Protein AF-A0A938LJW0-F1 (afdb_monomer_lite)

Secondary structure (DSSP, 8-state):
-----PPPP----PPPP-----------SS----------PPPP-----TTHHHHHHHHHHHHHHTTS---------EE--SSTT---EEEEE-SSEEEEEETTEEEEEEGGG----EETT-HHHHHHHHHHTTGGGGHHHHHHHHHHHHTS---HHHHHHHHHHHHHHHHHTT-HHHHHHHHHHHHHH-HHHHTT--PPP-----HHHHHHHHHHHHHHHHT-PPTTHHHHHHHHHHHHSPPS-PPPPPPSSPSP------S--HHHHHHHHHHHHHHHHHHHHHHT---HHHHHHHHHHHHHHHHH-TT-HHHHHHHHHHHHHHHTTSGGGHHHHHHHHHHHHHH-GGGHHHHHHHHHHHHHHHHHH--HHHHHHHHHHHHHHHHHHHHHHHHTT-HHHHHHHHHHHHHHHHHHT-TTHHHHHHHHHHHHHHHHHHHHHHHHHHHHHH-TT-HHHHHHHHHIIIIIS--HHHHGGGGGG-S-HHHHHHHHHHTS-GGGS-HHHHHHHHHHHHHHHHHS-TTTHHHHHHHHHHHHHHHHHH--S-SHHHHHHHHHHHHHHHHHHHHHHTSTTTTS--GGG---TT-SEEEEEEE-SGGGTTTHHHHHHHHHHHHHTS-TT-EEEEEEESSSS-EE-TT-S-EE--HHHHHHHHHHHHT----S----HHHHHHHHTT--SEEEEEESS---THHHHHHHHH-TT--SEEEEEEES--TTHHHHHHHHHHTT--EEEE-HHHHHHHHS----

Structure (mmCIF, N/CA/C/O backbone):
data_AF-A0A938LJW0-F1
#
_entry.id   AF-A0A938LJW0-F1
#
loop_
_atom_site.group_PDB
_atom_site.id
_atom_site.type_symbol
_atom_site.label_atom_id
_atom_site.label_alt_id
_atom_site.label_comp_id
_atom_site.label_asym_id
_atom_site.label_entity_id
_atom_site.label_seq_id
_atom_site.pdbx_PDB_ins_code
_atom_site.Cartn_x
_atom_site.Cartn_y
_atom_site.Cartn_z
_atom_site.occupancy
_atom_site.B_iso_or_equiv
_atom_site.auth_seq_id
_atom_site.auth_comp_id
_atom_site.auth_asym_id
_atom_site.auth_atom_id
_atom_site.pdbx_PDB_model_num
ATOM 1 N N . MET A 1 1 ? 50.734 47.670 -9.818 1.00 34.69 1 MET A N 1
ATOM 2 C CA . MET A 1 1 ? 50.131 48.958 -9.417 1.00 34.69 1 MET A CA 1
ATOM 3 C C . MET A 1 1 ? 48.624 48.833 -9.555 1.00 34.69 1 MET A C 1
ATOM 5 O O . MET A 1 1 ? 48.135 48.630 -10.654 1.00 34.69 1 MET A O 1
ATOM 9 N N . LEU A 1 2 ? 47.937 48.832 -8.413 1.00 34.84 2 LEU A N 1
ATOM 10 C CA . LEU A 1 2 ? 46.482 48.797 -8.246 1.00 34.84 2 LEU A CA 1
ATOM 11 C C . LEU A 1 2 ? 45.914 50.221 -8.336 1.00 34.84 2 LEU A C 1
ATOM 13 O O . LEU A 1 2 ? 46.565 51.152 -7.863 1.00 34.84 2 LEU A O 1
ATOM 17 N N . SER A 1 3 ? 44.688 50.395 -8.832 1.00 28.64 3 SER A N 1
ATOM 18 C CA . SER A 1 3 ? 43.795 51.476 -8.369 1.00 28.64 3 SER A CA 1
ATOM 19 C C . SER A 1 3 ? 42.342 51.223 -8.788 1.00 28.64 3 SER A C 1
ATOM 21 O O . SER A 1 3 ? 42.014 51.159 -9.967 1.00 28.64 3 SER A O 1
ATOM 23 N N . SER A 1 4 ? 41.471 51.076 -7.789 1.00 31.16 4 SER A N 1
ATOM 24 C CA . SER A 1 4 ? 40.006 51.085 -7.900 1.00 31.16 4 SER A CA 1
ATOM 25 C C . SER A 1 4 ? 39.451 52.471 -8.252 1.00 31.16 4 SER A C 1
ATOM 27 O O . SER A 1 4 ? 40.091 53.475 -7.937 1.00 31.16 4 SER A O 1
ATOM 29 N N . PRO A 1 5 ? 38.170 52.546 -8.656 1.00 33.66 5 PRO A N 1
ATOM 30 C CA . PRO A 1 5 ? 37.304 53.629 -8.204 1.00 33.66 5 PRO A CA 1
ATOM 31 C C . PRO A 1 5 ? 36.098 53.120 -7.396 1.00 33.66 5 PRO A C 1
ATOM 33 O O . PRO A 1 5 ? 35.551 52.044 -7.622 1.00 33.66 5 PRO A O 1
ATOM 36 N N . ARG A 1 6 ? 35.736 53.924 -6.393 1.00 28.89 6 ARG A N 1
ATOM 37 C CA . ARG A 1 6 ? 34.719 53.696 -5.357 1.00 28.89 6 ARG A CA 1
ATOM 38 C C . ARG A 1 6 ? 33.292 53.921 -5.884 1.00 28.89 6 ARG A C 1
ATOM 40 O O . ARG A 1 6 ? 33.053 54.877 -6.613 1.00 28.89 6 ARG A O 1
ATOM 47 N N . LEU A 1 7 ? 32.343 53.119 -5.398 1.00 29.00 7 LEU A N 1
ATOM 48 C CA . LEU A 1 7 ? 30.894 53.382 -5.431 1.00 29.00 7 LEU A CA 1
ATOM 49 C C . LEU A 1 7 ? 30.505 54.542 -4.484 1.00 29.00 7 LEU A C 1
ATOM 51 O O . LEU A 1 7 ? 31.040 54.598 -3.370 1.00 29.00 7 LEU A O 1
ATOM 55 N N . PRO A 1 8 ? 29.525 55.401 -4.831 1.00 29.61 8 PRO A N 1
ATOM 56 C CA . PRO A 1 8 ? 28.816 56.228 -3.862 1.00 29.61 8 PRO A CA 1
ATOM 57 C C . PRO A 1 8 ? 27.562 55.537 -3.293 1.00 29.61 8 PRO A C 1
ATOM 59 O O . PRO A 1 8 ? 26.940 54.677 -3.912 1.00 29.61 8 PRO A O 1
ATOM 62 N N . LYS A 1 9 ? 27.243 55.928 -2.055 1.00 29.31 9 LYS A N 1
ATOM 63 C CA . LYS A 1 9 ? 26.256 55.356 -1.127 1.00 29.31 9 LYS A CA 1
ATOM 64 C C . LYS A 1 9 ? 24.791 55.658 -1.486 1.00 29.31 9 LYS A C 1
ATOM 66 O O . LYS A 1 9 ? 24.477 56.647 -2.134 1.00 29.31 9 LYS A O 1
ATOM 71 N N . ALA A 1 10 ? 23.928 54.803 -0.936 1.00 32.22 10 ALA A N 1
ATOM 72 C CA . ALA A 1 10 ? 22.469 54.781 -0.973 1.00 32.22 10 ALA A CA 1
ATOM 73 C C . ALA A 1 10 ? 21.739 56.122 -0.754 1.00 32.22 10 ALA A C 1
ATOM 75 O O . ALA A 1 10 ? 22.064 56.875 0.163 1.00 32.22 10 ALA A O 1
ATOM 76 N N . ALA A 1 11 ? 20.630 56.297 -1.480 1.00 25.62 11 ALA A N 1
ATOM 77 C CA . ALA A 1 11 ? 19.515 57.161 -1.100 1.00 25.62 11 ALA A CA 1
ATOM 78 C C . ALA A 1 11 ? 18.232 56.312 -1.022 1.00 25.62 11 ALA A C 1
ATOM 80 O O . ALA A 1 11 ? 17.829 55.675 -1.992 1.00 25.62 11 ALA A O 1
ATOM 81 N N . ARG A 1 12 ? 17.618 56.264 0.166 1.00 27.17 12 ARG A N 1
ATOM 82 C CA . ARG A 1 12 ? 16.309 55.643 0.412 1.00 27.17 12 ARG A CA 1
ATOM 83 C C . ARG A 1 12 ? 15.208 56.601 -0.048 1.00 27.17 12 ARG A C 1
ATOM 85 O O . ARG A 1 12 ? 15.190 57.737 0.415 1.00 27.17 12 ARG A O 1
ATOM 92 N N . LEU A 1 13 ? 14.240 56.122 -0.827 1.00 25.86 13 LEU A N 1
ATOM 93 C CA . LEU A 1 13 ? 12.947 56.788 -1.012 1.00 25.86 13 LEU A CA 1
ATOM 94 C C . LEU A 1 13 ? 11.817 55.797 -0.701 1.00 25.86 13 LEU A C 1
ATOM 96 O O . LEU A 1 13 ? 11.751 54.707 -1.262 1.00 25.86 13 LEU A O 1
ATOM 100 N N . ARG A 1 14 ? 10.973 56.174 0.267 1.00 24.11 14 ARG A N 1
ATOM 101 C CA . ARG A 1 14 ? 9.737 55.480 0.660 1.00 24.11 14 ARG A CA 1
ATOM 102 C C . ARG A 1 14 ? 8.663 55.729 -0.403 1.00 24.11 14 ARG A C 1
ATOM 104 O O . ARG A 1 14 ? 8.479 56.878 -0.790 1.00 24.11 14 ARG A O 1
ATOM 111 N N . CYS A 1 15 ? 7.914 54.699 -0.794 1.00 26.16 15 CYS A N 1
ATOM 112 C CA . CYS A 1 15 ? 6.647 54.855 -1.515 1.00 26.16 15 CYS A CA 1
ATOM 113 C C . CYS A 1 15 ? 5.462 54.626 -0.565 1.00 26.16 15 CYS A C 1
ATOM 115 O O . CYS A 1 15 ? 5.480 53.683 0.226 1.00 26.16 15 CYS A O 1
ATOM 117 N N . SER A 1 16 ? 4.442 55.482 -0.674 1.00 23.28 16 SER A N 1
ATOM 118 C CA . SER A 1 16 ? 3.103 55.287 -0.098 1.00 23.28 16 SER A CA 1
ATOM 119 C C . SER A 1 16 ? 2.153 54.709 -1.163 1.00 23.28 16 SER A C 1
ATOM 121 O O . SER A 1 16 ? 2.358 54.985 -2.345 1.00 23.28 16 SER A O 1
ATOM 123 N N . PRO A 1 17 ? 1.127 53.922 -0.784 1.00 31.91 17 PRO A N 1
ATOM 124 C CA . PRO A 1 17 ? 0.311 53.153 -1.721 1.00 31.91 17 PRO A CA 1
ATOM 125 C C . PRO A 1 17 ? -0.957 53.901 -2.162 1.00 31.91 17 PRO A C 1
ATOM 127 O O . PRO A 1 17 ? -1.608 54.557 -1.351 1.00 31.91 17 PRO A O 1
ATOM 130 N N . GLY A 1 18 ? -1.360 53.731 -3.424 1.00 28.47 18 GLY A N 1
ATOM 131 C CA . GLY A 1 18 ? -2.703 54.098 -3.879 1.00 28.47 18 GLY A CA 1
ATOM 132 C C . GLY A 1 18 ? -2.853 54.184 -5.398 1.00 28.47 18 GLY A C 1
ATOM 133 O O . GLY A 1 18 ? -2.075 54.866 -6.052 1.00 28.47 18 GLY A O 1
ATOM 134 N N . CYS A 1 19 ? -3.916 53.551 -5.902 1.00 24.05 19 CYS A N 1
ATOM 135 C CA . CYS A 1 19 ? -4.519 53.688 -7.238 1.00 24.05 19 CYS A CA 1
ATOM 136 C C . CYS A 1 19 ? -3.959 52.812 -8.379 1.00 24.05 19 CYS A C 1
ATOM 138 O O . CYS A 1 19 ? -3.214 53.266 -9.241 1.00 24.05 19 CYS A O 1
ATOM 140 N N . PHE A 1 20 ? -4.461 51.575 -8.460 1.00 28.23 20 PHE A N 1
ATOM 141 C CA . PHE A 1 20 ? -4.759 50.925 -9.746 1.00 28.23 20 PHE A CA 1
ATOM 142 C C . PHE A 1 20 ? -6.204 51.244 -10.154 1.00 28.23 20 PHE A C 1
ATOM 144 O O . PHE A 1 20 ? -7.064 51.268 -9.279 1.00 28.23 20 PHE A O 1
ATOM 151 N N . THR A 1 21 ? -6.492 51.383 -11.456 1.00 28.09 21 THR A N 1
ATOM 152 C CA . THR A 1 21 ? -7.739 50.867 -12.071 1.00 28.09 21 THR A CA 1
ATOM 153 C C . THR A 1 21 ? -7.619 50.661 -13.599 1.00 28.09 21 THR A C 1
ATOM 155 O O . THR A 1 21 ? -7.272 51.576 -14.334 1.00 28.09 21 THR A O 1
ATOM 158 N N . ASN A 1 22 ? -7.916 49.416 -14.008 1.00 26.00 22 ASN A N 1
ATOM 159 C CA . ASN A 1 22 ? -8.503 48.828 -15.234 1.00 26.00 22 ASN A CA 1
ATOM 160 C C . ASN A 1 22 ? -8.229 49.332 -16.673 1.00 26.00 22 ASN A C 1
ATOM 162 O O . ASN A 1 22 ? -8.499 50.472 -17.031 1.00 26.00 22 ASN A O 1
ATOM 166 N N . LEU A 1 23 ? -7.928 48.362 -17.556 1.00 26.09 23 LEU A N 1
ATOM 167 C CA . LEU A 1 23 ? -8.076 48.419 -19.020 1.00 26.09 23 LEU A CA 1
ATOM 168 C C . LEU A 1 23 ? -8.887 47.198 -19.503 1.00 26.09 23 LEU A C 1
ATOM 170 O O . LEU A 1 23 ? -8.476 46.060 -19.291 1.00 26.09 23 LEU A O 1
ATOM 174 N N . ASN A 1 24 ? -10.032 47.440 -20.153 1.00 25.77 24 ASN A N 1
ATOM 175 C CA . ASN A 1 24 ? -10.830 46.427 -20.859 1.00 25.77 24 ASN A CA 1
ATOM 176 C C . ASN A 1 24 ? -10.321 46.256 -22.300 1.00 25.77 24 ASN A C 1
ATOM 178 O O . ASN A 1 24 ? -9.947 47.238 -22.939 1.00 25.77 24 ASN A O 1
ATOM 182 N N . SER A 1 25 ? -10.384 45.036 -22.843 1.00 28.09 25 SER A N 1
ATOM 183 C CA . SER A 1 25 ? -10.110 44.757 -24.261 1.00 28.09 25 SER A CA 1
ATOM 184 C C . SER A 1 25 ? -11.303 44.065 -24.926 1.00 28.09 25 SER A C 1
ATOM 186 O O . SER A 1 25 ? -11.959 43.225 -24.316 1.00 28.09 25 SER A O 1
ATOM 188 N N . THR A 1 26 ? -11.593 44.437 -26.176 1.00 24.42 26 THR A N 1
ATOM 189 C CA . THR A 1 26 ? -12.552 43.743 -27.055 1.00 24.42 26 THR A CA 1
ATOM 190 C C . THR A 1 26 ? -11.792 43.294 -28.304 1.00 24.42 26 THR A C 1
ATOM 192 O O . THR A 1 26 ? -11.009 44.072 -28.847 1.00 24.42 26 THR A O 1
ATOM 195 N N . VAL A 1 27 ? -11.984 42.044 -28.737 1.00 27.67 27 VAL A N 1
ATOM 196 C CA . VAL A 1 27 ? -11.193 41.380 -29.792 1.00 27.67 27 VAL A CA 1
ATOM 197 C C . VAL A 1 27 ? -11.968 41.319 -31.105 1.00 27.67 27 VAL A C 1
ATOM 199 O O . VAL A 1 27 ? -13.089 40.820 -31.113 1.00 27.67 27 VAL A O 1
ATOM 202 N N . TRP A 1 28 ? -11.333 41.719 -32.213 1.00 24.45 28 TRP A N 1
ATOM 203 C CA . TRP A 1 28 ? -11.727 41.340 -33.576 1.00 24.45 28 TRP A CA 1
ATOM 204 C C . TRP A 1 28 ? -10.489 41.096 -34.454 1.00 24.45 28 TRP A C 1
ATOM 206 O O . TRP A 1 28 ? -9.679 41.997 -34.625 1.00 24.45 28 TRP A O 1
ATOM 216 N N . GLY A 1 29 ? -10.407 39.904 -35.062 1.00 27.72 29 GLY A N 1
ATOM 217 C CA . GLY A 1 29 ? -9.640 39.637 -36.292 1.00 27.72 29 GLY A CA 1
ATOM 218 C C . GLY A 1 29 ? -8.114 39.503 -36.175 1.00 27.72 29 GLY A C 1
ATOM 219 O O . GLY A 1 29 ? -7.460 40.200 -35.413 1.00 27.72 29 GLY A O 1
ATOM 220 N N . LYS A 1 30 ? -7.547 38.570 -36.956 1.00 35.75 30 LYS A N 1
ATOM 221 C CA . LYS A 1 30 ? -6.127 38.171 -36.990 1.00 35.75 30 LYS A CA 1
ATOM 222 C C . LYS A 1 30 ? -5.204 39.304 -37.473 1.00 35.75 30 LYS A C 1
ATOM 224 O O . LYS A 1 30 ? -4.868 39.331 -38.645 1.00 35.75 30 LYS A O 1
ATOM 229 N N . GLU A 1 31 ? -4.831 40.213 -36.577 1.00 31.23 31 GLU A N 1
ATOM 230 C CA . GLU A 1 31 ? -3.558 40.959 -36.511 1.00 31.23 31 GLU A CA 1
ATOM 231 C C . GLU A 1 31 ? -3.690 42.048 -35.431 1.00 31.23 31 GLU A C 1
ATOM 233 O O . GLU A 1 31 ? -4.428 43.020 -35.583 1.00 31.23 31 GLU A O 1
ATOM 238 N N . THR A 1 32 ? -2.985 41.899 -34.307 1.00 28.55 32 THR A N 1
ATOM 239 C CA . THR A 1 32 ? -3.060 42.851 -33.190 1.00 28.55 32 THR A CA 1
ATOM 240 C C . THR A 1 32 ? -2.085 44.011 -33.415 1.00 28.55 32 THR A C 1
ATOM 242 O O . THR A 1 32 ? -0.890 43.880 -33.160 1.00 28.55 32 THR A O 1
ATOM 245 N N . ARG A 1 33 ? -2.574 45.179 -33.850 1.00 28.20 33 ARG A N 1
ATOM 246 C CA . ARG A 1 33 ? -1.867 46.464 -33.680 1.00 28.20 33 ARG A CA 1
ATOM 247 C C . ARG A 1 33 ? -2.478 47.218 -32.500 1.00 28.20 33 ARG A C 1
ATOM 249 O O . ARG A 1 33 ? -3.628 47.637 -32.566 1.00 28.20 33 ARG A O 1
ATOM 256 N N . VAL A 1 34 ? -1.708 47.412 -31.428 1.00 29.53 34 VAL A N 1
ATOM 257 C CA . VAL A 1 34 ? -2.095 48.271 -30.297 1.00 29.53 34 VAL A CA 1
ATOM 258 C C . VAL A 1 34 ? -1.698 49.711 -30.629 1.00 29.53 34 VAL A C 1
ATOM 260 O O . VAL A 1 34 ? -0.517 50.046 -30.625 1.00 29.53 34 VAL A O 1
ATOM 263 N N . LEU A 1 35 ? -2.674 50.569 -30.930 1.00 26.78 35 LEU A N 1
ATOM 264 C CA . LEU A 1 35 ? -2.484 52.022 -30.955 1.00 26.78 35 LEU A CA 1
ATOM 265 C C . LEU A 1 35 ? -2.906 52.584 -29.594 1.00 26.78 35 LEU A C 1
ATOM 267 O O . LEU A 1 35 ? -4.091 52.633 -29.277 1.00 26.78 35 LEU A O 1
ATOM 271 N N . ALA A 1 36 ? -1.934 53.004 -28.786 1.00 30.36 36 ALA A N 1
ATOM 272 C CA . ALA A 1 36 ? -2.192 53.757 -27.565 1.00 30.36 36 ALA A CA 1
ATOM 273 C C . ALA A 1 36 ? -2.307 55.253 -27.906 1.00 30.36 36 ALA A C 1
ATOM 275 O O . ALA A 1 36 ? -1.303 55.932 -28.115 1.00 30.36 36 ALA A O 1
ATOM 276 N N . THR A 1 37 ? -3.528 55.783 -27.978 1.00 28.95 37 THR A N 1
ATOM 277 C CA . THR A 1 37 ? -3.774 57.234 -28.029 1.00 28.95 37 THR A CA 1
ATOM 278 C C . THR A 1 37 ? -3.843 57.799 -26.611 1.00 28.95 37 THR A C 1
ATOM 280 O O . THR A 1 37 ? -4.754 57.478 -25.854 1.00 28.95 37 THR A O 1
ATOM 283 N N . LEU A 1 38 ? -2.881 58.655 -26.257 1.00 27.61 38 LEU A N 1
ATOM 284 C CA . LEU A 1 38 ? -2.870 59.441 -25.020 1.00 27.61 38 LEU A CA 1
ATOM 285 C C . LEU A 1 38 ? -3.554 60.792 -25.284 1.00 27.61 38 LEU A C 1
ATOM 287 O O . LEU A 1 38 ? -3.007 61.636 -25.992 1.00 27.61 38 LEU A O 1
ATOM 291 N N . SER A 1 39 ? -4.745 61.007 -24.726 1.00 29.22 39 SER A N 1
ATOM 292 C CA . SER A 1 39 ? -5.428 62.308 -24.748 1.00 29.22 39 SER A CA 1
ATOM 293 C C . SER A 1 39 ? -5.205 63.029 -23.418 1.00 29.22 39 SER A C 1
ATOM 295 O O . SER A 1 39 ? -5.604 62.531 -22.370 1.00 29.22 39 SER A O 1
ATOM 297 N N . VAL A 1 40 ? -4.579 64.208 -23.453 1.00 34.78 40 VAL A N 1
ATOM 298 C CA . VAL A 1 40 ? -4.430 65.107 -22.292 1.00 34.78 40 VAL A CA 1
ATOM 299 C C . VAL A 1 40 ? -5.356 66.314 -22.498 1.00 34.78 40 VAL A C 1
ATOM 301 O O . VAL A 1 40 ? -5.296 66.914 -23.574 1.00 34.78 40 VAL A O 1
ATOM 304 N N . PRO A 1 41 ? -6.201 66.709 -21.526 1.00 31.61 41 PRO A N 1
ATOM 305 C CA . PRO A 1 41 ? -7.012 67.914 -21.651 1.00 31.61 41 PRO A CA 1
ATOM 306 C C . PRO A 1 41 ? -6.147 69.162 -21.414 1.00 31.61 41 PRO A C 1
ATOM 308 O O . PRO A 1 41 ? -5.511 69.306 -20.371 1.00 31.61 41 PRO A O 1
ATOM 311 N N . LEU A 1 42 ? -6.121 70.077 -22.385 1.00 32.72 42 LEU A N 1
ATOM 312 C CA . LEU A 1 42 ? -5.525 71.408 -22.241 1.00 32.72 42 LEU A CA 1
ATOM 313 C C . LEU A 1 42 ? -6.561 72.363 -21.627 1.00 32.72 42 LEU A C 1
ATOM 315 O O . LEU A 1 42 ? -7.620 72.571 -22.213 1.00 32.72 42 LEU A O 1
ATOM 319 N N . SER A 1 43 ? -6.239 72.969 -20.481 1.00 30.03 43 SER A N 1
ATOM 320 C CA . SER A 1 43 ? -6.962 74.130 -19.936 1.00 30.03 43 SER A CA 1
ATOM 321 C C . SER A 1 43 ? -6.178 75.419 -20.253 1.00 30.03 43 SER A C 1
ATOM 323 O O . SER A 1 43 ? -4.942 75.373 -20.254 1.00 30.03 43 SER A O 1
ATOM 325 N N . PRO A 1 44 ? -6.830 76.553 -20.579 1.00 39.41 44 PRO A N 1
ATOM 326 C CA . PRO A 1 44 ? -6.167 77.679 -21.226 1.00 39.41 44 PRO A CA 1
ATOM 327 C C . PRO A 1 44 ? -5.620 78.692 -20.213 1.00 39.41 44 PRO A C 1
ATOM 329 O O . PRO A 1 44 ? -6.366 79.289 -19.443 1.00 39.41 44 PRO A O 1
ATOM 332 N N . GLY A 1 45 ? -4.315 78.953 -20.283 1.00 38.50 45 GLY A N 1
ATOM 333 C CA . GLY A 1 45 ? -3.701 80.140 -19.688 1.00 38.50 45 GLY A CA 1
ATOM 334 C C . GLY A 1 45 ? -2.378 79.864 -18.982 1.00 38.50 45 GLY A C 1
ATOM 335 O O . GLY A 1 45 ? -2.357 79.289 -17.903 1.00 38.50 45 GLY A O 1
ATOM 336 N N . GLY A 1 46 ? -1.278 80.360 -19.559 1.00 30.77 46 GLY A N 1
ATOM 337 C CA . GLY A 1 46 ? -0.030 80.588 -18.821 1.00 30.77 46 GLY A CA 1
ATOM 338 C C . GLY A 1 46 ? 1.207 79.855 -19.342 1.00 30.77 46 GLY A C 1
ATOM 339 O O . GLY A 1 46 ? 1.494 78.746 -18.924 1.00 30.77 46 GLY A O 1
ATOM 340 N N . LYS A 1 47 ? 1.950 80.562 -20.205 1.00 34.50 47 LYS A N 1
ATOM 341 C CA . LYS A 1 47 ? 3.408 80.535 -20.460 1.00 34.50 47 LYS A CA 1
ATOM 342 C C . LYS A 1 47 ? 4.117 79.172 -20.608 1.00 34.50 47 LYS A C 1
ATOM 344 O O . LYS A 1 47 ? 4.304 78.409 -19.670 1.00 34.50 47 LYS A O 1
ATOM 349 N N . GLN A 1 48 ? 4.624 78.972 -21.828 1.00 37.53 48 GLN A N 1
ATOM 350 C CA . GLN A 1 48 ? 5.587 77.947 -22.235 1.00 37.53 48 GLN A CA 1
ATOM 351 C C . GLN A 1 48 ? 6.784 77.856 -21.275 1.00 37.53 48 GLN A C 1
ATOM 353 O O . GLN A 1 48 ? 7.411 78.867 -20.968 1.00 37.53 48 GLN A O 1
ATOM 358 N N . CYS A 1 49 ? 7.139 76.634 -20.876 1.00 31.08 49 CYS A N 1
ATOM 359 C CA . CYS A 1 49 ? 8.405 76.327 -20.219 1.00 31.08 49 CYS A CA 1
ATOM 360 C C . CYS A 1 49 ? 9.179 75.335 -21.104 1.00 31.08 49 CYS A C 1
ATOM 362 O O . CYS A 1 49 ? 8.699 74.237 -21.394 1.00 31.08 49 CYS A O 1
ATOM 364 N N . GLU A 1 50 ? 10.362 75.737 -21.571 1.00 38.19 50 GLU A N 1
ATOM 365 C CA . GLU A 1 50 ? 11.231 75.035 -22.534 1.00 38.19 50 GLU A CA 1
ATOM 366 C C . GLU A 1 50 ? 11.875 73.727 -22.014 1.00 38.19 50 GLU A C 1
ATOM 368 O O . GLU A 1 50 ? 12.818 73.208 -22.609 1.00 38.19 50 GLU A O 1
ATOM 373 N N . SER A 1 51 ? 11.362 73.112 -20.944 1.00 38.66 51 SER A N 1
ATOM 374 C CA . SER A 1 51 ? 11.910 71.857 -20.400 1.00 38.66 51 SER A CA 1
ATOM 375 C C . SER A 1 51 ? 11.326 70.578 -21.027 1.00 38.66 51 SER A C 1
ATOM 377 O O . SER A 1 51 ? 11.848 69.485 -20.810 1.00 38.66 51 SER A O 1
ATOM 379 N N . LEU A 1 52 ? 10.299 70.677 -21.879 1.00 36.41 52 LEU A N 1
ATOM 380 C CA . LEU A 1 52 ? 9.608 69.514 -22.467 1.00 36.41 52 LEU A CA 1
ATOM 381 C C . LEU A 1 52 ? 10.329 68.850 -23.657 1.00 36.41 52 LEU A C 1
ATOM 383 O O . LEU A 1 52 ? 9.917 67.776 -24.098 1.00 36.41 52 LEU A O 1
ATOM 387 N N . ARG A 1 53 ? 11.428 69.429 -24.165 1.00 35.56 53 ARG A N 1
ATOM 388 C CA . ARG A 1 53 ? 12.260 68.769 -25.194 1.00 35.56 53 ARG A CA 1
ATOM 389 C C . ARG A 1 53 ? 13.246 67.749 -24.613 1.00 35.56 53 ARG A C 1
ATOM 391 O O . ARG A 1 53 ? 13.550 66.775 -25.294 1.00 35.56 53 ARG A O 1
ATOM 398 N N . HIS A 1 54 ? 13.659 67.893 -23.352 1.00 35.47 54 HIS A N 1
ATOM 399 C CA . HIS A 1 54 ? 14.561 66.931 -22.700 1.00 35.47 54 HIS A CA 1
ATOM 400 C C . HIS A 1 54 ? 13.836 65.670 -22.200 1.00 35.47 54 HIS A C 1
ATOM 402 O O . HIS A 1 54 ? 14.416 64.588 -22.207 1.00 35.47 54 HIS A O 1
ATOM 408 N N . TRP A 1 55 ? 12.542 65.765 -21.877 1.00 34.91 55 TRP A N 1
ATOM 409 C CA . TRP A 1 55 ? 11.744 64.600 -21.470 1.00 34.91 55 TRP A CA 1
ATOM 410 C C . TRP A 1 55 ? 11.326 63.701 -22.640 1.00 34.91 55 TRP A C 1
ATOM 412 O O . TRP A 1 55 ? 11.160 62.498 -22.454 1.00 34.91 55 TRP A O 1
ATOM 422 N N . ARG A 1 56 ? 11.227 64.241 -23.865 1.00 35.19 56 ARG A N 1
ATOM 423 C CA . ARG A 1 56 ? 10.976 63.422 -25.064 1.00 35.19 56 ARG A CA 1
ATOM 424 C C . ARG A 1 56 ? 12.193 62.593 -25.478 1.00 35.19 56 ARG A C 1
ATOM 426 O O . ARG A 1 56 ? 11.999 61.468 -25.919 1.00 35.19 56 ARG A O 1
ATOM 433 N N . LEU A 1 57 ? 13.420 63.096 -25.297 1.00 33.88 57 LEU A N 1
ATOM 434 C CA . LEU A 1 57 ? 14.630 62.314 -25.585 1.00 33.88 57 LEU A CA 1
ATOM 435 C C . LEU A 1 57 ? 14.950 61.298 -24.478 1.00 33.88 57 LEU A C 1
ATOM 437 O O . LEU A 1 57 ? 15.385 60.199 -24.794 1.00 33.88 57 LEU A O 1
ATOM 441 N N . ALA A 1 58 ? 14.683 61.613 -23.205 1.00 35.38 58 ALA A N 1
ATOM 442 C CA . ALA A 1 58 ? 14.876 60.658 -22.110 1.00 35.38 58 ALA A CA 1
ATOM 443 C C . ALA A 1 58 ? 13.884 59.481 -22.182 1.00 35.38 58 ALA A C 1
ATOM 445 O O . ALA A 1 58 ? 14.297 58.335 -22.051 1.00 35.38 58 ALA A O 1
ATOM 446 N N . ALA A 1 59 ? 12.608 59.737 -22.502 1.00 39.47 59 ALA A N 1
ATOM 447 C CA . ALA A 1 59 ? 11.617 58.671 -22.668 1.00 39.47 59 ALA A CA 1
ATOM 448 C C . ALA A 1 59 ? 11.838 57.839 -23.946 1.00 39.47 59 ALA A C 1
ATOM 450 O O . ALA A 1 59 ? 11.605 56.634 -23.933 1.00 39.47 59 ALA A O 1
ATOM 451 N N . LEU A 1 60 ? 12.330 58.443 -25.040 1.00 35.09 60 LEU A N 1
ATOM 452 C CA . LEU A 1 60 ? 12.700 57.697 -26.251 1.00 35.09 60 LEU A CA 1
ATOM 453 C C . LEU A 1 60 ? 14.009 56.912 -26.083 1.00 35.09 60 LEU A C 1
ATOM 455 O O . LEU A 1 60 ? 14.123 55.838 -26.662 1.00 35.09 60 LEU A O 1
ATOM 459 N N . CYS A 1 61 ? 14.960 57.376 -25.266 1.00 32.19 61 CYS A N 1
ATOM 460 C CA . CYS A 1 61 ? 16.167 56.612 -24.943 1.00 32.19 61 CYS A CA 1
ATOM 461 C C . CYS A 1 61 ? 15.910 55.502 -23.914 1.00 32.19 61 CYS A C 1
ATOM 463 O O . CYS A 1 61 ? 16.505 54.442 -24.055 1.00 32.19 61 CYS A O 1
ATOM 465 N N . GLU A 1 62 ? 14.998 55.657 -22.948 1.00 34.34 62 GLU A N 1
ATOM 466 C CA . GLU A 1 62 ? 14.605 54.526 -22.089 1.00 34.34 62 GLU A CA 1
ATOM 467 C C . GLU A 1 62 ? 13.775 53.480 -22.850 1.00 34.34 62 GLU A C 1
ATOM 469 O O . GLU A 1 62 ? 13.972 52.288 -22.634 1.00 34.34 62 GLU A O 1
ATOM 474 N N . LEU A 1 63 ? 12.946 53.880 -23.822 1.00 34.00 63 LEU A N 1
ATOM 475 C CA . LEU A 1 63 ? 12.261 52.929 -24.712 1.00 34.00 63 LEU A CA 1
ATOM 476 C C . LEU A 1 63 ? 13.190 52.295 -25.764 1.00 34.00 63 LEU A C 1
ATOM 478 O O . LEU A 1 63 ? 12.979 51.141 -26.133 1.00 34.00 63 LEU A O 1
ATOM 482 N N . ALA A 1 64 ? 14.236 52.994 -26.220 1.00 31.28 64 ALA A N 1
ATOM 483 C CA . ALA A 1 64 ? 15.206 52.455 -27.180 1.00 31.28 64 ALA A CA 1
ATOM 484 C C . ALA A 1 64 ? 16.319 51.616 -26.523 1.00 31.28 64 ALA A C 1
ATOM 486 O O . ALA A 1 64 ? 16.803 50.672 -27.142 1.00 31.28 64 ALA A O 1
ATOM 487 N N . VAL A 1 65 ? 16.684 51.880 -25.263 1.00 31.14 65 VAL A N 1
ATOM 488 C CA . VAL A 1 65 ? 17.628 51.044 -24.491 1.00 31.14 65 VAL A CA 1
ATOM 489 C C . VAL A 1 65 ? 16.944 49.793 -23.918 1.00 31.14 65 VAL A C 1
ATOM 491 O O . VAL A 1 65 ? 17.612 48.788 -23.700 1.00 31.14 65 VAL A O 1
ATOM 494 N N . LEU A 1 66 ? 15.610 49.775 -23.814 1.00 32.25 66 LEU A N 1
ATOM 495 C CA . LEU A 1 66 ? 14.821 48.546 -23.622 1.00 32.25 66 LEU A CA 1
ATOM 496 C C . LEU A 1 66 ? 14.578 47.744 -24.918 1.00 32.25 66 LEU A C 1
ATOM 498 O O . LEU A 1 66 ? 14.006 46.659 -24.854 1.00 32.25 66 LEU A O 1
ATOM 502 N N . CYS A 1 67 ? 15.042 48.231 -26.076 1.00 30.95 67 CYS A N 1
ATOM 503 C CA . CYS A 1 67 ? 14.977 47.530 -27.368 1.00 30.95 67 CYS A CA 1
ATOM 504 C C . CYS A 1 67 ? 16.360 47.295 -28.006 1.00 30.95 67 CYS A C 1
ATOM 506 O O . CYS A 1 67 ? 16.447 47.011 -29.202 1.00 30.95 67 CYS A O 1
ATOM 508 N N . ILE A 1 68 ? 17.448 47.366 -27.229 1.00 30.42 68 ILE A N 1
ATOM 509 C CA . ILE A 1 68 ? 18.707 46.739 -27.642 1.00 30.42 68 ILE A CA 1
ATOM 510 C C . ILE A 1 68 ? 18.507 45.244 -27.441 1.00 30.42 68 ILE A C 1
ATOM 512 O O . ILE A 1 68 ? 18.397 44.771 -26.313 1.00 30.42 68 ILE A O 1
ATOM 516 N N . ALA A 1 69 ? 18.407 44.534 -28.560 1.00 37.19 69 ALA A N 1
ATOM 517 C CA . ALA A 1 69 ? 18.341 43.090 -28.645 1.00 37.19 69 ALA A CA 1
ATOM 518 C C . ALA A 1 69 ? 19.451 42.437 -27.800 1.00 37.19 69 ALA A C 1
ATOM 520 O O . ALA A 1 69 ? 20.548 42.162 -28.283 1.00 37.19 69 ALA A O 1
ATOM 521 N N . ALA A 1 70 ? 19.144 42.134 -26.538 1.00 28.11 70 ALA A N 1
ATOM 522 C CA . ALA A 1 70 ? 19.597 40.879 -25.974 1.00 28.11 70 ALA A CA 1
ATOM 523 C C . ALA A 1 70 ? 19.054 39.799 -26.917 1.00 28.11 70 ALA A C 1
ATOM 525 O O . ALA A 1 70 ? 17.890 39.909 -27.328 1.00 28.11 70 ALA A O 1
ATOM 526 N N . PRO A 1 71 ? 19.861 38.811 -27.333 1.00 29.62 71 PRO A N 1
ATOM 527 C CA . PRO A 1 71 ? 19.324 37.739 -28.143 1.00 29.62 71 PRO A CA 1
ATOM 528 C C . PRO A 1 71 ? 18.144 37.178 -27.352 1.00 29.62 71 PRO A C 1
ATOM 530 O O . PRO A 1 71 ? 18.307 36.774 -26.200 1.00 29.62 71 PRO A O 1
ATOM 533 N N . LEU A 1 72 ? 16.947 37.227 -27.941 1.00 38.12 72 LEU A N 1
ATOM 534 C CA . LEU A 1 72 ? 15.880 36.303 -27.597 1.00 38.12 72 LEU A CA 1
ATOM 535 C C . LEU A 1 72 ? 16.516 34.928 -27.797 1.00 38.12 72 LEU A C 1
ATOM 537 O O . LEU A 1 72 ? 16.571 34.424 -28.918 1.00 38.12 72 LEU A O 1
ATOM 541 N N . ALA A 1 73 ? 17.133 34.417 -26.727 1.00 36.34 73 ALA A N 1
ATOM 542 C CA . ALA A 1 73 ? 17.684 33.083 -26.665 1.00 36.34 73 ALA A CA 1
ATOM 543 C C . ALA A 1 73 ? 16.562 32.170 -27.142 1.00 36.34 73 ALA A C 1
ATOM 545 O O . ALA A 1 73 ? 15.416 32.333 -26.714 1.00 36.34 73 ALA A O 1
ATOM 546 N N . GLN A 1 74 ? 16.902 31.363 -28.141 1.00 35.81 74 GLN A N 1
ATOM 547 C CA . GLN A 1 74 ? 15.981 30.683 -29.033 1.00 35.81 74 GLN A CA 1
ATOM 548 C C . GLN A 1 74 ? 14.731 30.199 -28.296 1.00 35.81 74 GLN A C 1
ATOM 550 O O . GLN A 1 74 ? 14.767 29.451 -27.322 1.00 35.81 74 GLN A O 1
ATOM 555 N N . ALA A 1 75 ? 13.601 30.737 -28.740 1.00 39.09 75 ALA A N 1
ATOM 556 C CA . ALA A 1 75 ? 12.292 30.297 -28.326 1.00 39.09 75 ALA A CA 1
ATOM 557 C C . ALA A 1 75 ? 12.065 28.890 -28.896 1.00 39.09 75 ALA A C 1
ATOM 559 O O . ALA A 1 75 ? 11.564 28.743 -30.009 1.00 39.09 75 ALA A O 1
ATOM 560 N N . ASP A 1 76 ? 12.486 27.869 -28.153 1.00 45.16 76 ASP A N 1
ATOM 561 C CA . ASP A 1 76 ? 12.439 26.487 -28.616 1.00 45.16 76 ASP A CA 1
ATOM 562 C C . ASP A 1 76 ? 11.046 25.897 -28.413 1.00 45.16 76 ASP A C 1
ATOM 564 O O . ASP A 1 76 ? 10.456 25.956 -27.331 1.00 45.16 76 ASP A O 1
ATOM 568 N N . THR A 1 77 ? 10.494 25.345 -29.490 1.00 39.66 77 THR A N 1
ATOM 569 C CA . THR A 1 77 ? 9.186 24.691 -29.492 1.00 39.66 77 THR A CA 1
ATOM 570 C C . THR A 1 77 ? 9.246 23.461 -28.588 1.00 39.66 77 THR A C 1
ATOM 572 O O . THR A 1 77 ? 10.006 22.530 -28.842 1.00 39.66 77 THR A O 1
ATOM 575 N N . ILE A 1 78 ? 8.469 23.467 -27.507 1.00 45.97 78 ILE A N 1
ATOM 576 C CA . ILE A 1 78 ? 8.440 22.382 -26.525 1.00 45.97 78 ILE A CA 1
ATOM 577 C C . ILE A 1 78 ? 7.095 21.668 -26.605 1.00 45.97 78 ILE A C 1
ATOM 579 O O . ILE A 1 78 ? 6.029 22.287 -26.570 1.00 45.97 78 ILE A O 1
ATOM 583 N N . ARG A 1 79 ? 7.146 20.338 -26.702 1.00 38.31 79 ARG A N 1
ATOM 584 C CA . ARG A 1 79 ? 5.999 19.447 -26.519 1.00 38.31 79 ARG A CA 1
ATOM 585 C C . ARG A 1 79 ? 6.076 18.837 -25.121 1.00 38.31 79 ARG A C 1
ATOM 587 O O . ARG A 1 79 ? 6.505 17.710 -24.929 1.00 38.31 79 ARG A O 1
ATOM 594 N N . THR A 1 80 ? 5.646 19.571 -24.105 1.00 37.00 80 THR A N 1
ATOM 595 C CA . THR A 1 80 ? 5.481 19.028 -22.748 1.00 37.00 80 THR A CA 1
ATOM 596 C C . THR A 1 80 ? 4.166 18.254 -22.638 1.00 37.00 80 THR A C 1
ATOM 598 O O . THR A 1 80 ? 3.116 18.852 -22.446 1.00 37.00 80 THR A O 1
ATOM 601 N N . ARG A 1 81 ? 4.187 16.915 -22.702 1.00 37.38 81 ARG A N 1
ATOM 602 C CA . ARG A 1 81 ? 3.035 16.095 -22.272 1.00 37.38 81 ARG A CA 1
ATOM 603 C C . ARG A 1 81 ? 3.047 15.952 -20.749 1.00 37.38 81 ARG A C 1
ATOM 605 O O . ARG A 1 81 ? 3.600 15.001 -20.204 1.00 37.38 81 ARG A O 1
ATOM 612 N N . VAL A 1 82 ? 2.411 16.896 -20.063 1.00 35.78 82 VAL A N 1
ATOM 613 C CA . VAL A 1 82 ? 2.120 16.791 -18.628 1.00 35.78 82 VAL A CA 1
ATOM 614 C C . VAL A 1 82 ? 0.636 16.479 -18.463 1.00 35.78 82 VAL A C 1
ATOM 616 O O . VAL A 1 82 ? -0.205 17.356 -18.638 1.00 35.78 82 VAL A O 1
ATOM 619 N N . GLY A 1 83 ? 0.297 15.205 -18.229 1.00 33.19 83 GLY A N 1
ATOM 620 C CA . GLY A 1 83 ? -1.088 14.745 -18.388 1.00 33.19 83 GLY A CA 1
ATOM 621 C C . GLY A 1 83 ? -1.581 14.930 -19.832 1.00 33.19 83 GLY A C 1
ATOM 622 O O . GLY A 1 83 ? -0.835 15.348 -20.717 1.00 33.19 83 GLY A O 1
ATOM 623 N N . ILE A 1 84 ? -2.820 14.554 -20.141 1.00 27.19 84 ILE A N 1
ATOM 624 C CA . ILE A 1 84 ? -3.296 14.590 -21.532 1.00 27.19 84 ILE A CA 1
ATOM 625 C C . ILE A 1 84 ? -3.436 16.037 -22.024 1.00 27.19 84 ILE A C 1
ATOM 627 O O . ILE A 1 84 ? -4.321 16.761 -21.593 1.00 27.19 84 ILE A O 1
ATOM 631 N N . GLY A 1 85 ? -2.605 16.420 -22.999 1.00 37.91 85 GLY A N 1
ATOM 632 C CA . GLY A 1 85 ? -2.984 17.421 -24.001 1.00 37.91 85 GLY A CA 1
ATOM 633 C C . GLY A 1 85 ? -2.562 18.877 -23.790 1.00 37.91 85 GLY A C 1
ATOM 634 O O . GLY A 1 85 ? -3.084 19.727 -24.505 1.00 37.91 85 GLY A O 1
ATOM 635 N N . TYR A 1 86 ? -1.616 19.201 -22.907 1.00 43.59 86 TYR A N 1
ATOM 636 C CA . TYR A 1 86 ? -1.004 20.537 -22.928 1.00 43.59 86 TYR A CA 1
ATOM 637 C C . TYR A 1 86 ? 0.143 20.608 -23.951 1.00 43.59 86 TYR A C 1
ATOM 639 O O . TYR A 1 86 ? 0.992 19.729 -24.014 1.00 43.59 86 TYR A O 1
ATOM 647 N N . THR A 1 87 ? 0.168 21.654 -24.778 1.00 51.38 87 THR A N 1
ATOM 648 C CA . THR A 1 87 ? 1.299 22.003 -25.659 1.00 51.38 87 THR A CA 1
ATOM 649 C C . THR A 1 87 ? 1.630 23.471 -25.439 1.00 51.38 87 THR A C 1
ATOM 651 O O . THR A 1 87 ? 0.781 24.326 -25.697 1.00 51.38 87 THR A O 1
ATOM 654 N N . GLY A 1 88 ? 2.824 23.788 -24.947 1.00 58.06 88 GLY A N 1
ATOM 655 C CA . GLY A 1 88 ? 3.226 25.162 -24.655 1.00 58.06 88 GLY A CA 1
ATOM 656 C C . GLY A 1 88 ? 4.740 25.306 -24.556 1.00 58.06 88 GLY A C 1
ATOM 657 O O . GLY A 1 88 ? 5.458 24.331 -24.355 1.00 58.06 88 GLY A O 1
ATOM 658 N N . GLN A 1 89 ? 5.225 26.532 -24.709 1.00 68.19 89 GLN A N 1
ATOM 659 C CA . GLN A 1 89 ? 6.652 26.831 -24.719 1.00 68.19 89 GLN A CA 1
ATOM 660 C C . GLN A 1 89 ? 7.162 27.019 -23.285 1.00 68.19 89 GLN A C 1
ATOM 662 O O . GLN A 1 89 ? 6.655 27.887 -22.578 1.00 68.19 89 GLN A O 1
ATOM 667 N N . VAL A 1 90 ? 8.166 26.252 -22.846 1.00 76.25 90 VAL A N 1
ATOM 668 C CA . VAL A 1 90 ? 8.848 26.537 -21.571 1.00 76.25 90 VAL A CA 1
ATOM 669 C C . VAL A 1 90 ? 9.661 27.813 -21.741 1.00 76.25 90 VAL A C 1
ATOM 671 O O . VAL A 1 90 ? 10.538 27.902 -22.595 1.00 76.25 90 VAL A O 1
ATOM 674 N N . VAL A 1 91 ? 9.340 28.811 -20.929 1.00 77.06 91 VAL A N 1
ATOM 675 C CA . VAL A 1 91 ? 9.981 30.131 -20.936 1.00 77.06 91 VAL A CA 1
ATOM 676 C C . VAL A 1 91 ? 10.901 30.332 -19.729 1.00 77.06 91 VAL A C 1
ATOM 678 O O . VAL A 1 91 ? 11.594 31.341 -19.650 1.00 77.06 91 VAL A O 1
ATOM 681 N N . GLY A 1 92 ? 10.926 29.382 -18.787 1.00 81.88 92 GLY A N 1
ATOM 682 C CA . GLY A 1 92 ? 11.803 29.416 -17.619 1.00 81.88 92 GLY A CA 1
ATOM 683 C C . GLY A 1 92 ? 11.391 28.438 -16.519 1.00 81.88 92 GLY A C 1
ATOM 684 O O . GLY A 1 92 ? 10.615 27.511 -16.749 1.00 81.88 92 GLY A O 1
ATOM 685 N N . ILE A 1 93 ? 11.903 28.673 -15.310 1.00 85.81 93 ILE A N 1
ATOM 686 C CA . ILE A 1 93 ? 11.609 27.912 -14.086 1.00 85.81 93 ILE A CA 1
ATOM 687 C C . ILE A 1 93 ? 11.404 28.859 -12.906 1.00 85.81 93 ILE A C 1
ATOM 689 O O . ILE A 1 93 ? 12.015 29.928 -12.862 1.00 85.81 93 ILE A O 1
ATOM 693 N N . ASP A 1 94 ? 10.609 28.443 -11.928 1.00 82.06 94 ASP A N 1
ATOM 694 C CA . ASP A 1 94 ? 10.446 29.124 -10.643 1.00 82.06 94 ASP A CA 1
ATOM 695 C C . ASP A 1 94 ? 10.598 28.135 -9.468 1.00 82.06 94 ASP A C 1
ATOM 697 O O . ASP A 1 94 ? 11.072 27.014 -9.640 1.00 82.06 94 ASP A O 1
ATOM 701 N N . ALA A 1 95 ? 10.235 28.543 -8.249 1.00 78.38 95 ALA A N 1
ATOM 702 C CA . ALA A 1 95 ? 10.320 27.667 -7.078 1.00 78.38 95 ALA A CA 1
ATOM 703 C C . ALA A 1 95 ? 9.302 26.516 -7.063 1.00 78.38 95 ALA A C 1
ATOM 705 O O . ALA A 1 95 ? 9.486 25.554 -6.319 1.00 78.38 95 ALA A O 1
ATOM 706 N N . GLN A 1 96 ? 8.231 26.612 -7.849 1.00 75.75 96 GLN A N 1
ATOM 707 C CA . GLN A 1 96 ? 7.157 25.627 -7.905 1.00 75.75 96 GLN A CA 1
ATOM 708 C C . GLN A 1 96 ? 7.353 24.648 -9.068 1.00 75.75 96 GLN A C 1
ATOM 710 O O . GLN A 1 96 ? 7.008 23.479 -8.916 1.00 75.75 96 GLN A O 1
ATOM 715 N N . GLY A 1 97 ? 7.944 25.061 -10.195 1.00 80.81 97 GLY A N 1
ATOM 716 C CA . GLY A 1 97 ? 8.246 24.170 -11.315 1.00 80.81 97 GLY A CA 1
ATOM 717 C C . GLY A 1 97 ? 8.612 24.883 -12.621 1.00 80.81 97 GLY A C 1
ATOM 718 O O . GLY A 1 97 ? 9.405 25.824 -12.628 1.00 80.81 97 GLY A O 1
ATOM 719 N N . LEU A 1 98 ? 8.090 24.391 -13.751 1.00 83.75 98 LEU A N 1
ATOM 720 C CA . LEU A 1 98 ? 8.385 24.930 -15.087 1.00 83.75 98 LEU A CA 1
ATOM 721 C C . LEU A 1 98 ? 7.390 26.031 -15.468 1.00 83.75 98 LEU A C 1
ATOM 723 O O . LEU A 1 98 ? 6.181 25.845 -15.351 1.00 83.75 98 LEU A O 1
ATOM 727 N N . LEU A 1 99 ? 7.882 27.149 -16.000 1.00 82.62 99 LEU A N 1
ATOM 728 C CA . LEU A 1 99 ? 7.053 28.222 -16.547 1.00 82.62 99 LEU A CA 1
ATOM 729 C C . LEU A 1 99 ? 6.729 27.923 -18.009 1.00 82.62 99 LEU A C 1
ATOM 731 O O . LEU A 1 99 ? 7.626 27.914 -18.849 1.00 82.62 99 LEU A O 1
ATOM 735 N N . ILE A 1 100 ? 5.453 27.715 -18.325 1.00 78.56 100 ILE A N 1
ATOM 736 C CA . ILE A 1 100 ? 4.974 27.385 -19.667 1.00 78.56 100 ILE A CA 1
ATOM 737 C C . ILE A 1 100 ? 4.092 28.513 -20.198 1.00 78.56 100 ILE A C 1
ATOM 739 O O . ILE A 1 100 ? 3.071 28.854 -19.605 1.00 78.56 100 ILE A O 1
ATOM 743 N N . ASN A 1 101 ? 4.464 29.068 -21.348 1.00 75.19 101 ASN A N 1
ATOM 744 C CA . ASN A 1 101 ? 3.615 29.948 -22.135 1.00 75.19 101 ASN A CA 1
ATOM 745 C C . ASN A 1 101 ? 2.680 29.115 -23.020 1.00 75.19 101 ASN A C 1
ATOM 747 O O . ASN A 1 101 ? 3.124 28.372 -23.899 1.00 75.19 101 ASN A O 1
ATOM 751 N N . HIS A 1 102 ? 1.377 29.264 -22.801 1.00 66.31 102 HIS A N 1
ATOM 752 C CA . HIS A 1 102 ? 0.338 28.693 -23.645 1.00 66.31 102 HIS A CA 1
ATOM 753 C C . HIS A 1 102 ? -0.624 29.799 -24.084 1.00 66.31 102 HIS A C 1
ATOM 755 O O . HIS A 1 102 ? -1.246 30.456 -23.250 1.00 66.31 102 HIS A O 1
ATOM 761 N N . ALA A 1 103 ? -0.740 30.008 -25.400 1.00 61.16 103 ALA A N 1
ATOM 762 C CA . ALA A 1 103 ? -1.624 31.011 -26.001 1.00 61.16 103 ALA A CA 1
ATOM 763 C C . ALA A 1 103 ? -1.447 32.445 -25.441 1.00 61.16 103 ALA A C 1
ATOM 765 O O . ALA A 1 103 ? -2.412 33.199 -25.340 1.00 61.16 103 ALA A O 1
ATOM 766 N N . GLY A 1 104 ? -0.216 32.831 -25.077 1.00 66.44 104 GLY A N 1
ATOM 767 C CA . GLY A 1 104 ? 0.108 34.172 -24.573 1.00 66.44 104 GLY A CA 1
ATOM 768 C C . GLY A 1 104 ? -0.018 34.338 -23.055 1.00 66.44 104 GLY A C 1
ATOM 769 O O . GLY A 1 104 ? 0.271 35.418 -22.547 1.00 66.44 104 GLY A O 1
ATOM 770 N N . ALA A 1 105 ? -0.406 33.288 -22.324 1.00 67.88 105 ALA A N 1
ATOM 771 C CA . ALA A 1 105 ? -0.428 33.273 -20.866 1.00 67.88 105 ALA A CA 1
ATOM 772 C C . ALA A 1 105 ? 0.676 32.358 -20.319 1.00 67.88 105 ALA A C 1
ATOM 774 O O . ALA A 1 105 ? 0.735 31.174 -20.657 1.00 67.88 105 ALA A O 1
ATOM 775 N N . VAL A 1 106 ? 1.528 32.898 -19.443 1.00 78.38 106 VAL A N 1
ATOM 776 C CA . VAL A 1 106 ? 2.540 32.121 -18.714 1.00 78.38 106 VAL A CA 1
ATOM 777 C C . VAL A 1 106 ? 1.898 31.506 -17.475 1.00 78.38 106 VAL A C 1
ATOM 779 O O . VAL A 1 106 ? 1.266 32.206 -16.685 1.00 78.38 106 VAL A O 1
ATOM 782 N N . ARG A 1 107 ? 2.049 30.194 -17.311 1.00 75.12 107 ARG A N 1
ATOM 783 C CA . ARG A 1 107 ? 1.573 29.430 -16.154 1.00 75.12 107 ARG A CA 1
ATOM 784 C C . ARG A 1 107 ? 2.697 28.565 -15.614 1.00 75.12 107 ARG A C 1
ATOM 786 O O . ARG A 1 107 ? 3.484 28.034 -16.390 1.00 75.12 107 ARG A O 1
ATOM 793 N N . THR A 1 108 ? 2.732 28.374 -14.304 1.00 80.44 108 THR A N 1
ATOM 794 C CA . THR A 1 108 ? 3.652 27.421 -13.687 1.00 80.44 108 THR A CA 1
ATOM 795 C C . THR A 1 108 ? 3.032 26.029 -13.679 1.00 80.44 108 THR A C 1
ATOM 797 O O . THR A 1 108 ? 1.912 25.855 -13.201 1.00 80.44 108 THR A O 1
ATOM 800 N N . ILE A 1 109 ? 3.764 25.038 -14.185 1.00 73.81 109 ILE A N 1
ATOM 801 C CA . ILE A 1 109 ? 3.472 23.621 -13.973 1.00 73.81 109 ILE A CA 1
ATOM 802 C C . ILE A 1 109 ? 4.296 23.149 -12.774 1.00 73.81 109 ILE A C 1
ATOM 804 O O . ILE A 1 109 ? 5.529 23.166 -12.870 1.00 73.81 109 ILE A O 1
ATOM 808 N N . PRO A 1 110 ? 3.656 22.744 -11.662 1.00 74.19 110 PRO A N 1
ATOM 809 C CA . PRO A 1 110 ? 4.363 22.288 -10.473 1.00 74.19 110 PRO A CA 1
ATOM 810 C C . PRO A 1 110 ? 5.272 21.095 -10.769 1.00 74.19 110 PRO A C 1
ATOM 812 O O . PRO A 1 110 ? 4.902 20.205 -11.531 1.00 74.19 110 PRO A O 1
ATOM 815 N N . ARG A 1 111 ? 6.453 21.047 -10.141 1.00 75.38 111 ARG A N 1
ATOM 816 C CA . ARG A 1 111 ? 7.491 20.030 -10.383 1.00 75.38 111 ARG A CA 1
ATOM 817 C C . ARG A 1 111 ? 6.952 18.602 -10.276 1.00 75.38 111 ARG A C 1
ATOM 819 O O . ARG A 1 111 ? 7.310 17.748 -11.078 1.00 75.38 111 ARG A O 1
ATOM 826 N N . ASP A 1 112 ? 6.105 18.358 -9.278 1.00 64.31 112 ASP A N 1
ATOM 827 C CA . ASP A 1 112 ? 5.620 17.025 -8.927 1.00 64.31 112 ASP A CA 1
ATOM 828 C C . ASP A 1 112 ? 4.516 16.561 -9.879 1.00 64.31 112 ASP A C 1
ATOM 830 O O . ASP A 1 112 ? 4.288 15.360 -10.014 1.00 64.31 112 ASP A O 1
ATOM 834 N N . ASP A 1 113 ? 3.914 17.501 -10.609 1.00 62.62 113 ASP A N 1
ATOM 835 C CA . ASP A 1 113 ? 2.921 17.220 -11.636 1.00 62.62 113 ASP A CA 1
ATOM 836 C C . ASP A 1 113 ? 3.576 16.893 -12.985 1.00 62.62 113 ASP A C 1
ATOM 838 O O . ASP A 1 113 ? 2.911 16.348 -13.863 1.00 62.62 113 ASP A O 1
ATOM 842 N N . ILE A 1 114 ? 4.876 17.179 -13.171 1.00 69.00 114 ILE A N 1
ATOM 843 C CA . ILE A 1 114 ? 5.592 16.941 -14.433 1.00 69.00 114 ILE A CA 1
ATOM 844 C C . ILE A 1 114 ? 5.818 15.441 -14.641 1.00 69.00 114 ILE A C 1
ATOM 846 O O . ILE A 1 114 ? 6.779 14.843 -14.148 1.00 69.00 114 ILE A O 1
ATOM 850 N N . VAL A 1 115 ? 4.936 14.844 -15.443 1.00 60.34 115 VAL A N 1
ATOM 851 C CA . VAL A 1 115 ? 5.030 13.439 -15.856 1.00 60.34 115 VAL A CA 1
ATOM 852 C C . VAL A 1 115 ? 6.232 13.240 -16.777 1.00 60.34 115 VAL A C 1
ATOM 854 O O . VAL A 1 115 ? 7.146 12.504 -16.423 1.00 60.34 115 VAL A O 1
ATOM 857 N N . ARG A 1 116 ? 6.276 13.952 -17.911 1.00 69.56 116 ARG A N 1
ATOM 858 C CA . ARG A 1 116 ? 7.334 13.818 -18.917 1.00 69.56 116 ARG A CA 1
ATOM 859 C C . ARG A 1 116 ? 7.631 15.139 -19.619 1.00 69.56 116 ARG A C 1
ATOM 861 O O . ARG A 1 116 ? 6.725 15.936 -19.872 1.00 69.56 116 ARG A O 1
ATOM 868 N N . VAL A 1 117 ? 8.892 15.339 -19.989 1.00 74.75 117 VAL A N 1
ATOM 869 C CA . VAL A 1 117 ? 9.331 16.444 -20.852 1.00 74.75 117 VAL A CA 1
ATOM 870 C C . VAL A 1 117 ? 9.873 15.899 -22.174 1.00 74.75 117 VAL A C 1
ATOM 872 O O . VAL A 1 117 ? 10.743 15.034 -22.194 1.00 74.75 117 VAL A O 1
ATOM 875 N N . GLU A 1 118 ? 9.375 16.414 -23.296 1.00 77.06 118 GLU A N 1
ATOM 876 C CA . GLU A 1 118 ? 9.964 16.175 -24.616 1.00 77.06 118 GLU A CA 1
ATOM 877 C C . GLU A 1 118 ? 10.462 17.511 -25.171 1.00 77.06 118 GLU A C 1
ATOM 879 O O . GLU A 1 118 ? 9.741 18.515 -25.158 1.00 77.06 118 GLU A O 1
ATOM 884 N N . VAL A 1 119 ? 11.715 17.529 -25.626 1.00 76.44 119 VAL A N 1
ATOM 885 C CA . VAL A 1 119 ? 12.357 18.719 -26.188 1.00 76.44 119 VAL A CA 1
ATOM 886 C C . VAL A 1 119 ? 12.803 18.379 -27.597 1.00 76.44 119 VAL A C 1
ATOM 888 O O . VAL A 1 119 ? 13.672 17.528 -27.772 1.00 76.44 119 VAL A O 1
ATOM 891 N N . ASP A 1 120 ? 12.208 19.027 -28.599 1.00 70.56 120 ASP A N 1
ATOM 892 C CA . ASP A 1 120 ? 12.408 18.670 -30.011 1.00 70.56 120 ASP A CA 1
ATOM 893 C C . ASP A 1 120 ? 13.891 18.749 -30.427 1.00 70.56 120 ASP A C 1
ATOM 895 O O . ASP A 1 120 ? 14.363 17.937 -31.220 1.00 70.56 120 ASP A O 1
ATOM 899 N N . GLN A 1 121 ? 14.648 19.685 -29.844 1.00 76.06 121 GLN A N 1
ATOM 900 C CA . GLN A 1 121 ? 16.086 19.857 -30.092 1.00 76.06 121 GLN A CA 1
ATOM 901 C C . GLN A 1 121 ? 16.975 18.851 -29.354 1.00 76.06 121 GLN A C 1
ATOM 903 O O . GLN A 1 121 ? 18.116 18.632 -29.751 1.00 76.06 121 GLN A O 1
ATOM 908 N N . TYR A 1 122 ? 16.450 18.210 -28.308 1.00 82.94 122 TYR A N 1
ATOM 909 C CA . TYR A 1 122 ? 17.169 17.238 -27.489 1.00 82.94 122 TYR A CA 1
ATOM 910 C C . TYR A 1 122 ? 16.347 15.942 -27.395 1.00 82.94 122 TYR A C 1
ATOM 912 O O . TYR A 1 122 ? 15.806 15.617 -26.334 1.00 82.94 122 TYR A O 1
ATOM 920 N N . PRO A 1 123 ? 16.238 15.165 -28.492 1.00 80.94 123 PRO A N 1
ATOM 921 C CA . PRO A 1 123 ? 15.392 13.969 -28.550 1.00 80.94 123 PRO A CA 1
ATOM 922 C C . PRO A 1 123 ? 15.803 12.885 -27.541 1.00 80.94 123 PRO A C 1
ATOM 924 O O . PRO A 1 123 ? 14.983 12.057 -27.140 1.00 80.94 123 PRO A O 1
ATOM 927 N N . ASP A 1 124 ? 17.055 12.902 -27.084 1.00 86.88 124 ASP A N 1
ATOM 928 C CA . ASP A 1 124 ? 17.541 11.999 -26.042 1.00 86.88 124 ASP A CA 1
ATOM 929 C C . ASP A 1 124 ? 16.944 12.300 -24.658 1.00 86.88 124 ASP A C 1
ATOM 931 O O . ASP A 1 124 ? 16.845 11.385 -23.844 1.00 86.88 124 ASP A O 1
ATOM 935 N N . VAL A 1 125 ? 16.423 13.512 -24.414 1.00 86.56 125 VAL A N 1
ATOM 936 C CA . VAL A 1 125 ? 15.632 13.821 -23.206 1.00 86.56 125 VAL A CA 1
ATOM 937 C C . VAL A 1 125 ? 14.364 12.974 -23.178 1.00 86.56 125 VAL A C 1
ATOM 939 O O . VAL A 1 125 ? 14.036 12.381 -22.156 1.00 86.56 125 VAL A O 1
ATOM 942 N N . ALA A 1 126 ? 13.683 12.824 -24.316 1.00 81.06 126 ALA A N 1
ATOM 943 C CA . ALA A 1 126 ? 12.478 12.005 -24.394 1.00 81.06 126 ALA A CA 1
ATOM 944 C C . ALA A 1 126 ? 12.780 10.519 -24.116 1.00 81.06 126 ALA A C 1
ATOM 946 O O . ALA A 1 126 ? 11.961 9.830 -23.497 1.00 81.06 126 ALA A O 1
ATOM 947 N N . LYS A 1 127 ? 13.947 10.019 -24.547 1.00 85.94 127 LYS A N 1
ATOM 948 C CA . LYS A 1 127 ? 14.413 8.657 -24.229 1.00 85.94 127 LYS A CA 1
ATOM 949 C C . LYS A 1 127 ? 14.746 8.521 -22.744 1.00 85.94 127 LYS A C 1
ATOM 951 O O . LYS A 1 127 ? 14.288 7.568 -22.118 1.00 85.94 127 LYS A O 1
ATOM 956 N N . ALA A 1 128 ? 15.470 9.492 -22.186 1.00 89.56 128 ALA A N 1
ATOM 957 C CA . ALA A 1 128 ? 15.821 9.538 -20.772 1.00 89.56 128 ALA A CA 1
ATOM 958 C C . ALA A 1 128 ? 14.573 9.522 -19.880 1.00 89.56 128 ALA A C 1
ATOM 960 O O . ALA A 1 128 ? 14.500 8.711 -18.966 1.00 89.56 128 ALA A O 1
ATOM 961 N N . GLU A 1 129 ? 13.553 10.325 -20.196 1.00 85.94 129 GLU A N 1
ATOM 962 C CA . GLU A 1 129 ? 12.300 10.367 -19.431 1.00 85.94 129 GLU A CA 1
ATOM 963 C C . GLU A 1 129 ? 11.517 9.045 -19.523 1.00 85.94 129 GLU A C 1
ATOM 965 O O . GLU A 1 129 ? 10.974 8.581 -18.529 1.00 85.94 129 GLU A O 1
ATOM 970 N N . THR A 1 130 ? 11.527 8.374 -20.682 1.00 81.44 130 THR A N 1
ATOM 971 C CA . THR A 1 130 ? 10.891 7.044 -20.823 1.00 81.44 130 THR A CA 1
ATOM 972 C C . THR A 1 130 ? 11.552 6.002 -19.920 1.00 81.44 130 THR A C 1
ATOM 974 O O . THR A 1 130 ? 10.894 5.098 -19.410 1.00 81.44 130 THR A O 1
ATOM 977 N N . LEU A 1 131 ? 12.873 6.091 -19.755 1.00 83.69 131 LEU A N 1
ATOM 978 C CA . LEU A 1 131 ? 13.641 5.208 -18.880 1.00 83.69 131 LEU A CA 1
ATOM 979 C C . LEU A 1 131 ? 13.496 5.619 -17.411 1.00 83.69 131 LEU A C 1
ATOM 981 O O . LEU A 1 131 ? 13.404 4.750 -16.550 1.00 83.69 131 LEU A O 1
ATOM 985 N N . PHE A 1 132 ? 13.403 6.919 -17.133 1.00 80.38 132 PHE A N 1
ATOM 986 C CA . PHE A 1 132 ? 13.096 7.460 -15.812 1.00 80.38 132 PHE A CA 1
ATOM 987 C C . PHE A 1 132 ? 11.758 6.919 -15.286 1.00 80.38 132 PHE A C 1
ATOM 989 O O . PHE A 1 132 ? 11.681 6.505 -14.130 1.00 80.38 132 PHE A O 1
ATOM 996 N N . ASP A 1 133 ? 10.735 6.831 -16.142 1.00 75.69 133 ASP A N 1
ATOM 997 C CA . ASP A 1 133 ? 9.416 6.279 -15.795 1.00 75.69 133 ASP A CA 1
ATOM 998 C C . ASP A 1 133 ? 9.467 4.799 -15.372 1.00 75.69 133 ASP A C 1
ATOM 1000 O O . ASP A 1 133 ? 8.590 4.326 -14.652 1.00 75.69 133 ASP A O 1
ATOM 1004 N N . ARG A 1 134 ? 10.520 4.060 -15.753 1.00 76.81 134 ARG A N 1
ATOM 1005 C CA . ARG A 1 134 ? 10.749 2.667 -15.318 1.00 76.81 134 ARG A CA 1
ATOM 1006 C C . ARG A 1 134 ? 11.361 2.565 -13.912 1.00 76.81 134 ARG A C 1
ATOM 1008 O O . ARG A 1 134 ? 11.684 1.463 -13.458 1.00 76.81 134 ARG A O 1
ATOM 1015 N N . GLY A 1 135 ? 11.569 3.694 -13.231 1.00 73.00 135 GLY A N 1
ATOM 1016 C CA . GLY A 1 135 ? 12.093 3.759 -11.870 1.00 73.00 135 GLY A CA 1
ATOM 1017 C C . GLY A 1 135 ? 13.497 3.161 -11.746 1.00 73.00 135 GLY A C 1
ATOM 1018 O O . GLY A 1 135 ? 14.376 3.424 -12.565 1.00 73.00 135 GLY A O 1
ATOM 1019 N N . VAL A 1 136 ? 13.711 2.332 -10.718 1.00 69.38 136 VAL A N 1
ATOM 1020 C CA . VAL A 1 136 ? 15.017 1.711 -10.411 1.00 69.38 136 VAL A CA 1
ATOM 1021 C C . VAL A 1 136 ? 15.574 0.929 -11.606 1.00 69.38 136 VAL A C 1
ATOM 1023 O O . VAL A 1 136 ? 16.765 1.020 -11.892 1.00 69.38 136 VAL A O 1
ATOM 1026 N N . SER A 1 137 ? 14.713 0.219 -12.342 1.00 61.94 137 SER A N 1
ATOM 1027 C CA . SER A 1 137 ? 15.121 -0.632 -13.469 1.00 61.94 137 SER A CA 1
ATOM 1028 C C . SER A 1 137 ? 15.645 0.146 -14.683 1.00 61.94 137 SER A C 1
ATOM 1030 O O . SER A 1 137 ? 16.448 -0.379 -15.446 1.00 61.94 137 SER A O 1
ATOM 1032 N N . GLY A 1 138 ? 15.222 1.402 -14.858 1.00 76.44 138 GLY A N 1
ATOM 1033 C CA . GLY A 1 138 ? 15.691 2.275 -15.936 1.00 76.44 138 GLY A CA 1
ATOM 1034 C C . GLY A 1 138 ? 16.731 3.302 -15.497 1.00 76.44 138 GLY A C 1
ATOM 1035 O O . GLY A 1 138 ? 17.262 4.013 -16.346 1.00 76.44 138 GLY A O 1
ATOM 1036 N N . ALA A 1 139 ? 17.050 3.389 -14.201 1.00 80.12 139 ALA A N 1
ATOM 1037 C CA . ALA A 1 139 ? 17.829 4.489 -13.634 1.00 80.12 139 ALA A CA 1
ATOM 1038 C C . ALA A 1 139 ? 19.228 4.635 -14.254 1.00 80.12 139 ALA A C 1
ATOM 1040 O O . ALA A 1 139 ? 19.631 5.746 -14.588 1.00 80.12 139 ALA A O 1
ATOM 1041 N N . ALA A 1 140 ? 19.950 3.527 -14.452 1.00 84.50 140 ALA A N 1
ATOM 1042 C CA . ALA A 1 140 ? 21.304 3.553 -15.013 1.00 84.50 140 ALA A CA 1
ATOM 1043 C C . ALA A 1 140 ? 21.326 3.993 -16.489 1.00 84.50 140 ALA A C 1
ATOM 1045 O O . ALA A 1 140 ? 22.200 4.754 -16.905 1.00 84.50 140 ALA A O 1
ATOM 1046 N N . GLU A 1 141 ? 20.361 3.534 -17.288 1.00 86.75 141 GLU A N 1
ATOM 1047 C CA . GLU A 1 141 ? 20.244 3.932 -18.694 1.00 86.75 141 GLU A CA 1
ATOM 1048 C C . GLU A 1 141 ? 19.719 5.366 -18.823 1.00 86.75 141 GLU A C 1
ATOM 1050 O O . GLU A 1 141 ? 20.258 6.141 -19.610 1.00 86.75 141 GLU A O 1
ATOM 1055 N N . ALA A 1 142 ? 18.730 5.754 -18.011 1.00 88.81 142 ALA A N 1
ATOM 1056 C CA . ALA A 1 142 ? 18.224 7.122 -17.952 1.00 88.81 142 ALA A CA 1
ATOM 1057 C C . ALA A 1 142 ? 19.346 8.106 -17.601 1.00 88.81 142 ALA A C 1
ATOM 1059 O O . ALA A 1 142 ? 19.523 9.106 -18.292 1.00 88.81 142 ALA A O 1
ATOM 1060 N N . GLU A 1 143 ? 20.153 7.795 -16.579 1.00 92.38 143 GLU A N 1
ATOM 1061 C CA . GLU A 1 143 ? 21.306 8.607 -16.181 1.00 92.38 143 GLU A CA 1
ATOM 1062 C C . GLU A 1 143 ? 22.324 8.756 -17.319 1.00 92.38 143 GLU A C 1
ATOM 1064 O O . GLU A 1 143 ? 22.830 9.856 -17.531 1.00 92.38 143 GLU A O 1
ATOM 1069 N N . ARG A 1 144 ? 22.575 7.703 -18.109 1.00 91.69 144 ARG A N 1
ATOM 1070 C CA . ARG A 1 144 ? 23.443 7.788 -19.297 1.00 91.69 144 ARG A CA 1
ATOM 1071 C C . ARG A 1 144 ? 22.905 8.756 -20.347 1.00 91.69 144 ARG A C 1
ATOM 1073 O O . ARG A 1 144 ? 23.675 9.564 -20.863 1.00 91.69 144 ARG A O 1
ATOM 1080 N N . PHE A 1 145 ? 21.610 8.697 -20.656 1.00 91.25 145 PHE A N 1
ATOM 1081 C CA . PHE A 1 145 ? 21.006 9.623 -21.617 1.00 91.25 145 PHE A CA 1
ATOM 1082 C C . PHE A 1 145 ? 20.993 11.063 -21.091 1.00 91.25 145 PHE A C 1
ATOM 1084 O O . PHE A 1 145 ? 21.384 11.971 -21.820 1.00 91.25 145 PHE A O 1
ATOM 1091 N N . TYR A 1 146 ? 20.637 11.283 -19.821 1.00 92.62 146 TYR A N 1
ATOM 1092 C CA . TYR A 1 146 ? 20.706 12.611 -19.204 1.00 92.62 146 TYR A CA 1
ATOM 1093 C C . TYR A 1 146 ? 22.131 13.178 -19.200 1.00 92.62 146 TYR A C 1
ATOM 1095 O O . TYR A 1 146 ? 22.320 14.339 -19.555 1.00 92.62 146 TYR A O 1
ATOM 1103 N N . ALA A 1 147 ? 23.139 12.369 -18.861 1.00 88.12 147 ALA A N 1
ATOM 1104 C CA . ALA A 1 147 ? 24.541 12.784 -18.890 1.00 88.12 147 ALA A CA 1
ATOM 1105 C C . ALA A 1 147 ? 25.011 13.148 -20.309 1.00 88.12 147 ALA A C 1
ATOM 1107 O O . ALA A 1 147 ? 25.743 14.120 -20.481 1.00 88.12 147 ALA A O 1
ATOM 1108 N N . GLY A 1 148 ? 24.554 12.410 -21.328 1.00 86.56 148 GLY A N 1
ATOM 1109 C CA . GLY A 1 148 ? 24.813 12.738 -22.731 1.00 86.56 148 GLY A CA 1
ATOM 1110 C C . GLY A 1 148 ? 24.228 14.091 -23.142 1.00 86.56 148 GLY A C 1
ATOM 1111 O O . GLY A 1 148 ? 24.888 14.854 -23.841 1.00 86.56 148 GLY A O 1
ATOM 1112 N N . VAL A 1 149 ? 23.028 14.425 -22.655 1.00 87.06 149 VAL A N 1
ATOM 1113 C CA . VAL A 1 149 ? 22.392 15.728 -22.909 1.00 87.06 149 VAL A CA 1
ATOM 1114 C C . VAL A 1 149 ? 23.113 16.858 -22.164 1.00 87.06 149 VAL A C 1
ATOM 1116 O O . VAL A 1 149 ? 23.349 17.910 -22.750 1.00 87.06 149 VAL A O 1
ATOM 1119 N N . LEU A 1 150 ? 23.528 16.644 -20.908 1.00 86.69 150 LEU A N 1
ATOM 1120 C CA . LEU A 1 150 ? 24.266 17.632 -20.101 1.00 86.69 150 LEU A CA 1
ATOM 1121 C C . LEU A 1 150 ? 25.622 18.047 -20.696 1.00 86.69 150 LEU A C 1
ATOM 1123 O O . LEU A 1 150 ? 26.134 19.106 -20.340 1.00 86.69 150 LEU A O 1
ATOM 1127 N N . ALA A 1 151 ? 26.194 17.244 -21.597 1.00 76.56 151 ALA A N 1
ATOM 1128 C CA . ALA A 1 151 ? 27.438 17.565 -22.295 1.00 76.56 151 ALA A CA 1
ATOM 1129 C C . ALA A 1 151 ? 27.274 18.619 -23.412 1.00 76.56 151 ALA A C 1
ATOM 1131 O O . ALA A 1 151 ? 28.275 19.125 -23.920 1.00 76.56 151 ALA A O 1
ATOM 1132 N N . ALA A 1 152 ? 26.039 18.947 -23.804 1.00 75.00 152 ALA A N 1
ATOM 1133 C CA . ALA A 1 152 ? 25.740 19.987 -24.783 1.00 75.00 152 ALA A CA 1
ATOM 1134 C C . ALA A 1 152 ? 25.628 21.381 -24.133 1.00 75.00 152 ALA A C 1
ATOM 1136 O O . ALA A 1 152 ? 25.481 21.518 -22.916 1.00 75.00 152 ALA A O 1
ATOM 1137 N N . ASP A 1 153 ? 25.656 22.434 -24.955 1.00 80.12 153 ASP A N 1
ATOM 1138 C CA . ASP A 1 153 ? 25.222 23.760 -24.508 1.00 80.12 153 ASP A CA 1
ATOM 1139 C C . ASP A 1 153 ? 23.692 23.739 -24.353 1.00 80.12 153 ASP A C 1
ATOM 1141 O O . ASP A 1 153 ? 22.965 23.459 -25.312 1.00 80.12 153 ASP A O 1
ATOM 1145 N N . LEU A 1 154 ? 23.211 23.919 -23.119 1.00 82.31 154 LEU A N 1
ATOM 1146 C CA . LEU A 1 154 ? 21.813 23.705 -22.738 1.00 82.31 154 LEU A CA 1
ATOM 1147 C C . LEU A 1 154 ? 21.183 24.991 -22.200 1.00 82.31 154 LEU A C 1
ATOM 1149 O O . LEU A 1 154 ? 21.815 25.693 -21.404 1.00 82.31 154 LEU A O 1
ATOM 1153 N N . PRO A 1 155 ? 19.892 25.235 -22.487 1.00 82.69 155 PRO A N 1
ATOM 1154 C CA . PRO A 1 155 ? 19.110 26.225 -21.764 1.00 82.69 155 PRO A CA 1
ATOM 1155 C C . PRO A 1 155 ? 19.159 25.982 -20.249 1.00 82.69 155 PRO A C 1
ATOM 1157 O O . PRO A 1 155 ? 19.058 24.841 -19.784 1.00 82.69 155 PRO A O 1
ATOM 1160 N N . SER A 1 156 ? 19.244 27.061 -19.464 1.00 83.25 156 SER A N 1
ATOM 1161 C CA . SER A 1 156 ? 19.348 26.992 -17.996 1.00 83.25 156 SER A CA 1
ATOM 1162 C C . SER A 1 156 ? 18.209 26.195 -17.351 1.00 83.25 156 SER A C 1
ATOM 1164 O O . SER A 1 156 ? 18.445 25.412 -16.432 1.00 83.25 156 SER A O 1
ATOM 1166 N N . TRP A 1 157 ? 16.987 26.329 -17.879 1.00 85.69 157 TRP A N 1
ATOM 1167 C CA . TRP A 1 157 ? 15.813 25.588 -17.414 1.00 85.69 157 TRP A CA 1
ATOM 1168 C C . TRP A 1 157 ? 15.960 24.073 -17.608 1.00 85.69 157 TRP A C 1
ATOM 1170 O O . TRP A 1 157 ? 15.586 23.303 -16.723 1.00 85.69 157 TRP A O 1
ATOM 1180 N N . LEU A 1 158 ? 16.518 23.643 -18.746 1.00 86.94 158 LEU A N 1
ATOM 1181 C CA . LEU A 1 158 ? 16.643 22.231 -19.097 1.00 86.94 158 LEU A CA 1
ATOM 1182 C C . LEU A 1 158 ? 17.741 21.578 -18.266 1.00 86.94 158 LEU A C 1
ATOM 1184 O O . LEU A 1 158 ? 17.545 20.481 -17.749 1.00 86.94 158 LEU A O 1
ATOM 1188 N N . ARG A 1 159 ? 18.855 22.285 -18.053 1.00 88.75 159 ARG A N 1
ATOM 1189 C CA . ARG A 1 159 ? 19.899 21.840 -17.128 1.00 88.75 159 ARG A CA 1
ATOM 1190 C C . ARG A 1 159 ? 19.345 21.660 -15.714 1.00 88.75 159 ARG A C 1
ATOM 1192 O O . ARG A 1 159 ? 19.486 20.583 -15.146 1.00 88.75 159 ARG A O 1
ATOM 1199 N N . ALA A 1 160 ? 18.646 22.664 -15.181 1.00 88.31 160 ALA A N 1
ATOM 1200 C CA . ALA A 1 160 ? 18.035 22.589 -13.852 1.00 88.31 160 ALA A CA 1
ATOM 1201 C C . ALA A 1 160 ? 17.053 21.412 -13.721 1.00 88.31 160 ALA A C 1
ATOM 1203 O O . ALA A 1 160 ? 17.026 20.709 -12.709 1.00 88.31 160 ALA A O 1
ATOM 1204 N N . PHE A 1 161 ? 16.250 21.186 -14.761 1.00 88.69 161 PHE A N 1
ATOM 1205 C CA . PHE A 1 161 ? 15.302 20.083 -14.820 1.00 88.69 161 PHE A CA 1
ATOM 1206 C C . PHE A 1 161 ? 16.002 18.716 -14.819 1.00 88.69 161 PHE A C 1
ATOM 1208 O O . PHE A 1 161 ? 15.627 17.838 -14.040 1.00 88.69 161 PHE A O 1
ATOM 1215 N N . ILE A 1 162 ? 17.039 18.543 -15.645 1.00 91.12 162 ILE A N 1
ATOM 1216 C CA . ILE A 1 162 ? 17.807 17.294 -15.723 1.00 91.12 162 ILE A CA 1
ATOM 1217 C C . ILE A 1 162 ? 18.535 17.018 -14.403 1.00 91.12 162 ILE A C 1
ATOM 1219 O O . ILE A 1 162 ? 18.463 15.900 -13.897 1.00 91.12 162 ILE A O 1
ATOM 1223 N N . GLU A 1 163 ? 19.168 18.023 -13.796 1.00 90.50 163 GLU A N 1
ATOM 1224 C CA . GLU A 1 163 ? 19.828 17.876 -12.491 1.00 90.50 163 GLU A CA 1
ATOM 1225 C C . GLU A 1 163 ? 18.836 17.465 -11.393 1.00 90.50 163 GLU A C 1
ATOM 1227 O O . GLU A 1 163 ? 19.123 16.598 -10.563 1.00 90.50 163 GLU A O 1
ATOM 1232 N N . TRP A 1 164 ? 17.608 17.990 -11.427 1.00 90.94 164 TRP A N 1
ATOM 1233 C CA . TRP A 1 164 ? 16.547 17.514 -10.542 1.00 90.94 164 TRP A CA 1
ATOM 1234 C C . TRP A 1 164 ? 16.119 16.064 -10.823 1.00 90.94 164 TRP A C 1
ATOM 1236 O O . TRP A 1 164 ? 15.911 15.296 -9.876 1.00 90.94 164 TRP A O 1
ATOM 1246 N N . ARG A 1 165 ? 15.994 15.654 -12.092 1.00 91.12 165 ARG A N 1
ATOM 1247 C CA . ARG A 1 165 ? 15.698 14.255 -12.453 1.00 91.12 165 ARG A CA 1
ATOM 1248 C C . ARG A 1 165 ? 16.804 13.314 -11.976 1.00 91.12 165 ARG A C 1
ATOM 1250 O O . ARG A 1 165 ? 16.498 12.288 -11.370 1.00 91.12 165 ARG A O 1
ATOM 1257 N N . LEU A 1 166 ? 18.070 13.686 -12.157 1.00 91.00 166 LEU A N 1
ATOM 1258 C CA . LEU A 1 166 ? 19.227 12.930 -11.671 1.00 91.00 166 LEU A CA 1
ATOM 1259 C C . LEU A 1 166 ? 19.244 12.821 -10.147 1.00 91.00 166 LEU A C 1
ATOM 1261 O O . LEU A 1 166 ? 19.432 11.725 -9.620 1.00 91.00 166 LEU A O 1
ATOM 1265 N N . PHE A 1 167 ? 18.973 13.917 -9.434 1.00 91.19 167 PHE A N 1
ATOM 1266 C CA . PHE A 1 167 ? 18.790 13.899 -7.982 1.00 91.19 167 PHE A CA 1
ATOM 1267 C C . PHE A 1 167 ? 17.740 12.858 -7.560 1.00 91.19 167 PHE A C 1
ATOM 1269 O O . PHE A 1 167 ? 18.010 12.016 -6.702 1.00 91.19 167 PHE A O 1
ATOM 1276 N N . ARG A 1 168 ? 16.563 12.856 -8.203 1.00 88.00 168 ARG A N 1
ATOM 1277 C CA . ARG A 1 168 ? 15.491 11.892 -7.907 1.00 88.00 168 ARG A CA 1
ATOM 1278 C C . ARG A 1 168 ? 15.877 10.449 -8.220 1.00 88.00 168 ARG A C 1
ATOM 1280 O O . ARG A 1 168 ? 15.593 9.573 -7.406 1.00 88.00 168 ARG A O 1
ATOM 1287 N N . LEU A 1 169 ? 16.511 10.199 -9.366 1.00 87.25 169 LEU A N 1
ATOM 1288 C CA . LEU A 1 169 ? 16.973 8.859 -9.741 1.00 87.25 169 LEU A CA 1
ATOM 1289 C C . LEU A 1 169 ? 17.965 8.317 -8.717 1.00 87.25 169 LEU A C 1
ATOM 1291 O O . LEU A 1 169 ? 17.797 7.203 -8.231 1.00 87.25 169 LEU A O 1
ATOM 1295 N N . ARG A 1 170 ? 18.967 9.122 -8.353 1.00 89.06 170 ARG A N 1
ATOM 1296 C CA . ARG A 1 170 ? 20.028 8.729 -7.419 1.00 89.06 170 ARG A CA 1
ATOM 1297 C C . ARG A 1 170 ? 19.488 8.474 -6.016 1.00 89.06 170 ARG A C 1
ATOM 1299 O O . ARG A 1 170 ? 19.890 7.494 -5.395 1.00 89.06 170 ARG A O 1
ATOM 1306 N N . LEU A 1 171 ? 18.521 9.273 -5.555 1.00 85.06 171 LEU A N 1
ATOM 1307 C CA . LEU A 1 171 ? 17.789 8.974 -4.321 1.00 85.06 171 LEU A CA 1
ATOM 1308 C C . LEU A 1 171 ? 17.045 7.635 -4.398 1.00 85.06 171 LEU A C 1
ATOM 1310 O O . LEU A 1 171 ? 17.114 6.852 -3.454 1.00 85.06 171 LEU A O 1
ATOM 1314 N N . ALA A 1 172 ? 16.360 7.353 -5.511 1.00 78.88 172 ALA A N 1
ATOM 1315 C CA . ALA A 1 172 ? 15.574 6.129 -5.677 1.00 78.88 172 ALA A CA 1
ATOM 1316 C C . ALA A 1 172 ? 16.425 4.845 -5.682 1.00 78.88 172 ALA A C 1
ATOM 1318 O O . ALA A 1 172 ? 15.925 3.787 -5.310 1.00 78.88 172 ALA A O 1
ATOM 1319 N N . VAL A 1 173 ? 17.700 4.936 -6.074 1.00 81.94 173 VAL A N 1
ATOM 1320 C CA . VAL A 1 173 ? 18.662 3.817 -6.059 1.00 81.94 173 VAL A CA 1
ATOM 1321 C C . VAL A 1 173 ? 19.640 3.870 -4.878 1.00 81.94 173 VAL A C 1
ATOM 1323 O O . VAL A 1 173 ? 20.682 3.219 -4.910 1.00 81.94 173 VAL A O 1
ATOM 1326 N N . SER A 1 174 ? 19.332 4.662 -3.845 1.00 81.81 174 SER A N 1
ATOM 1327 C CA . SER A 1 174 ? 20.140 4.806 -2.622 1.00 81.81 174 SER A CA 1
ATOM 1328 C C . SER A 1 174 ? 21.590 5.274 -2.844 1.00 81.81 174 SER A C 1
ATOM 1330 O O . SER A 1 174 ? 22.476 4.998 -2.038 1.00 81.81 174 SER A O 1
ATOM 1332 N N . ARG A 1 175 ? 21.848 6.025 -3.920 1.00 85.75 175 ARG A N 1
ATOM 1333 C CA . ARG A 1 175 ? 23.134 6.688 -4.207 1.00 85.75 175 ARG A CA 1
ATOM 1334 C C . ARG A 1 175 ? 23.150 8.094 -3.607 1.00 85.75 175 ARG A C 1
ATOM 1336 O O . ARG A 1 175 ? 23.114 9.105 -4.310 1.00 85.75 175 ARG A O 1
ATOM 1343 N N . TYR A 1 176 ? 23.099 8.149 -2.278 1.00 86.31 176 TYR A N 1
ATOM 1344 C CA . TYR A 1 176 ? 22.893 9.388 -1.523 1.00 86.31 176 TYR A CA 1
ATOM 1345 C C . TYR A 1 176 ? 24.012 10.430 -1.678 1.00 86.31 176 TYR A C 1
ATOM 1347 O O . TYR A 1 176 ? 23.676 11.611 -1.813 1.00 86.31 176 TYR A O 1
ATOM 1355 N N . PRO A 1 177 ? 25.309 10.062 -1.722 1.00 89.19 177 PRO A N 1
ATOM 1356 C CA . PRO A 1 177 ? 26.375 11.028 -1.984 1.00 89.19 177 PRO A CA 1
ATOM 1357 C C . PRO A 1 177 ? 26.232 11.716 -3.346 1.00 89.19 177 PRO A C 1
ATOM 1359 O O . PRO A 1 177 ? 26.366 12.933 -3.443 1.00 89.19 177 PRO A O 1
ATOM 1362 N N . GLU A 1 178 ? 25.900 10.964 -4.392 1.00 89.56 178 GLU A N 1
ATOM 1363 C CA . GLU A 1 178 ? 25.749 11.500 -5.747 1.00 89.56 178 GLU A CA 1
ATOM 1364 C C . GLU A 1 178 ? 24.432 12.266 -5.930 1.00 89.56 178 GLU A C 1
ATOM 1366 O O . GLU A 1 178 ? 24.344 13.175 -6.762 1.00 89.56 178 GLU A O 1
ATOM 1371 N N . ALA A 1 179 ? 23.397 11.911 -5.162 1.00 89.94 179 ALA A N 1
ATOM 1372 C CA . ALA A 1 179 ? 22.186 12.715 -5.049 1.00 89.94 179 ALA A CA 1
ATOM 1373 C C . ALA A 1 179 ? 22.495 14.066 -4.386 1.00 89.94 179 ALA A C 1
ATOM 1375 O O . ALA A 1 179 ? 22.054 15.107 -4.872 1.00 89.94 179 ALA A O 1
ATOM 1376 N N . LEU A 1 180 ? 23.302 14.073 -3.319 1.00 91.25 180 LEU A N 1
ATOM 1377 C CA . LEU A 1 180 ? 23.738 15.308 -2.666 1.00 91.25 180 LEU A CA 1
ATOM 1378 C C . LEU A 1 180 ? 24.520 16.203 -3.628 1.00 91.25 180 LEU A C 1
ATOM 1380 O O . LEU A 1 180 ? 24.267 17.404 -3.664 1.00 91.25 180 LEU A O 1
ATOM 1384 N N . ASP A 1 181 ? 25.395 15.626 -4.448 1.00 90.62 181 ASP A N 1
ATOM 1385 C CA . ASP A 1 181 ? 26.145 16.378 -5.456 1.00 90.62 181 ASP A CA 1
ATOM 1386 C C . ASP A 1 181 ? 25.230 17.033 -6.501 1.00 90.62 181 ASP A C 1
ATOM 1388 O O . ASP A 1 181 ? 25.368 18.229 -6.758 1.00 90.62 181 ASP A O 1
ATOM 1392 N N . ALA A 1 182 ? 24.244 16.300 -7.035 1.00 88.44 182 ALA A N 1
ATOM 1393 C CA . ALA A 1 182 ? 23.250 16.866 -7.958 1.00 88.44 182 ALA A CA 1
ATOM 1394 C C . ALA A 1 182 ? 22.447 18.004 -7.311 1.00 88.44 182 ALA A C 1
ATOM 1396 O O . ALA A 1 182 ? 22.204 19.042 -7.923 1.00 88.44 182 ALA A O 1
ATOM 1397 N N . TYR A 1 183 ? 22.054 17.839 -6.046 1.00 90.62 183 TYR A N 1
ATOM 1398 C CA . TYR A 1 183 ? 21.300 18.861 -5.327 1.00 90.62 183 TYR A CA 1
ATOM 1399 C C . TYR A 1 183 ? 22.122 20.129 -5.063 1.00 90.62 183 TYR A C 1
ATOM 1401 O O . TYR A 1 183 ? 21.623 21.239 -5.247 1.00 90.62 183 TYR A O 1
ATOM 1409 N N . LEU A 1 184 ? 23.382 19.983 -4.646 1.00 90.50 184 LEU A N 1
ATOM 1410 C CA . LEU A 1 184 ? 24.275 21.118 -4.408 1.00 90.50 184 LEU A CA 1
ATOM 1411 C C . LEU A 1 184 ? 24.604 21.862 -5.707 1.00 90.50 184 LEU A C 1
ATOM 1413 O O . LEU A 1 184 ? 24.680 23.092 -5.696 1.00 90.50 184 LEU A O 1
ATOM 1417 N N . LEU A 1 185 ? 24.739 21.140 -6.822 1.00 88.25 185 LEU A N 1
ATOM 1418 C CA . LEU A 1 185 ? 24.900 21.740 -8.143 1.00 88.25 185 LEU A CA 1
ATOM 1419 C C . LEU A 1 185 ? 23.641 22.515 -8.558 1.00 88.25 185 LEU A C 1
ATOM 1421 O O . LEU A 1 185 ? 23.731 23.680 -8.944 1.00 88.25 185 LEU A O 1
ATOM 1425 N N . LEU A 1 186 ? 22.458 21.920 -8.371 1.00 89.00 186 LEU A N 1
ATOM 1426 C CA . LEU A 1 186 ? 21.178 22.575 -8.635 1.00 89.00 186 LEU A CA 1
ATOM 1427 C C . LEU A 1 186 ? 20.996 23.848 -7.797 1.00 89.00 186 LEU A C 1
ATOM 1429 O O . LEU A 1 186 ? 20.531 24.862 -8.310 1.00 89.00 186 LEU A O 1
ATOM 1433 N N . MET A 1 187 ? 21.393 23.816 -6.524 1.00 88.00 187 MET A N 1
ATOM 1434 C CA . MET A 1 187 ? 21.411 24.985 -5.641 1.00 88.00 187 MET A CA 1
ATOM 1435 C C . MET A 1 187 ? 22.333 26.087 -6.170 1.00 88.00 187 MET A C 1
ATOM 1437 O O . MET A 1 187 ? 21.965 27.260 -6.121 1.00 88.00 187 MET A O 1
ATOM 1441 N N . GLN A 1 188 ? 23.531 25.727 -6.634 1.00 85.06 188 GLN A N 1
ATOM 1442 C CA . GLN A 1 188 ? 24.524 26.688 -7.105 1.00 85.06 188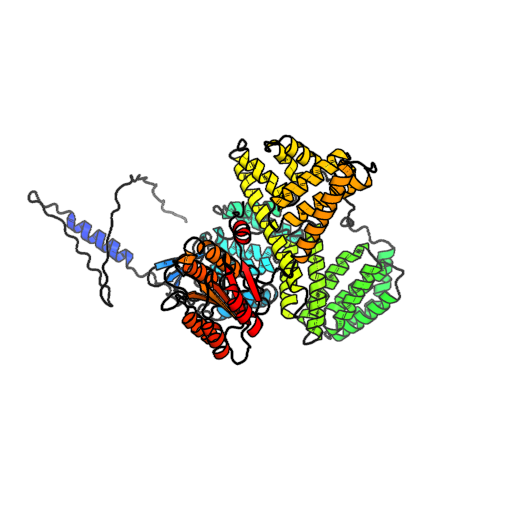 GLN A CA 1
ATOM 1443 C C . GLN A 1 188 ? 24.092 27.367 -8.408 1.00 85.06 188 GLN A C 1
ATOM 1445 O O . GLN A 1 188 ? 24.271 28.574 -8.553 1.00 85.06 188 GLN A O 1
ATOM 1450 N N . GLU A 1 189 ? 23.537 26.605 -9.349 1.00 83.69 189 GLU A N 1
ATOM 1451 C CA . GLU A 1 189 ? 23.167 27.126 -10.665 1.00 83.69 189 GLU A CA 1
ATOM 1452 C C . GLU A 1 189 ? 21.751 27.721 -10.698 1.00 83.69 189 GLU A C 1
ATOM 1454 O O . GLU A 1 189 ? 21.514 28.704 -11.397 1.00 83.69 189 GLU A O 1
ATOM 1459 N N . ASN A 1 190 ? 20.803 27.149 -9.947 1.00 86.75 190 ASN A N 1
ATOM 1460 C CA . ASN A 1 190 ? 19.377 27.489 -10.008 1.00 86.75 190 ASN A CA 1
ATOM 1461 C C . ASN A 1 190 ? 18.723 27.497 -8.605 1.00 86.75 190 ASN A C 1
ATOM 1463 O O . ASN A 1 190 ? 17.823 26.696 -8.322 1.00 86.75 190 ASN A O 1
ATOM 1467 N N . PRO A 1 191 ? 19.113 28.432 -7.715 1.00 83.94 191 PRO A N 1
ATOM 1468 C CA . PRO A 1 191 ? 18.700 28.434 -6.307 1.00 83.94 191 PRO A CA 1
ATOM 1469 C C . PRO A 1 191 ? 17.182 28.547 -6.112 1.00 83.94 191 PRO A C 1
ATOM 1471 O O . PRO A 1 191 ? 16.625 27.927 -5.209 1.00 83.94 191 PRO A O 1
ATOM 1474 N N . GLN A 1 192 ? 16.487 29.285 -6.981 1.00 82.25 192 GLN A N 1
ATOM 1475 C CA . GLN A 1 192 ? 15.028 29.418 -6.921 1.00 82.25 192 GLN A CA 1
ATOM 1476 C C . GLN A 1 192 ? 14.309 28.080 -7.129 1.00 82.25 192 GLN A C 1
ATOM 1478 O O . GLN A 1 192 ? 13.380 27.775 -6.394 1.00 82.25 192 GLN A O 1
ATOM 1483 N N . PHE A 1 193 ? 14.778 27.249 -8.062 1.00 84.25 193 PHE A N 1
ATOM 1484 C CA . PHE A 1 193 ? 14.197 25.936 -8.355 1.00 84.25 193 PHE A CA 1
ATOM 1485 C C . PHE A 1 193 ? 14.621 24.880 -7.321 1.00 84.25 193 PHE A C 1
ATOM 1487 O O . PHE A 1 193 ? 13.840 23.989 -6.962 1.00 84.25 193 PHE A O 1
ATOM 1494 N N . ALA A 1 194 ? 15.844 25.012 -6.790 1.00 85.38 194 ALA A N 1
ATOM 1495 C CA . ALA A 1 194 ? 16.358 24.189 -5.700 1.00 85.38 194 ALA A CA 1
ATOM 1496 C C . ALA A 1 194 ? 15.565 24.376 -4.395 1.00 85.38 194 ALA A C 1
ATOM 1498 O O . ALA A 1 194 ? 15.300 23.399 -3.702 1.00 85.38 194 ALA A O 1
ATOM 1499 N N . ALA A 1 195 ? 15.116 25.600 -4.096 1.00 82.56 195 ALA A N 1
ATOM 1500 C CA . ALA A 1 195 ? 14.319 25.915 -2.907 1.00 82.56 195 ALA A CA 1
ATOM 1501 C C . ALA A 1 195 ? 13.027 25.084 -2.782 1.00 82.56 195 ALA A C 1
ATOM 1503 O O . ALA A 1 195 ? 12.583 24.796 -1.671 1.00 82.56 195 ALA A O 1
ATOM 1504 N N . GLY A 1 196 ? 12.434 24.679 -3.909 1.00 74.75 196 GLY A N 1
ATOM 1505 C CA . GLY A 1 196 ? 11.255 23.812 -3.941 1.00 74.75 196 GLY A CA 1
ATOM 1506 C C . GLY A 1 196 ? 11.558 22.312 -3.877 1.00 74.75 196 GLY A C 1
ATOM 1507 O O . GLY A 1 196 ? 10.630 21.513 -3.976 1.00 74.75 196 GLY A O 1
ATOM 1508 N N . VAL A 1 197 ? 12.827 21.889 -3.812 1.00 80.38 197 VAL A N 1
ATOM 1509 C CA . VAL A 1 197 ? 13.206 20.466 -3.736 1.00 80.38 197 VAL A CA 1
ATOM 1510 C C . VAL A 1 197 ? 13.152 20.041 -2.275 1.00 80.38 197 VAL A C 1
ATOM 1512 O O . VAL A 1 197 ? 13.762 20.683 -1.429 1.00 80.38 197 VAL A O 1
ATOM 1515 N N . THR A 1 198 ? 12.485 18.937 -1.954 1.00 72.56 198 THR A N 1
ATOM 1516 C CA . THR A 1 198 ? 12.492 18.384 -0.593 1.00 72.56 198 THR A CA 1
ATOM 1517 C C . THR A 1 198 ? 13.333 17.120 -0.505 1.00 72.56 198 THR A C 1
ATOM 1519 O O . THR A 1 198 ? 13.165 16.196 -1.300 1.00 72.56 198 THR A O 1
ATOM 1522 N N . TRP A 1 199 ? 14.183 17.046 0.517 1.00 74.69 199 TRP A N 1
ATOM 1523 C CA . TRP A 1 199 ? 14.852 15.812 0.917 1.00 74.69 199 TRP A CA 1
ATOM 1524 C C . TRP A 1 199 ? 13.913 14.951 1.764 1.00 74.69 199 TRP A C 1
ATOM 1526 O O . TRP A 1 199 ? 13.341 15.434 2.742 1.00 74.69 199 TRP A O 1
ATOM 1536 N N . SER A 1 200 ? 13.774 13.675 1.405 1.00 58.66 200 SER A N 1
ATOM 1537 C CA . SER A 1 200 ? 13.225 12.667 2.323 1.00 58.66 200 SER A CA 1
ATOM 1538 C C . SER A 1 200 ? 14.276 12.334 3.394 1.00 58.66 200 SER A C 1
ATOM 1540 O O . SER A 1 200 ? 15.463 12.510 3.118 1.00 58.66 200 SER A O 1
ATOM 1542 N N . PRO A 1 201 ? 13.903 11.902 4.613 1.00 56.69 201 PRO A N 1
ATOM 1543 C CA . PRO A 1 201 ? 14.885 11.507 5.617 1.00 56.69 201 PRO A CA 1
ATOM 1544 C C . PRO A 1 201 ? 15.721 10.333 5.091 1.00 56.69 201 PRO A C 1
ATOM 1546 O O . PRO A 1 201 ? 15.183 9.297 4.716 1.00 56.69 201 PRO A O 1
ATOM 1549 N N . VAL A 1 202 ? 17.040 10.522 5.035 1.00 60.19 202 VAL A N 1
ATOM 1550 C CA . VAL A 1 202 ? 17.996 9.537 4.518 1.00 60.19 202 VAL A CA 1
ATOM 1551 C C . VAL A 1 202 ? 18.903 9.087 5.656 1.00 60.19 202 VAL A C 1
ATOM 1553 O O . VAL A 1 202 ? 19.570 9.921 6.265 1.00 60.19 202 VAL A O 1
ATOM 1556 N N . SER A 1 203 ? 18.969 7.781 5.917 1.00 58.94 203 SER A N 1
ATOM 1557 C CA . SER A 1 203 ? 20.033 7.182 6.728 1.00 58.94 203 SER A CA 1
ATOM 1558 C C . SER A 1 203 ? 21.118 6.626 5.804 1.00 58.94 203 SER A C 1
ATOM 1560 O O . SER A 1 203 ? 20.857 5.696 5.038 1.00 58.94 203 SER A O 1
ATOM 1562 N N . GLU A 1 204 ? 22.323 7.191 5.863 1.00 69.44 204 GLU A N 1
ATOM 1563 C CA . GLU A 1 204 ? 23.513 6.599 5.247 1.00 69.44 204 GLU A CA 1
ATOM 1564 C C . GLU A 1 204 ? 24.176 5.681 6.278 1.00 69.44 204 GLU A C 1
ATOM 1566 O O . GLU A 1 204 ? 24.552 6.132 7.359 1.00 69.44 204 GLU A O 1
ATOM 1571 N N . ASN A 1 205 ? 24.260 4.391 5.956 1.00 62.72 205 ASN A N 1
ATOM 1572 C CA . ASN A 1 205 ? 24.752 3.360 6.872 1.00 62.72 205 ASN A CA 1
ATOM 1573 C C . ASN A 1 205 ? 26.267 3.145 6.740 1.00 62.72 205 ASN A C 1
ATOM 1575 O O . ASN A 1 205 ? 26.864 2.518 7.613 1.00 62.72 205 ASN A O 1
ATOM 1579 N N . ASP A 1 206 ? 26.879 3.638 5.658 1.00 74.19 206 ASP A N 1
ATOM 1580 C CA . ASP A 1 206 ? 28.326 3.640 5.453 1.00 74.19 206 ASP A CA 1
ATOM 1581 C C . ASP A 1 206 ? 28.959 4.860 6.166 1.00 74.19 206 ASP A C 1
ATOM 1583 O O . ASP A 1 206 ? 28.746 6.003 5.738 1.00 74.19 206 ASP A O 1
ATOM 1587 N N . PRO A 1 207 ? 29.762 4.661 7.234 1.00 74.81 207 PRO A N 1
ATOM 1588 C CA . PRO A 1 207 ? 30.333 5.759 8.019 1.00 74.81 207 PRO A CA 1
ATOM 1589 C C . PRO A 1 207 ? 31.268 6.686 7.229 1.00 74.81 207 PRO A C 1
ATOM 1591 O O . PRO A 1 207 ? 31.449 7.849 7.607 1.00 74.81 207 PRO A O 1
ATOM 1594 N N . ASP A 1 208 ? 31.889 6.199 6.152 1.00 78.56 208 ASP A N 1
ATOM 1595 C CA . ASP A 1 208 ? 32.800 6.993 5.326 1.00 78.56 208 ASP A CA 1
ATOM 1596 C C . ASP A 1 208 ? 32.017 7.893 4.374 1.00 78.56 208 ASP A C 1
ATOM 1598 O O . ASP A 1 208 ? 32.296 9.093 4.273 1.00 78.56 208 ASP A O 1
ATOM 1602 N N . ARG A 1 209 ? 30.964 7.352 3.752 1.00 80.81 209 ARG A N 1
ATOM 1603 C CA . ARG A 1 209 ? 30.038 8.140 2.924 1.00 80.81 209 ARG A CA 1
ATOM 1604 C C . ARG A 1 209 ? 29.285 9.165 3.756 1.00 80.81 209 ARG A C 1
ATOM 1606 O O . ARG A 1 209 ? 29.196 10.322 3.352 1.00 80.81 209 ARG A O 1
ATOM 1613 N N . GLN A 1 210 ? 28.825 8.777 4.944 1.00 83.19 210 GLN A N 1
ATOM 1614 C CA . GLN A 1 210 ? 28.156 9.668 5.887 1.00 83.19 210 GLN A CA 1
ATOM 1615 C C . GLN A 1 210 ? 29.057 10.851 6.271 1.00 83.19 210 GLN A C 1
ATOM 1617 O O . GLN A 1 210 ? 28.625 12.004 6.204 1.00 83.19 210 GLN A O 1
ATOM 1622 N N . ARG A 1 211 ? 30.333 10.599 6.604 1.00 85.44 211 ARG A N 1
ATOM 1623 C CA . ARG A 1 211 ? 31.311 11.665 6.884 1.00 85.44 211 ARG A CA 1
ATOM 1624 C C . ARG A 1 211 ? 31.556 12.571 5.680 1.00 85.44 211 ARG A C 1
ATOM 1626 O O . ARG A 1 211 ? 31.591 13.790 5.842 1.00 85.44 211 ARG A O 1
ATOM 1633 N N . ALA A 1 212 ? 31.698 12.004 4.484 1.00 86.19 212 ALA A N 1
ATOM 1634 C CA . ALA A 1 212 ? 31.886 12.782 3.262 1.00 86.19 212 ALA A CA 1
ATOM 1635 C C . ALA A 1 212 ? 30.670 13.674 2.951 1.00 86.19 212 ALA A C 1
ATOM 1637 O O . ALA A 1 212 ? 30.832 14.836 2.576 1.00 86.19 212 ALA A O 1
ATOM 1638 N N . MET A 1 213 ? 29.453 13.161 3.151 1.00 91.00 213 MET A N 1
ATOM 1639 C CA . MET A 1 213 ? 28.218 13.929 2.992 1.00 91.00 213 MET A CA 1
ATOM 1640 C C . MET A 1 213 ? 28.121 15.065 4.012 1.00 91.00 213 MET A C 1
ATOM 1642 O O . MET A 1 213 ? 27.851 16.199 3.622 1.00 91.00 213 MET A O 1
ATOM 1646 N N . LEU A 1 214 ? 28.397 14.795 5.294 1.00 90.88 214 LEU A N 1
ATOM 1647 C CA . LEU A 1 214 ? 28.425 15.825 6.338 1.00 90.88 214 LEU A CA 1
ATOM 1648 C C . LEU A 1 214 ? 29.413 16.946 5.998 1.00 90.88 214 LEU A C 1
ATOM 1650 O O . LEU A 1 214 ? 29.047 18.115 6.076 1.00 90.88 214 LEU A O 1
ATOM 1654 N N . ALA A 1 215 ? 30.618 16.608 5.529 1.00 91.62 215 ALA A N 1
ATOM 1655 C CA . ALA A 1 215 ? 31.613 17.600 5.124 1.00 91.62 215 ALA A CA 1
ATOM 1656 C C . ALA A 1 215 ? 31.119 18.496 3.973 1.00 91.62 215 ALA A C 1
ATOM 1658 O O . ALA A 1 215 ? 31.297 19.714 4.017 1.00 91.62 215 ALA A O 1
ATOM 1659 N N . LYS A 1 216 ? 30.456 17.914 2.963 1.00 93.12 216 LYS A N 1
ATOM 1660 C CA . LYS A 1 216 ? 29.854 18.667 1.849 1.00 93.12 216 LYS A CA 1
ATOM 1661 C C . LYS A 1 216 ? 28.707 19.569 2.316 1.00 93.12 216 LYS A C 1
ATOM 1663 O O . LYS A 1 216 ? 28.602 20.706 1.860 1.00 93.12 216 LYS A O 1
ATOM 1668 N N . ILE A 1 217 ? 27.871 19.089 3.236 1.00 91.69 217 ILE A N 1
ATOM 1669 C CA . ILE A 1 217 ? 26.760 19.865 3.803 1.00 91.69 217 ILE A CA 1
ATOM 1670 C C . ILE A 1 217 ? 27.287 21.030 4.647 1.00 91.69 217 ILE A C 1
ATOM 1672 O O . ILE A 1 217 ? 26.816 22.154 4.491 1.00 91.69 217 ILE A O 1
ATOM 1676 N N . ASP A 1 218 ? 28.283 20.790 5.500 1.00 93.44 218 ASP A N 1
ATOM 1677 C CA . ASP A 1 218 ? 28.902 21.825 6.332 1.00 93.44 218 ASP A CA 1
ATOM 1678 C C . ASP A 1 218 ? 29.600 22.894 5.478 1.00 93.44 218 ASP A C 1
ATOM 1680 O O . ASP A 1 218 ? 29.512 24.086 5.777 1.00 93.44 218 ASP A O 1
ATOM 1684 N N . GLU A 1 219 ? 30.262 22.490 4.391 1.00 92.81 219 GLU A N 1
ATOM 1685 C CA . GLU A 1 219 ? 30.824 23.410 3.398 1.00 92.81 219 GLU A CA 1
ATOM 1686 C C . GLU A 1 219 ? 29.735 24.268 2.743 1.00 92.81 219 GLU A C 1
ATOM 1688 O O . GLU A 1 219 ? 29.867 25.491 2.664 1.00 92.81 219 GLU A O 1
ATOM 1693 N N . ALA A 1 220 ? 28.640 23.645 2.301 1.00 90.69 220 ALA A N 1
ATOM 1694 C CA . ALA A 1 220 ? 27.521 24.346 1.684 1.00 90.69 220 ALA A CA 1
ATOM 1695 C C . ALA A 1 220 ? 26.862 25.335 2.657 1.00 90.69 220 ALA A C 1
ATOM 1697 O O . ALA A 1 220 ? 26.634 26.484 2.289 1.00 90.69 220 ALA A O 1
ATOM 1698 N N . LEU A 1 221 ? 26.628 24.937 3.912 1.00 90.56 221 LEU A N 1
ATOM 1699 C CA . LEU A 1 221 ? 26.076 25.803 4.958 1.00 90.56 221 LEU A CA 1
ATOM 1700 C C . LEU A 1 221 ? 26.996 26.989 5.274 1.00 90.56 221 LEU A C 1
ATOM 1702 O O . LEU A 1 221 ? 26.508 28.099 5.483 1.00 90.56 221 LEU A O 1
ATOM 1706 N N . ARG A 1 222 ? 28.322 26.798 5.248 1.00 92.38 222 ARG A N 1
ATOM 1707 C CA . ARG A 1 222 ? 29.293 27.881 5.482 1.00 92.38 222 ARG A CA 1
ATOM 1708 C C . ARG A 1 222 ? 29.236 28.973 4.415 1.00 92.38 222 ARG A C 1
ATOM 1710 O O . ARG A 1 222 ? 29.515 30.130 4.719 1.00 92.38 222 ARG A O 1
ATOM 1717 N N . LYS A 1 223 ? 28.849 28.624 3.185 1.00 89.00 223 LYS A N 1
ATOM 1718 C CA . LYS A 1 223 ? 28.646 29.584 2.087 1.00 89.00 223 LYS A CA 1
ATOM 1719 C C . LYS A 1 223 ? 27.377 30.433 2.252 1.00 89.00 223 LYS A C 1
ATOM 1721 O O . LYS A 1 223 ? 27.202 31.380 1.495 1.00 89.00 223 LYS A O 1
ATOM 1726 N N . GLY A 1 224 ? 26.528 30.132 3.239 1.00 86.44 224 GLY A N 1
ATOM 1727 C CA . GLY A 1 224 ? 25.348 30.923 3.592 1.00 86.44 224 GLY A CA 1
ATOM 1728 C C . GLY A 1 224 ? 24.238 30.911 2.533 1.00 86.44 224 GLY A C 1
ATOM 1729 O O . GLY A 1 224 ? 23.885 31.981 2.035 1.00 86.44 224 GLY A O 1
ATOM 1730 N N . PRO A 1 225 ? 23.681 29.740 2.162 1.00 87.19 225 PRO A N 1
ATOM 1731 C CA . PRO A 1 225 ? 22.587 29.675 1.199 1.00 87.19 225 PRO A CA 1
ATOM 1732 C C . PRO A 1 225 ? 21.313 30.331 1.770 1.00 87.19 225 PRO A C 1
ATOM 1734 O O . PRO A 1 225 ? 21.125 30.346 2.987 1.00 87.19 225 PRO A O 1
ATOM 1737 N N . PRO A 1 226 ? 20.419 30.870 0.923 1.00 83.31 226 PRO A N 1
ATOM 1738 C CA . PRO A 1 226 ? 19.162 31.457 1.382 1.00 83.31 226 PRO A CA 1
ATOM 1739 C C . PRO A 1 226 ? 18.194 30.387 1.913 1.00 83.31 226 PRO A C 1
ATOM 1741 O O . PRO A 1 226 ? 18.244 29.223 1.512 1.00 83.31 226 PRO A O 1
ATOM 1744 N N . ASP A 1 227 ? 17.260 30.772 2.782 1.00 80.12 227 ASP A N 1
ATOM 1745 C CA . ASP A 1 227 ? 16.124 29.909 3.121 1.00 80.12 227 ASP A CA 1
ATOM 1746 C C . ASP A 1 227 ? 15.177 29.752 1.918 1.00 80.12 227 ASP A C 1
ATOM 1748 O O . ASP A 1 227 ? 15.010 30.701 1.148 1.00 80.12 227 ASP A O 1
ATOM 1752 N N . PRO A 1 228 ? 14.552 28.572 1.723 1.00 81.38 228 PRO A N 1
ATOM 1753 C CA . PRO A 1 228 ? 14.486 27.407 2.621 1.00 81.38 228 PRO A CA 1
ATOM 1754 C C . PRO A 1 228 ? 15.674 26.426 2.528 1.00 81.38 228 PRO A C 1
ATOM 1756 O O . PRO A 1 228 ? 15.687 25.417 3.237 1.00 81.38 228 PRO A O 1
ATOM 1759 N N . ILE A 1 229 ? 16.666 26.687 1.671 1.00 84.06 229 ILE A N 1
ATOM 1760 C CA . ILE A 1 229 ? 17.767 25.755 1.375 1.00 84.06 229 ILE A CA 1
ATOM 1761 C C . ILE A 1 229 ? 18.658 25.542 2.605 1.00 84.06 229 ILE A C 1
ATOM 1763 O O . ILE A 1 229 ? 18.981 24.400 2.941 1.00 84.06 229 ILE A O 1
ATOM 1767 N N . ALA A 1 230 ? 18.999 26.614 3.329 1.00 86.62 230 ALA A N 1
ATOM 1768 C CA . ALA A 1 230 ? 19.743 26.517 4.588 1.00 86.62 230 ALA A CA 1
ATOM 1769 C C . ALA A 1 230 ? 19.011 25.654 5.628 1.00 86.62 230 ALA A C 1
ATOM 1771 O O . ALA A 1 230 ? 19.608 24.744 6.216 1.00 86.62 230 ALA A O 1
ATOM 1772 N N . GLY A 1 231 ? 17.706 25.875 5.815 1.00 83.81 231 GLY A N 1
ATOM 1773 C CA . GLY A 1 231 ? 16.872 25.046 6.686 1.00 83.81 231 GLY A CA 1
ATOM 1774 C C . GLY A 1 231 ? 16.845 23.565 6.287 1.00 83.81 231 GLY A C 1
ATOM 1775 O O . GLY A 1 231 ? 16.885 22.690 7.153 1.00 83.81 231 GLY A O 1
ATOM 1776 N N . GLN A 1 232 ? 16.819 23.253 4.990 1.00 83.94 232 GLN A N 1
ATOM 1777 C CA . GLN A 1 232 ? 16.842 21.871 4.497 1.00 83.94 232 GLN A CA 1
ATOM 1778 C C . GLN A 1 232 ? 18.194 21.185 4.708 1.00 83.94 232 GLN A C 1
ATOM 1780 O O . GLN A 1 232 ? 18.230 20.064 5.216 1.00 83.94 232 GLN A O 1
ATOM 1785 N N . LEU A 1 233 ? 19.300 21.860 4.386 1.00 88.19 233 LEU A N 1
ATOM 1786 C CA . LEU A 1 233 ? 20.649 21.345 4.632 1.00 88.19 233 LEU A CA 1
ATOM 1787 C C . LEU A 1 233 ? 20.897 21.123 6.128 1.00 88.19 233 LEU A C 1
ATOM 1789 O O . LEU A 1 233 ? 21.480 20.114 6.514 1.00 88.19 233 LEU A O 1
ATOM 1793 N N . THR A 1 234 ? 20.375 22.006 6.982 1.00 87.94 234 THR A N 1
ATOM 1794 C CA . THR A 1 234 ? 20.436 21.848 8.443 1.00 87.94 234 THR A CA 1
ATOM 1795 C C . THR A 1 234 ? 19.664 20.614 8.914 1.00 87.94 234 THR A C 1
ATOM 1797 O O . THR A 1 234 ? 20.162 19.851 9.740 1.00 87.94 234 THR A O 1
ATOM 1800 N N . LYS A 1 235 ? 18.465 20.365 8.370 1.00 84.62 235 LYS A N 1
ATOM 1801 C CA . LYS A 1 235 ? 17.698 19.145 8.671 1.00 84.62 235 LYS A CA 1
ATOM 1802 C C . LYS A 1 235 ? 18.447 17.890 8.234 1.00 84.62 235 LYS A C 1
ATOM 1804 O O . LYS A 1 235 ? 18.566 16.963 9.027 1.00 84.62 235 LYS A O 1
ATOM 1809 N N . LEU A 1 236 ? 18.982 17.878 7.013 1.00 84.81 236 LEU A N 1
ATOM 1810 C CA . LEU A 1 236 ? 19.746 16.745 6.488 1.00 84.81 236 LEU A CA 1
ATOM 1811 C C . LEU A 1 236 ? 20.999 16.477 7.333 1.00 84.81 236 LEU A C 1
ATOM 1813 O O . LEU A 1 236 ? 21.251 15.339 7.716 1.00 84.81 236 LEU A O 1
ATOM 1817 N N . ARG A 1 237 ? 21.728 17.534 7.708 1.00 88.38 237 ARG A N 1
ATOM 1818 C CA . ARG A 1 237 ? 22.859 17.462 8.639 1.00 88.38 237 ARG A CA 1
ATOM 1819 C C . ARG A 1 237 ? 22.459 16.819 9.961 1.00 88.38 237 ARG A C 1
ATOM 1821 O O . ARG A 1 237 ? 23.152 15.921 10.419 1.00 88.38 237 ARG A O 1
ATOM 1828 N N . ASN A 1 238 ? 21.348 17.243 10.560 1.00 83.62 238 ASN A N 1
ATOM 1829 C CA . ASN A 1 238 ? 20.880 16.706 11.840 1.00 83.62 238 ASN A CA 1
ATOM 1830 C C . ASN A 1 238 ? 20.494 15.224 11.747 1.00 83.62 238 ASN A C 1
ATOM 1832 O O . ASN A 1 238 ? 20.781 14.475 12.671 1.00 83.62 238 ASN A O 1
ATOM 1836 N N . VAL A 1 239 ? 19.890 14.796 10.632 1.00 79.06 239 VAL A N 1
ATOM 1837 C CA . VAL A 1 239 ? 19.573 13.379 10.377 1.00 79.06 239 VAL A CA 1
ATOM 1838 C C . VAL A 1 239 ? 20.850 12.548 10.210 1.00 79.06 239 VAL A C 1
ATOM 1840 O O . VAL A 1 239 ? 20.928 11.433 10.716 1.00 79.06 239 VAL A O 1
ATOM 1843 N N . LEU A 1 240 ? 21.871 13.101 9.550 1.00 78.00 240 LEU A N 1
ATOM 1844 C CA . LEU A 1 240 ? 23.160 12.441 9.331 1.00 78.00 240 LEU A CA 1
ATOM 1845 C C . LEU A 1 240 ? 24.125 12.573 10.520 1.00 78.00 240 LEU A C 1
ATOM 1847 O O . LEU A 1 240 ? 25.192 11.966 10.492 1.00 78.00 240 LEU A O 1
ATOM 1851 N N . THR A 1 241 ? 23.801 13.349 11.558 1.00 77.25 241 THR A N 1
ATOM 1852 C CA . THR A 1 241 ? 24.662 13.514 12.738 1.00 77.25 241 THR A CA 1
ATOM 1853 C C . THR A 1 241 ? 24.285 12.475 13.802 1.00 77.25 241 THR A C 1
ATOM 1855 O O . THR A 1 241 ? 23.141 12.465 14.255 1.00 77.25 241 THR A O 1
ATOM 1858 N N . PRO A 1 242 ? 25.213 11.616 14.260 1.00 52.50 242 PRO A N 1
ATOM 1859 C CA . PRO A 1 242 ? 24.931 10.688 15.353 1.00 52.50 242 PRO A CA 1
ATOM 1860 C C . PRO A 1 242 ? 24.650 11.455 16.658 1.00 52.50 242 PRO A C 1
ATOM 1862 O O . PRO A 1 242 ? 25.401 12.357 17.031 1.00 52.50 242 PRO A O 1
ATOM 1865 N N . ALA A 1 243 ? 23.568 11.111 17.363 1.00 40.88 243 ALA A N 1
ATOM 1866 C CA . ALA A 1 243 ? 23.188 11.782 18.607 1.00 40.88 243 ALA A CA 1
ATOM 1867 C C . ALA A 1 243 ? 24.223 11.530 19.729 1.00 40.88 243 ALA A C 1
ATOM 1869 O O . ALA A 1 243 ? 24.547 10.372 20.005 1.00 40.88 243 ALA A O 1
ATOM 1870 N N . PRO A 1 244 ? 24.715 12.566 20.436 1.00 37.00 244 PRO A N 1
ATOM 1871 C CA . PRO A 1 244 ? 25.538 12.365 21.619 1.00 37.00 244 PRO A CA 1
ATOM 1872 C C . PRO A 1 244 ? 24.656 12.032 22.838 1.00 37.00 244 PRO A C 1
ATOM 1874 O O . PRO A 1 244 ? 23.833 12.837 23.261 1.00 37.00 244 PRO A O 1
ATOM 1877 N N . GLY A 1 245 ? 24.864 10.855 23.438 1.00 40.41 245 GLY A N 1
ATOM 1878 C CA . GLY A 1 245 ? 24.618 10.638 24.872 1.00 40.41 245 GLY A CA 1
ATOM 1879 C C . GLY A 1 245 ? 23.187 10.374 25.368 1.00 40.41 245 GLY A C 1
ATOM 1880 O O . GLY A 1 245 ? 22.878 10.772 26.488 1.00 40.41 245 GLY A O 1
ATOM 1881 N N . THR A 1 246 ? 22.320 9.669 24.636 1.00 28.08 246 THR A N 1
ATOM 1882 C CA . THR A 1 246 ? 21.101 9.091 25.248 1.00 28.08 246 THR A CA 1
ATOM 1883 C C . THR A 1 246 ? 21.396 7.711 25.863 1.00 28.08 246 THR A C 1
ATOM 1885 O O . THR A 1 246 ? 22.007 6.871 25.200 1.00 28.08 246 THR A O 1
ATOM 1888 N N . PRO A 1 247 ? 21.006 7.449 27.129 1.00 29.34 247 PRO A N 1
ATOM 1889 C CA . PRO A 1 247 ? 21.182 6.140 27.751 1.00 29.34 247 PRO A CA 1
ATOM 1890 C C . PRO A 1 247 ? 20.284 5.100 27.057 1.00 29.34 247 PRO A C 1
ATOM 1892 O O . PRO A 1 247 ? 19.167 5.433 26.650 1.00 29.34 247 PRO A O 1
ATOM 1895 N N . PRO A 1 248 ? 20.742 3.845 26.908 1.00 28.41 248 PRO A N 1
ATOM 1896 C CA . PRO A 1 248 ? 20.006 2.839 26.160 1.00 28.41 248 PRO A CA 1
ATOM 1897 C C . PRO A 1 248 ? 18.708 2.469 26.887 1.00 28.41 248 PRO A C 1
ATOM 1899 O O . PRO A 1 248 ? 18.724 1.995 28.023 1.00 28.41 248 PRO A O 1
ATOM 1902 N N . VAL A 1 249 ? 17.581 2.649 26.196 1.00 29.83 249 VAL A N 1
ATOM 1903 C CA . VAL A 1 249 ? 16.320 1.955 26.491 1.00 29.83 249 VAL A CA 1
ATOM 1904 C C . VAL A 1 249 ? 16.605 0.442 26.457 1.00 29.83 249 VAL A C 1
ATOM 1906 O O . VAL A 1 249 ? 17.338 -0.006 25.569 1.00 29.83 249 VAL A O 1
ATOM 1909 N N . PRO A 1 250 ? 16.102 -0.355 27.420 1.00 29.44 250 PRO A N 1
ATOM 1910 C CA . PRO A 1 250 ? 16.465 -1.763 27.553 1.00 29.44 250 PRO A CA 1
ATOM 1911 C C . PRO A 1 250 ? 16.121 -2.547 26.284 1.00 29.44 250 PRO A C 1
ATOM 1913 O O . PRO A 1 250 ? 14.977 -2.574 25.832 1.00 29.44 250 PRO A O 1
ATOM 1916 N N . ALA A 1 251 ? 17.147 -3.179 25.718 1.00 27.89 251 ALA A N 1
ATOM 1917 C CA . ALA A 1 251 ? 17.061 -3.983 24.514 1.00 27.89 251 ALA A CA 1
ATOM 1918 C C . ALA A 1 251 ? 16.210 -5.245 24.747 1.00 27.89 251 ALA A C 1
ATOM 1920 O O . ALA A 1 251 ? 16.545 -6.084 25.584 1.00 27.89 251 ALA A O 1
ATOM 1921 N N . ALA A 1 252 ? 15.157 -5.420 23.945 1.00 25.62 252 ALA A N 1
ATOM 1922 C CA . ALA A 1 252 ? 14.748 -6.756 23.514 1.00 25.62 252 ALA A CA 1
ATOM 1923 C C . ALA A 1 252 ? 15.907 -7.365 22.689 1.00 25.62 252 ALA A C 1
ATOM 1925 O O . ALA A 1 252 ? 16.662 -6.612 22.067 1.00 25.62 252 ALA A O 1
ATOM 1926 N N . PRO A 1 253 ? 16.121 -8.690 22.750 1.00 28.06 253 PRO A N 1
ATOM 1927 C CA . PRO A 1 253 ? 17.437 -9.302 22.614 1.00 28.06 253 PRO A CA 1
ATOM 1928 C C . PRO A 1 253 ? 18.097 -8.959 21.280 1.00 28.06 253 PRO A C 1
ATOM 1930 O O . PRO A 1 253 ? 17.555 -9.184 20.201 1.00 28.06 253 PRO A O 1
ATOM 1933 N N . SER A 1 254 ? 19.292 -8.396 21.406 1.00 29.61 254 SER A N 1
ATOM 1934 C CA . SER A 1 254 ? 20.172 -7.972 20.332 1.00 29.61 254 SER A CA 1
ATOM 1935 C C . SER A 1 254 ? 20.480 -9.112 19.359 1.00 29.61 254 SER A C 1
ATOM 1937 O O . SER A 1 254 ? 21.055 -10.125 19.762 1.00 29.61 254 SER A O 1
ATOM 1939 N N . SER A 1 255 ? 20.248 -8.882 18.066 1.00 26.61 255 SER A N 1
ATOM 1940 C CA . SER A 1 255 ? 21.202 -9.342 17.052 1.00 26.61 255 SER A CA 1
ATOM 1941 C C . SER A 1 255 ? 22.597 -8.842 17.459 1.00 26.61 255 SER A C 1
ATOM 1943 O O . SER A 1 255 ? 22.712 -7.710 17.941 1.00 26.61 255 SER A O 1
ATOM 1945 N N . PRO A 1 256 ? 23.641 -9.676 17.355 1.00 28.19 256 PRO A N 1
ATOM 1946 C CA . PRO A 1 256 ? 24.941 -9.410 17.957 1.00 28.19 256 PRO A CA 1
ATOM 1947 C C . PRO A 1 256 ? 25.503 -8.061 17.494 1.00 28.19 256 PRO A C 1
ATOM 1949 O O . PRO A 1 256 ? 25.430 -7.713 16.316 1.00 28.19 256 PRO A O 1
ATOM 1952 N N . LYS A 1 257 ? 26.054 -7.302 18.451 1.00 26.48 257 LYS A N 1
ATOM 1953 C CA . LYS A 1 257 ? 26.822 -6.071 18.208 1.00 26.48 257 LYS A CA 1
ATOM 1954 C C . LYS A 1 257 ? 27.819 -6.292 17.058 1.00 26.48 257 LYS A C 1
ATOM 1956 O O . LYS A 1 257 ? 28.348 -7.402 16.958 1.00 26.48 257 LYS A O 1
ATOM 1961 N N . PRO A 1 258 ? 28.173 -5.256 16.271 1.00 27.88 258 PRO A N 1
ATOM 1962 C CA . PRO A 1 258 ? 29.381 -5.320 15.467 1.00 27.88 258 PRO A CA 1
ATOM 1963 C C . PRO A 1 258 ? 30.523 -5.626 16.429 1.00 27.88 258 PRO A C 1
ATOM 1965 O O . PRO A 1 258 ? 30.839 -4.840 17.327 1.00 27.88 258 PRO A O 1
ATOM 1968 N N . HIS A 1 259 ? 31.082 -6.819 16.286 1.00 30.53 259 HIS A N 1
ATOM 1969 C CA . HIS A 1 259 ? 32.343 -7.153 16.901 1.00 30.53 259 HIS A CA 1
ATOM 1970 C C . HIS A 1 259 ? 33.316 -6.077 16.392 1.00 30.53 259 HIS A C 1
ATOM 1972 O O . HIS A 1 259 ? 33.554 -5.991 15.189 1.00 30.53 259 HIS A O 1
ATOM 1978 N N . ILE A 1 260 ? 33.898 -5.257 17.280 1.00 30.84 260 ILE A N 1
ATOM 1979 C CA . ILE A 1 260 ? 35.309 -4.885 17.081 1.00 30.84 260 ILE A CA 1
ATOM 1980 C C . ILE A 1 260 ? 35.952 -6.227 16.763 1.00 30.84 260 ILE A C 1
ATOM 1982 O O . ILE A 1 260 ? 35.799 -7.084 17.640 1.00 30.84 260 ILE A O 1
ATOM 1986 N N . PRO A 1 261 ? 36.490 -6.485 15.554 1.00 30.61 261 PRO A N 1
ATOM 1987 C CA . PRO A 1 261 ? 36.909 -7.827 15.204 1.00 30.61 261 PRO A CA 1
ATOM 1988 C C . PRO A 1 261 ? 37.814 -8.285 16.333 1.00 30.61 261 PRO A C 1
ATOM 1990 O O . PRO A 1 261 ? 38.858 -7.678 16.588 1.00 30.61 261 PRO A O 1
ATOM 1993 N N . ALA A 1 262 ? 37.349 -9.287 17.088 1.00 39.19 262 ALA A N 1
ATOM 1994 C CA . ALA A 1 262 ? 38.258 -10.004 17.946 1.00 39.19 262 ALA A CA 1
ATOM 1995 C C . ALA A 1 262 ? 39.425 -10.414 17.044 1.00 39.19 262 ALA A C 1
ATOM 1997 O O . ALA A 1 262 ? 39.194 -10.685 15.854 1.00 39.19 262 ALA A O 1
ATOM 1998 N N . PRO A 1 263 ? 40.664 -10.448 17.562 1.00 42.59 263 PRO A N 1
ATOM 1999 C CA . PRO A 1 263 ? 41.716 -11.159 16.849 1.00 42.59 263 PRO A CA 1
ATOM 2000 C C . PRO A 1 263 ? 41.112 -12.486 16.366 1.00 42.59 263 PRO A C 1
ATOM 2002 O O . PRO A 1 263 ? 40.394 -13.114 17.157 1.00 42.59 263 PRO A O 1
ATOM 2005 N N . PRO A 1 264 ? 41.254 -12.827 15.067 1.00 52.53 264 PRO A N 1
ATOM 2006 C CA . PRO A 1 264 ? 40.549 -13.959 14.480 1.00 52.53 264 PRO A CA 1
ATOM 2007 C C . PRO A 1 264 ? 40.716 -15.147 15.415 1.00 52.53 264 PRO A C 1
ATOM 2009 O O . PRO A 1 264 ? 41.832 -15.422 15.863 1.00 52.53 264 PRO A O 1
ATOM 2012 N N . SER A 1 265 ? 39.601 -15.781 15.791 1.00 68.44 265 SER A N 1
ATOM 2013 C CA . SER A 1 265 ? 39.675 -16.956 16.652 1.00 68.44 265 SER A CA 1
ATOM 2014 C C . SER A 1 265 ? 40.649 -17.949 16.014 1.00 68.44 265 SER A C 1
ATOM 2016 O O . SER A 1 265 ? 40.745 -18.035 14.789 1.00 68.44 265 SER A O 1
ATOM 2018 N N . ASP A 1 266 ? 41.379 -18.708 16.827 1.00 79.06 266 ASP A N 1
ATOM 2019 C CA . ASP A 1 266 ? 42.296 -19.739 16.321 1.00 79.06 266 ASP A CA 1
ATOM 2020 C C . ASP A 1 266 ? 41.581 -20.691 15.330 1.00 79.06 266 ASP A C 1
ATOM 2022 O O . ASP A 1 266 ? 42.154 -21.124 14.333 1.00 79.06 266 ASP A O 1
ATOM 2026 N N . ALA A 1 267 ? 40.276 -20.921 15.528 1.00 79.50 267 ALA A N 1
ATOM 2027 C CA . ALA A 1 267 ? 39.410 -21.640 14.594 1.00 79.50 267 ALA A CA 1
ATOM 2028 C C . ALA A 1 267 ? 39.214 -20.921 13.242 1.00 79.50 267 ALA A C 1
ATOM 2030 O O . ALA A 1 267 ? 39.308 -21.562 12.196 1.00 79.50 267 ALA A O 1
ATOM 2031 N N . ALA A 1 268 ? 38.995 -19.602 13.233 1.00 80.44 268 ALA A N 1
ATOM 2032 C CA . ALA A 1 268 ? 38.859 -18.816 12.007 1.00 80.44 268 ALA A CA 1
ATOM 2033 C C . ALA A 1 268 ? 40.161 -18.779 11.193 1.00 80.44 268 ALA A C 1
ATOM 2035 O O . ALA A 1 268 ? 40.124 -18.870 9.967 1.00 80.44 268 ALA A O 1
ATOM 2036 N N . GLU A 1 269 ? 41.316 -18.687 11.854 1.00 86.25 269 GLU A N 1
ATOM 2037 C CA . GLU A 1 269 ? 42.606 -18.693 11.160 1.00 86.25 269 GLU A CA 1
ATOM 2038 C C . GLU A 1 269 ? 42.935 -20.080 10.589 1.00 86.25 269 GLU A C 1
ATOM 2040 O O . GLU A 1 269 ? 43.303 -20.203 9.419 1.00 86.25 269 GLU A O 1
ATOM 2045 N N . LYS A 1 270 ? 42.678 -21.148 11.355 1.00 89.06 270 LYS A N 1
ATOM 2046 C CA . LYS A 1 270 ? 42.765 -22.533 10.860 1.00 89.06 270 LYS A CA 1
ATOM 2047 C C . LYS A 1 270 ? 41.841 -22.782 9.670 1.00 89.06 270 LYS A C 1
ATOM 2049 O O . LYS A 1 270 ? 42.253 -23.430 8.710 1.00 89.06 270 LYS A O 1
ATOM 2054 N N . ALA A 1 271 ? 40.622 -22.243 9.699 1.00 89.12 271 ALA A N 1
ATOM 2055 C CA . ALA A 1 271 ? 39.678 -22.354 8.595 1.00 89.12 271 ALA A CA 1
ATOM 2056 C C . ALA A 1 271 ? 40.198 -21.670 7.319 1.00 89.12 271 ALA A C 1
ATOM 2058 O O . ALA A 1 271 ? 40.096 -22.256 6.242 1.00 89.12 271 ALA A O 1
ATOM 2059 N N . LYS A 1 272 ? 40.819 -20.485 7.423 1.00 90.56 272 LYS A N 1
ATOM 2060 C CA . LYS A 1 272 ? 41.456 -19.816 6.273 1.00 90.56 272 LYS A CA 1
ATOM 2061 C C . LYS A 1 272 ? 42.620 -20.620 5.704 1.00 90.56 272 LYS A C 1
ATOM 2063 O O . LYS A 1 272 ? 42.717 -20.749 4.487 1.00 90.56 272 LYS A O 1
ATOM 2068 N N . ILE A 1 273 ? 43.481 -21.172 6.561 1.00 90.75 273 ILE A N 1
ATOM 2069 C CA . ILE A 1 273 ? 44.616 -22.004 6.131 1.00 90.75 273 ILE A CA 1
ATOM 2070 C C . ILE A 1 273 ? 44.106 -23.250 5.399 1.00 90.75 273 ILE A C 1
ATOM 2072 O O . ILE A 1 273 ? 44.568 -23.552 4.300 1.00 90.75 273 ILE A O 1
ATOM 2076 N N . ALA A 1 274 ? 43.113 -23.939 5.968 1.00 90.44 274 ALA A N 1
ATOM 2077 C CA . ALA A 1 274 ? 42.489 -25.099 5.337 1.00 90.44 274 ALA A CA 1
ATOM 2078 C C . ALA A 1 274 ? 41.841 -24.731 3.992 1.00 90.44 274 ALA A C 1
ATOM 2080 O O . ALA A 1 274 ? 42.024 -25.434 3.002 1.00 90.44 274 ALA A O 1
ATOM 2081 N N . PHE A 1 275 ? 41.136 -23.600 3.933 1.00 93.44 275 PHE A N 1
ATOM 2082 C CA . PHE A 1 275 ? 40.523 -23.101 2.705 1.00 93.44 275 PHE A CA 1
ATOM 2083 C C . PHE A 1 275 ? 41.570 -22.809 1.622 1.00 93.44 275 PHE A C 1
ATOM 2085 O O . PHE A 1 275 ? 41.429 -23.269 0.490 1.00 93.44 275 PHE A O 1
ATOM 2092 N N . ALA A 1 276 ? 42.645 -22.098 1.970 1.00 92.38 276 ALA A N 1
ATOM 2093 C CA . ALA A 1 276 ? 43.733 -21.784 1.050 1.00 92.38 276 ALA A CA 1
ATOM 2094 C C . ALA A 1 276 ? 44.436 -23.051 0.542 1.00 92.38 276 ALA A C 1
ATOM 2096 O O . ALA A 1 276 ? 44.706 -23.156 -0.650 1.00 92.38 276 ALA A O 1
ATOM 2097 N N . SER A 1 277 ? 44.664 -24.041 1.410 1.00 92.62 277 SER A N 1
ATOM 2098 C CA . SER A 1 277 ? 45.278 -25.314 1.018 1.00 92.62 277 SER A CA 1
ATOM 2099 C C . SER A 1 277 ? 44.418 -26.136 0.054 1.00 92.62 277 SER A C 1
ATOM 2101 O O . SER A 1 277 ? 44.971 -26.916 -0.715 1.00 92.62 277 SER A O 1
ATOM 2103 N N . LEU A 1 278 ? 43.089 -26.016 0.118 1.00 92.75 278 LEU A N 1
ATOM 2104 C CA . LEU A 1 278 ? 42.169 -26.800 -0.712 1.00 92.75 278 LEU A CA 1
ATOM 2105 C C . LEU A 1 278 ? 41.801 -26.090 -2.021 1.00 92.75 278 LEU A C 1
ATOM 2107 O O . LEU A 1 278 ? 41.682 -26.738 -3.058 1.00 92.75 278 LEU A O 1
ATOM 2111 N N . PHE A 1 279 ? 41.619 -24.767 -1.981 1.00 94.06 279 PHE A N 1
ATOM 2112 C CA . PHE A 1 279 ? 41.054 -23.998 -3.096 1.00 94.06 279 PHE A CA 1
ATOM 2113 C C . PHE A 1 279 ? 41.967 -22.879 -3.614 1.00 94.06 279 PHE A C 1
ATOM 2115 O O . PHE A 1 279 ? 41.673 -22.307 -4.663 1.00 94.06 279 PHE A O 1
ATOM 2122 N N . GLY A 1 280 ? 43.066 -22.558 -2.923 1.00 89.25 280 GLY A N 1
ATOM 2123 C CA . GLY A 1 280 ? 43.928 -21.410 -3.231 1.00 89.25 280 GLY A CA 1
ATOM 2124 C C . GLY A 1 280 ? 44.539 -21.455 -4.632 1.00 89.25 280 GLY A C 1
ATOM 2125 O O . GLY A 1 280 ? 44.394 -20.497 -5.389 1.00 89.25 280 GLY A O 1
ATOM 2126 N N . ASP A 1 281 ? 45.137 -22.585 -5.017 1.00 89.31 281 ASP A N 1
ATOM 2127 C CA . ASP A 1 281 ? 45.754 -22.745 -6.343 1.00 89.31 281 ASP A CA 1
ATOM 2128 C C . ASP A 1 281 ? 44.733 -22.611 -7.475 1.00 89.31 281 ASP A C 1
ATOM 2130 O O . ASP A 1 281 ? 45.021 -22.046 -8.531 1.00 89.31 281 ASP A O 1
ATOM 2134 N N . ARG A 1 282 ? 43.517 -23.127 -7.266 1.00 88.00 282 ARG A N 1
ATOM 2135 C CA . ARG A 1 282 ? 42.445 -23.040 -8.259 1.00 88.00 282 ARG A CA 1
ATOM 2136 C C . ARG A 1 282 ? 41.877 -21.627 -8.343 1.00 88.00 282 ARG A C 1
ATOM 2138 O O . ARG A 1 282 ? 41.695 -21.136 -9.448 1.00 88.00 282 ARG A O 1
ATOM 2145 N N . LEU A 1 283 ? 41.686 -20.944 -7.214 1.00 87.88 283 LEU A N 1
ATOM 2146 C CA . LEU A 1 283 ? 41.305 -19.528 -7.189 1.00 87.88 283 LEU A CA 1
ATOM 2147 C C . LEU A 1 283 ? 42.318 -18.650 -7.933 1.00 87.88 283 LEU A C 1
ATOM 2149 O O . LEU A 1 283 ? 41.915 -17.786 -8.705 1.00 87.88 283 LEU A O 1
ATOM 2153 N N . ALA A 1 284 ? 43.617 -18.891 -7.740 1.00 87.06 284 ALA A N 1
ATOM 2154 C CA . ALA A 1 284 ? 44.669 -18.152 -8.435 1.00 87.06 284 ALA A CA 1
ATOM 2155 C C . ALA A 1 284 ? 44.640 -18.393 -9.954 1.00 87.06 284 ALA A C 1
ATOM 2157 O O . ALA A 1 284 ? 44.808 -17.453 -10.727 1.00 87.06 284 ALA A O 1
ATOM 2158 N N . LYS A 1 285 ? 44.381 -19.635 -10.388 1.00 85.69 285 LYS A N 1
ATOM 2159 C CA . LYS A 1 285 ? 44.228 -19.969 -11.814 1.00 85.69 285 LYS A CA 1
ATOM 2160 C C . LYS A 1 285 ? 43.028 -19.265 -12.443 1.00 85.69 285 LYS A C 1
ATOM 2162 O O . LYS A 1 285 ? 43.179 -18.688 -13.510 1.00 85.69 285 LYS A O 1
ATOM 2167 N N . ILE A 1 286 ? 41.881 -19.265 -11.767 1.00 86.56 286 ILE A N 1
ATOM 2168 C CA . ILE A 1 286 ? 40.646 -18.657 -12.285 1.00 86.56 286 ILE A CA 1
ATOM 2169 C C . ILE A 1 286 ? 40.745 -17.128 -12.311 1.00 86.56 286 ILE A C 1
ATOM 2171 O O . ILE A 1 286 ? 40.261 -16.492 -13.233 1.00 86.56 286 ILE A O 1
ATOM 2175 N N . GLN A 1 287 ? 41.448 -16.507 -11.359 1.00 79.38 287 GLN A N 1
ATOM 2176 C CA . GLN A 1 287 ? 41.727 -15.064 -11.427 1.00 79.38 287 GLN A CA 1
ATOM 2177 C C . GLN A 1 287 ? 42.592 -14.666 -12.633 1.00 79.38 287 GLN A C 1
ATOM 2179 O O . GLN A 1 287 ? 42.598 -13.496 -13.012 1.00 79.38 287 GLN A O 1
ATOM 2184 N N . ALA A 1 288 ? 43.333 -15.614 -13.214 1.00 80.69 288 ALA A N 1
ATOM 2185 C CA . ALA A 1 288 ? 44.133 -15.400 -14.413 1.00 80.69 288 ALA A CA 1
ATOM 2186 C C . ALA A 1 288 ? 43.369 -15.703 -15.718 1.00 80.69 288 ALA A C 1
ATOM 2188 O O . ALA A 1 288 ? 43.873 -15.373 -16.794 1.00 80.69 288 ALA A O 1
ATOM 2189 N N . THR A 1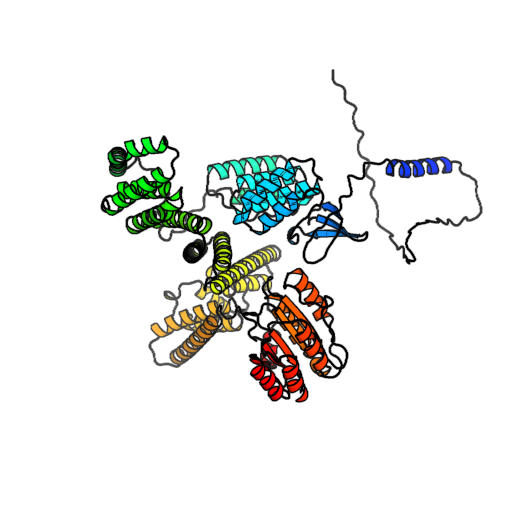 289 ? 42.181 -16.314 -15.646 1.00 79.38 289 THR A N 1
ATOM 2190 C CA . THR A 1 289 ? 41.289 -16.559 -16.789 1.00 79.38 289 THR A CA 1
ATOM 2191 C C . THR A 1 289 ? 40.131 -15.553 -16.797 1.00 79.38 289 THR A C 1
ATOM 2193 O O . THR A 1 289 ? 39.792 -14.948 -15.785 1.00 79.38 289 THR A O 1
ATOM 2196 N N . ALA A 1 290 ? 39.546 -15.309 -17.974 1.00 77.12 290 ALA A N 1
ATOM 2197 C CA . ALA A 1 290 ? 38.382 -14.429 -18.141 1.00 77.12 290 ALA A CA 1
ATOM 2198 C C . ALA A 1 290 ? 37.098 -15.217 -18.465 1.00 77.12 290 ALA A C 1
ATOM 2200 O O . ALA A 1 290 ? 36.113 -14.615 -18.886 1.00 77.12 290 ALA A O 1
ATOM 2201 N N . ASP A 1 291 ? 37.130 -16.547 -18.324 1.00 86.69 291 ASP A N 1
ATOM 2202 C CA . ASP A 1 291 ? 36.004 -17.433 -18.625 1.00 86.69 291 ASP A CA 1
ATOM 2203 C C . ASP A 1 291 ? 35.031 -17.485 -17.431 1.00 86.69 291 ASP A C 1
ATOM 2205 O O . ASP A 1 291 ? 35.407 -17.966 -16.360 1.00 86.69 291 ASP A O 1
ATOM 2209 N N . PRO A 1 292 ? 33.778 -17.015 -17.576 1.00 85.12 292 PRO A N 1
ATOM 2210 C CA . PRO A 1 292 ? 32.781 -17.086 -16.510 1.00 85.12 292 PRO A CA 1
ATOM 2211 C C . PRO A 1 292 ? 32.453 -18.518 -16.066 1.00 85.12 292 PRO A C 1
ATOM 2213 O O . PRO A 1 292 ? 32.017 -18.712 -14.930 1.00 85.12 292 PRO A O 1
ATOM 2216 N N . GLN A 1 293 ? 32.671 -19.524 -16.921 1.00 89.19 293 GLN A N 1
ATOM 2217 C CA . GLN A 1 293 ? 32.396 -20.920 -16.581 1.00 89.19 293 GLN A CA 1
ATOM 2218 C C . GLN A 1 293 ? 33.324 -21.435 -15.473 1.00 89.19 293 GLN A C 1
ATOM 2220 O O . GLN A 1 293 ? 32.887 -22.193 -14.609 1.00 89.19 293 GLN A O 1
ATOM 2225 N N . ASP A 1 294 ? 34.569 -20.960 -15.431 1.00 89.81 294 ASP A N 1
ATOM 2226 C CA . ASP A 1 294 ? 35.527 -21.325 -14.388 1.00 89.81 294 ASP A CA 1
ATOM 2227 C C . ASP A 1 294 ? 35.038 -20.899 -12.986 1.00 89.81 294 ASP A C 1
ATOM 2229 O O . ASP A 1 294 ? 35.143 -21.659 -12.015 1.00 89.81 294 ASP A O 1
ATOM 2233 N N . ASP A 1 295 ? 34.464 -19.692 -12.876 1.00 90.50 295 ASP A N 1
ATOM 2234 C CA . ASP A 1 295 ? 33.858 -19.176 -11.642 1.00 90.50 295 ASP A CA 1
ATOM 2235 C C . ASP A 1 295 ? 32.651 -20.038 -11.215 1.00 90.50 295 ASP A C 1
ATOM 2237 O O . ASP A 1 295 ? 32.493 -20.343 -10.028 1.00 90.50 295 ASP A O 1
ATOM 2241 N N . VAL A 1 296 ? 31.815 -20.453 -12.175 1.00 92.94 296 VAL A N 1
ATOM 2242 C CA . VAL A 1 296 ? 30.631 -21.300 -11.940 1.00 92.94 296 VAL A CA 1
ATOM 2243 C C . VAL A 1 296 ? 31.032 -22.690 -11.445 1.00 92.94 296 VAL A C 1
ATOM 2245 O O . VAL A 1 296 ? 30.471 -23.176 -10.458 1.00 92.94 296 VAL A O 1
ATOM 2248 N N . ASP A 1 297 ? 32.029 -23.308 -12.075 1.00 94.00 297 ASP A N 1
ATOM 2249 C CA . ASP A 1 297 ? 32.506 -24.643 -11.715 1.00 94.00 297 ASP A CA 1
ATOM 2250 C C . ASP A 1 297 ? 33.137 -24.646 -10.317 1.00 94.00 297 ASP A C 1
ATOM 2252 O O . ASP A 1 297 ? 32.829 -25.506 -9.487 1.00 94.00 297 ASP A O 1
ATOM 2256 N N . LEU A 1 298 ? 33.966 -23.643 -9.996 1.00 94.44 298 LEU A N 1
ATOM 2257 C CA . LEU A 1 298 ? 34.524 -23.526 -8.649 1.00 94.44 298 LEU A CA 1
ATOM 2258 C C . LEU A 1 298 ? 33.439 -23.230 -7.602 1.00 94.44 298 LEU A C 1
ATOM 2260 O O . LEU A 1 298 ? 33.507 -23.760 -6.491 1.00 94.44 298 LEU A O 1
ATOM 2264 N N . ALA A 1 299 ? 32.425 -22.423 -7.926 1.00 95.75 299 ALA A N 1
ATOM 2265 C CA . ALA A 1 299 ? 31.296 -22.204 -7.026 1.00 95.75 299 ALA A CA 1
ATOM 2266 C C . ALA A 1 299 ? 30.565 -23.518 -6.697 1.00 95.75 299 ALA A C 1
ATOM 2268 O O . ALA A 1 299 ? 30.187 -23.736 -5.542 1.00 95.75 299 ALA A O 1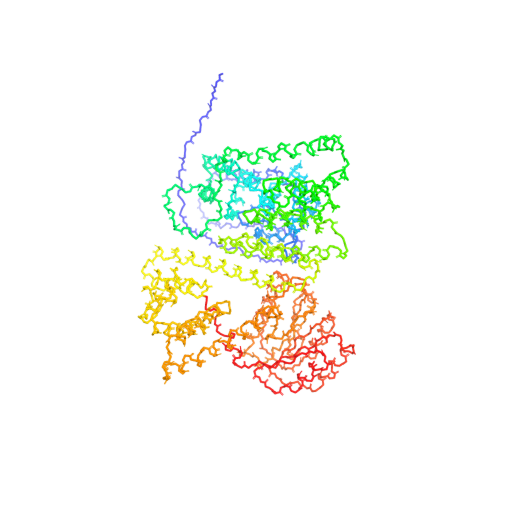
ATOM 2269 N N . ALA A 1 300 ? 30.383 -24.400 -7.687 1.00 96.38 300 ALA A N 1
ATOM 2270 C CA . ALA A 1 300 ? 29.746 -25.703 -7.499 1.00 96.38 300 ALA A CA 1
ATOM 2271 C C . ALA A 1 300 ? 30.570 -26.616 -6.577 1.00 96.38 300 ALA A C 1
ATOM 2273 O O . ALA A 1 300 ? 30.016 -27.224 -5.655 1.00 96.38 300 ALA A O 1
ATOM 2274 N N . ASP A 1 301 ? 31.891 -26.641 -6.755 1.00 95.12 301 ASP A N 1
ATOM 2275 C CA . ASP A 1 301 ? 32.797 -27.416 -5.902 1.00 95.12 301 ASP A CA 1
ATOM 2276 C C . ASP A 1 301 ? 32.813 -26.901 -4.457 1.00 95.12 301 ASP A C 1
ATOM 2278 O O . ASP A 1 301 ? 32.778 -27.684 -3.503 1.00 95.12 301 ASP A O 1
ATOM 2282 N N . LEU A 1 302 ? 32.795 -25.578 -4.272 1.00 95.62 302 LEU A N 1
ATOM 2283 C CA . LEU A 1 302 ? 32.690 -24.955 -2.951 1.00 95.62 302 LEU A CA 1
ATOM 2284 C C . LEU A 1 302 ? 31.354 -25.281 -2.269 1.00 95.62 302 LEU A C 1
ATOM 2286 O O . LEU A 1 302 ? 31.330 -25.563 -1.070 1.00 95.62 302 LEU A O 1
ATOM 2290 N N . LEU A 1 303 ? 30.246 -25.311 -3.017 1.00 95.00 303 LEU A N 1
ATOM 2291 C CA . LEU A 1 303 ? 28.952 -25.755 -2.495 1.00 95.00 303 LEU A CA 1
ATOM 2292 C C . LEU A 1 303 ? 28.979 -27.238 -2.094 1.00 95.00 303 LEU A C 1
ATOM 2294 O O . LEU A 1 303 ? 28.413 -27.613 -1.064 1.00 95.00 303 LEU A O 1
ATOM 2298 N N . GLN A 1 304 ? 29.632 -28.098 -2.878 1.00 94.19 304 GLN A N 1
ATOM 2299 C CA . GLN A 1 304 ? 29.794 -29.507 -2.519 1.00 94.19 304 GLN A CA 1
ATOM 2300 C C . GLN A 1 304 ? 30.630 -29.659 -1.242 1.00 94.19 304 GLN A C 1
ATOM 2302 O O . GLN A 1 304 ? 30.246 -30.413 -0.345 1.00 94.19 304 GLN A O 1
ATOM 2307 N N . ALA A 1 305 ? 31.708 -28.886 -1.104 1.00 92.31 305 ALA A N 1
ATOM 2308 C CA . ALA A 1 305 ? 32.500 -28.835 0.119 1.00 92.31 305 ALA A CA 1
ATOM 2309 C C . ALA A 1 305 ? 31.672 -28.351 1.320 1.00 92.31 305 ALA A C 1
ATOM 2311 O O . ALA A 1 305 ? 31.748 -28.955 2.389 1.00 92.31 305 ALA A O 1
ATOM 2312 N N . ALA A 1 306 ? 30.819 -27.335 1.145 1.00 92.19 306 ALA A N 1
ATOM 2313 C CA . ALA A 1 306 ? 29.907 -26.850 2.183 1.00 92.19 306 ALA A CA 1
ATOM 2314 C C . ALA A 1 306 ? 28.929 -27.934 2.669 1.00 92.19 306 ALA A C 1
ATOM 2316 O O . ALA A 1 306 ? 28.691 -28.069 3.870 1.00 92.19 306 ALA A O 1
ATOM 2317 N N . LYS A 1 307 ? 28.397 -28.751 1.750 1.00 90.50 307 LYS A N 1
ATOM 2318 C CA . LYS A 1 307 ? 27.505 -29.877 2.079 1.00 90.50 307 LYS A CA 1
ATOM 2319 C C . LYS A 1 307 ? 28.211 -30.969 2.890 1.00 90.50 307 LYS A C 1
ATOM 2321 O O . LYS A 1 307 ? 27.570 -31.612 3.717 1.00 90.50 307 LYS A O 1
ATOM 2326 N N . ILE A 1 308 ? 29.514 -31.164 2.674 1.00 88.19 308 ILE A N 1
ATOM 2327 C CA . ILE A 1 308 ? 30.329 -32.164 3.383 1.00 88.19 308 ILE A CA 1
ATOM 2328 C C . ILE A 1 308 ? 30.813 -31.628 4.741 1.00 88.19 308 ILE A C 1
ATOM 2330 O O . ILE A 1 308 ? 30.752 -32.333 5.745 1.00 88.19 308 ILE A O 1
ATOM 2334 N N . ALA A 1 309 ? 31.267 -30.375 4.800 1.00 73.06 309 ALA A N 1
ATOM 2335 C CA . ALA A 1 309 ? 31.973 -29.791 5.943 1.00 73.06 309 ALA A CA 1
ATOM 2336 C C . ALA A 1 309 ? 31.066 -29.309 7.099 1.00 73.06 309 ALA A C 1
ATOM 2338 O O . ALA A 1 309 ? 31.504 -28.522 7.939 1.00 73.06 309 ALA A O 1
ATOM 2339 N N . GLY A 1 310 ? 29.814 -29.780 7.172 1.00 64.25 310 GLY A N 1
ATOM 2340 C CA . GLY A 1 310 ? 28.720 -29.214 7.980 1.00 64.25 310 GLY A CA 1
ATOM 2341 C C . GLY A 1 310 ? 28.893 -29.148 9.509 1.00 64.25 310 GLY A C 1
ATOM 2342 O O . GLY A 1 310 ? 27.950 -28.736 10.183 1.00 64.25 310 GLY A O 1
ATOM 2343 N N . SER A 1 311 ? 30.052 -29.531 10.053 1.00 73.00 311 SER A N 1
ATOM 2344 C CA . SER A 1 311 ? 30.374 -29.518 11.490 1.00 73.00 311 SER A CA 1
ATOM 2345 C C . SER A 1 311 ? 31.353 -28.409 11.912 1.00 73.00 311 SER A C 1
ATOM 2347 O O . SER A 1 311 ? 31.593 -28.259 13.105 1.00 73.00 311 SER A O 1
ATOM 2349 N N . GLN A 1 312 ? 31.944 -27.656 10.973 1.00 85.12 312 GLN A N 1
ATOM 2350 C CA . GLN A 1 312 ? 32.934 -26.602 11.258 1.00 85.12 312 GLN A CA 1
ATOM 2351 C C . GLN A 1 312 ? 32.404 -25.230 10.796 1.00 85.12 312 GLN A C 1
ATOM 2353 O O . GLN A 1 312 ? 32.448 -24.946 9.597 1.00 85.12 312 GLN A O 1
ATOM 2358 N N . PRO A 1 313 ? 31.876 -24.380 11.699 1.00 87.25 313 PRO A N 1
ATOM 2359 C CA . PRO A 1 313 ? 31.122 -23.187 11.312 1.00 87.25 313 PRO A CA 1
ATOM 2360 C C . PRO A 1 313 ? 31.975 -22.120 10.607 1.00 87.25 313 PRO A C 1
ATOM 2362 O O . PRO A 1 313 ? 31.512 -21.527 9.637 1.00 87.25 313 PRO A O 1
ATOM 2365 N N . GLU A 1 314 ? 33.225 -21.897 11.016 1.00 89.19 314 GLU A N 1
ATOM 2366 C CA . GLU A 1 314 ? 34.107 -20.899 10.391 1.00 89.19 314 GLU A CA 1
ATOM 2367 C C . GLU A 1 314 ? 34.511 -21.296 8.966 1.00 89.19 314 GLU A C 1
ATOM 2369 O O . GLU A 1 314 ? 34.525 -20.462 8.061 1.00 89.19 314 GLU A O 1
ATOM 2374 N N . PHE A 1 315 ? 34.802 -22.581 8.748 1.00 90.19 315 PHE A N 1
ATOM 2375 C CA . PHE A 1 315 ? 35.116 -23.096 7.416 1.00 90.19 315 PHE A CA 1
ATOM 2376 C C . PHE A 1 315 ? 33.878 -23.093 6.519 1.00 90.19 315 PHE A C 1
ATOM 2378 O O . PHE A 1 315 ? 33.968 -22.652 5.376 1.00 90.19 315 PHE A O 1
ATOM 2385 N N . LEU A 1 316 ? 32.722 -23.512 7.052 1.00 91.38 316 LEU A N 1
ATOM 2386 C CA . LEU A 1 316 ? 31.440 -23.482 6.349 1.00 91.38 316 LEU A CA 1
ATOM 2387 C C . LEU A 1 316 ? 31.073 -22.064 5.891 1.00 91.38 316 LEU A C 1
ATOM 2389 O O . LEU A 1 316 ? 30.646 -21.887 4.752 1.00 91.38 316 LEU A O 1
ATOM 2393 N N . ALA A 1 317 ? 31.274 -21.057 6.747 1.00 90.56 317 ALA A N 1
ATOM 2394 C CA . ALA A 1 317 ? 31.075 -19.659 6.382 1.00 90.56 317 ALA A CA 1
ATOM 2395 C C . ALA A 1 317 ? 31.949 -19.263 5.185 1.00 90.56 317 ALA A C 1
ATOM 2397 O O . ALA A 1 317 ? 31.414 -18.795 4.185 1.00 90.56 317 ALA A O 1
ATOM 2398 N N . LEU A 1 318 ? 33.258 -19.541 5.230 1.00 91.25 318 LEU A N 1
ATOM 2399 C CA . LEU A 1 318 ? 34.182 -19.207 4.139 1.00 91.25 318 LEU A CA 1
ATOM 2400 C C . LEU A 1 318 ? 33.794 -19.858 2.804 1.00 91.25 318 LEU A C 1
ATOM 2402 O O . LEU A 1 318 ? 33.737 -19.169 1.784 1.00 91.25 318 LEU A O 1
ATOM 2406 N N . VAL A 1 319 ? 33.510 -21.167 2.791 1.00 94.06 319 VAL A N 1
ATOM 2407 C CA . VAL A 1 319 ? 33.156 -21.858 1.538 1.00 94.06 319 VAL A CA 1
ATOM 2408 C C . VAL A 1 319 ? 31.815 -21.385 0.984 1.00 94.06 319 VAL A C 1
ATOM 2410 O O . VAL A 1 319 ? 31.713 -21.173 -0.221 1.00 94.06 319 VAL A O 1
ATOM 2413 N N . CYS A 1 320 ? 30.809 -21.148 1.833 1.00 93.88 320 CYS A N 1
ATOM 2414 C CA . CYS A 1 320 ? 29.509 -20.653 1.383 1.00 93.88 320 CYS A CA 1
ATOM 2415 C C . CYS A 1 320 ? 29.582 -19.210 0.871 1.00 93.88 320 CYS A C 1
ATOM 2417 O O . CYS A 1 320 ? 28.983 -18.900 -0.158 1.00 93.88 320 CYS A O 1
ATOM 2419 N N . GLU A 1 321 ? 30.310 -18.327 1.562 1.00 92.88 321 GLU A N 1
ATOM 2420 C CA . GLU A 1 321 ? 30.512 -16.944 1.120 1.00 92.88 321 GLU A CA 1
ATOM 2421 C C . GLU A 1 321 ? 31.232 -16.897 -0.223 1.00 92.88 321 GLU A C 1
ATOM 2423 O O . GLU A 1 321 ? 30.764 -16.226 -1.144 1.00 92.88 321 GLU A O 1
ATOM 2428 N N . LYS A 1 322 ? 32.305 -17.683 -0.380 1.00 93.75 322 LYS A N 1
ATOM 2429 C CA . LYS A 1 322 ? 33.033 -17.736 -1.646 1.00 93.75 322 LYS A CA 1
ATOM 2430 C C . LYS A 1 322 ? 32.212 -18.370 -2.771 1.00 93.75 322 LYS A C 1
ATOM 2432 O O . LYS A 1 322 ? 32.233 -17.854 -3.886 1.00 93.75 322 LYS A O 1
ATOM 2437 N N . ALA A 1 323 ? 31.454 -19.432 -2.493 1.00 95.25 323 ALA A N 1
ATOM 2438 C CA . ALA A 1 323 ? 30.549 -20.037 -3.471 1.00 95.25 323 ALA A CA 1
ATOM 2439 C C . ALA A 1 323 ? 29.508 -19.028 -3.974 1.00 95.25 323 ALA A C 1
ATOM 2441 O O . ALA A 1 323 ? 29.240 -18.961 -5.172 1.00 95.25 323 ALA A O 1
ATOM 2442 N N . TRP A 1 324 ? 28.952 -18.211 -3.074 1.00 95.38 324 TRP A N 1
ATOM 2443 C CA . TRP A 1 324 ? 28.030 -17.146 -3.454 1.00 95.38 324 TRP A CA 1
ATOM 2444 C C . TRP A 1 324 ? 28.716 -16.053 -4.273 1.00 95.38 324 TRP A C 1
ATOM 2446 O O . TRP A 1 324 ? 28.198 -15.686 -5.319 1.00 95.38 324 TRP A O 1
ATOM 2456 N N . GLU A 1 325 ? 29.886 -15.560 -3.857 1.00 92.69 325 GLU A N 1
ATOM 2457 C CA . GLU A 1 325 ? 30.621 -14.527 -4.602 1.00 92.69 325 GLU A CA 1
ATOM 2458 C C . GLU A 1 325 ? 30.910 -14.930 -6.050 1.00 92.69 325 GLU A C 1
ATOM 2460 O O . GLU A 1 325 ? 30.721 -14.117 -6.953 1.00 92.69 325 GLU A O 1
ATOM 2465 N N . LEU A 1 326 ? 31.374 -16.165 -6.269 1.00 91.69 326 LEU A N 1
ATOM 2466 C CA . LEU A 1 326 ? 31.715 -16.670 -7.599 1.00 91.69 326 LEU A CA 1
ATOM 2467 C C . LEU A 1 326 ? 30.456 -17.012 -8.404 1.00 91.69 326 LEU A C 1
ATOM 2469 O O . LEU A 1 326 ? 30.278 -16.511 -9.511 1.00 91.69 326 LEU A O 1
ATOM 2473 N N . GLY A 1 327 ? 29.534 -17.784 -7.820 1.00 90.31 327 GLY A N 1
ATOM 2474 C CA . GLY A 1 327 ? 28.315 -18.218 -8.501 1.00 90.31 327 GLY A CA 1
ATOM 2475 C C . GLY A 1 327 ? 27.364 -17.068 -8.832 1.00 90.31 327 GLY A C 1
ATOM 2476 O O . GLY A 1 327 ? 26.592 -17.155 -9.778 1.00 90.31 327 GLY A O 1
ATOM 2477 N N . ASN A 1 328 ? 27.424 -15.955 -8.099 1.00 89.69 328 ASN A N 1
ATOM 2478 C CA . ASN A 1 328 ? 26.567 -14.802 -8.354 1.00 89.69 328 ASN A CA 1
ATOM 2479 C C . ASN A 1 328 ? 27.066 -13.908 -9.509 1.00 89.69 328 ASN A C 1
ATOM 2481 O O . ASN A 1 328 ? 26.403 -12.918 -9.824 1.00 89.69 328 ASN A O 1
ATOM 2485 N N . LYS A 1 329 ? 28.209 -14.215 -10.140 1.00 89.19 329 LYS A N 1
ATOM 2486 C CA . LYS A 1 329 ? 28.734 -13.466 -11.297 1.00 89.19 329 LYS A CA 1
ATOM 2487 C C . LYS A 1 329 ? 28.049 -13.822 -12.617 1.00 89.19 329 LYS A C 1
ATOM 2489 O O . LYS A 1 329 ? 27.928 -12.944 -13.464 1.00 89.19 329 LYS A O 1
ATOM 2494 N N . ASP A 1 330 ? 27.580 -15.059 -12.764 1.00 89.62 330 ASP A N 1
ATOM 2495 C CA . ASP A 1 330 ? 27.023 -15.587 -14.012 1.00 89.62 330 ASP A CA 1
ATOM 2496 C C . ASP A 1 330 ? 25.654 -16.264 -13.786 1.00 89.62 330 ASP A C 1
ATOM 2498 O O . ASP A 1 330 ? 25.474 -16.923 -12.754 1.00 89.62 330 ASP A O 1
ATOM 2502 N N . PRO A 1 331 ? 24.686 -16.147 -14.720 1.00 87.25 331 PRO A N 1
ATOM 2503 C CA . PRO A 1 331 ? 23.378 -16.789 -14.599 1.00 87.25 331 PRO A CA 1
ATOM 2504 C C . PRO A 1 331 ? 23.395 -18.295 -14.318 1.00 87.25 331 PRO A C 1
ATOM 2506 O O . PRO A 1 331 ? 22.530 -18.775 -13.578 1.00 87.25 331 PRO A O 1
ATOM 2509 N N . ALA A 1 332 ? 24.368 -19.041 -14.849 1.00 90.56 332 ALA A N 1
ATOM 2510 C CA . ALA A 1 332 ? 24.493 -20.477 -14.602 1.00 90.56 332 ALA A CA 1
ATOM 2511 C C . ALA A 1 332 ? 24.837 -20.796 -13.132 1.00 90.56 332 ALA A C 1
ATOM 2513 O O . ALA A 1 332 ? 24.472 -21.855 -12.621 1.00 90.56 332 ALA A O 1
ATOM 2514 N N . GLY A 1 333 ? 25.484 -19.865 -12.423 1.00 90.88 333 GLY A N 1
ATOM 2515 C CA . GLY A 1 333 ? 25.909 -20.028 -11.032 1.00 90.88 333 GLY A CA 1
ATOM 2516 C C . GLY A 1 333 ? 24.876 -19.603 -9.982 1.00 90.88 333 GLY A C 1
ATOM 2517 O O . GLY A 1 333 ? 25.058 -19.888 -8.795 1.00 90.88 333 GLY A O 1
ATOM 2518 N N . TYR A 1 334 ? 23.770 -18.956 -10.366 1.00 91.56 334 TYR A N 1
ATOM 2519 C CA . TYR A 1 334 ? 22.835 -18.381 -9.392 1.00 91.56 334 TYR A CA 1
ATOM 2520 C C . TYR A 1 334 ? 22.168 -19.418 -8.484 1.00 91.56 334 TYR A C 1
ATOM 2522 O O . TYR A 1 334 ? 21.961 -19.155 -7.299 1.00 91.56 334 TYR A O 1
ATOM 2530 N N . ALA A 1 335 ? 21.826 -20.597 -9.011 1.00 89.81 335 ALA A N 1
ATOM 2531 C CA . ALA A 1 335 ? 21.247 -21.673 -8.203 1.00 89.81 335 ALA A CA 1
ATOM 2532 C C . ALA A 1 335 ? 22.234 -22.146 -7.120 1.00 89.81 335 ALA A C 1
ATOM 2534 O O . ALA A 1 335 ? 21.861 -22.305 -5.958 1.00 89.81 335 ALA A O 1
ATOM 2535 N N . THR A 1 336 ? 23.509 -22.281 -7.490 1.00 93.25 336 THR A N 1
ATOM 2536 C CA . THR A 1 336 ? 24.606 -22.633 -6.583 1.00 93.25 336 THR A CA 1
ATOM 2537 C C . THR A 1 336 ? 24.796 -21.575 -5.498 1.00 93.25 336 THR A C 1
ATOM 2539 O O . THR A 1 336 ? 24.867 -21.907 -4.315 1.00 93.25 336 THR A O 1
ATOM 2542 N N . ALA A 1 337 ? 24.815 -20.296 -5.881 1.00 93.00 337 ALA A N 1
ATOM 2543 C CA . ALA A 1 337 ? 24.962 -19.178 -4.954 1.00 93.00 337 ALA A CA 1
ATOM 2544 C C . ALA A 1 337 ? 23.801 -19.099 -3.944 1.00 93.00 337 ALA A C 1
ATOM 2546 O O . ALA A 1 337 ? 24.028 -18.916 -2.744 1.00 93.00 337 ALA A O 1
ATOM 2547 N N . ALA A 1 338 ? 22.559 -19.273 -4.407 1.00 89.31 338 ALA A N 1
ATOM 2548 C CA . ALA A 1 338 ? 21.378 -19.269 -3.546 1.00 89.31 338 ALA A CA 1
ATOM 2549 C C . ALA A 1 338 ? 21.388 -20.439 -2.545 1.00 89.31 338 ALA A C 1
ATOM 2551 O O . ALA A 1 338 ? 21.114 -20.236 -1.360 1.00 89.31 338 ALA A O 1
ATOM 2552 N N . GLU A 1 339 ? 21.751 -21.643 -2.994 1.00 92.88 339 GLU A N 1
ATOM 2553 C CA . GLU A 1 339 ? 21.833 -22.829 -2.134 1.00 92.88 339 GLU A CA 1
ATOM 2554 C C . GLU A 1 339 ? 22.960 -22.706 -1.094 1.00 92.88 339 GLU A C 1
ATOM 2556 O O . GLU A 1 339 ? 22.769 -23.072 0.066 1.00 92.88 339 GLU A O 1
ATOM 2561 N N . ALA A 1 340 ? 24.107 -22.122 -1.458 1.00 93.94 340 ALA A N 1
ATOM 2562 C CA . ALA A 1 340 ? 25.203 -21.867 -0.520 1.00 93.94 340 ALA A CA 1
ATOM 2563 C C . ALA A 1 340 ? 24.768 -20.955 0.639 1.00 93.94 340 ALA A C 1
ATOM 2565 O O . ALA A 1 340 ? 25.022 -21.252 1.810 1.00 93.94 340 ALA A O 1
ATOM 2566 N N . MET A 1 341 ? 24.056 -19.866 0.333 1.00 94.06 341 MET A N 1
ATOM 2567 C CA . MET A 1 341 ? 23.527 -18.962 1.358 1.00 94.06 341 MET A CA 1
ATOM 2568 C C . MET A 1 341 ? 22.424 -19.610 2.199 1.00 94.06 341 MET A C 1
ATOM 2570 O O . MET A 1 341 ? 22.347 -19.352 3.401 1.00 94.06 341 MET A O 1
ATOM 2574 N N . LYS A 1 342 ? 21.602 -20.483 1.608 1.00 91.19 342 LYS A N 1
ATOM 2575 C CA . LYS A 1 342 ? 20.591 -21.250 2.344 1.00 91.19 342 LYS A CA 1
ATOM 2576 C C . LYS A 1 342 ? 21.232 -22.190 3.369 1.00 91.19 342 LYS A C 1
ATOM 2578 O O . LYS A 1 342 ? 20.863 -22.138 4.540 1.00 91.19 342 LYS A O 1
ATOM 2583 N N . ILE A 1 343 ? 22.233 -22.977 2.965 1.00 92.06 343 ILE A N 1
ATOM 2584 C CA . ILE A 1 343 ? 22.979 -23.864 3.875 1.00 92.06 343 ILE A CA 1
ATOM 2585 C C . ILE A 1 343 ? 23.621 -23.053 5.003 1.00 92.06 343 ILE A C 1
ATOM 2587 O O . ILE A 1 343 ? 23.529 -23.434 6.171 1.00 92.06 343 ILE A O 1
ATOM 2591 N N . LEU A 1 344 ? 24.242 -21.916 4.671 1.00 91.50 344 LEU A N 1
ATOM 2592 C CA . LEU A 1 344 ? 24.869 -21.051 5.665 1.00 91.50 344 LEU A CA 1
ATOM 2593 C C . LEU A 1 344 ? 23.849 -20.506 6.675 1.00 91.50 344 LEU A C 1
ATOM 2595 O O . LEU A 1 344 ? 24.099 -20.546 7.878 1.00 91.50 344 LEU A O 1
ATOM 2599 N N . ALA A 1 345 ? 22.679 -20.064 6.206 1.00 89.00 345 ALA A N 1
ATOM 2600 C CA . ALA A 1 345 ? 21.604 -19.572 7.063 1.00 89.00 345 ALA A CA 1
ATOM 2601 C C . ALA A 1 345 ? 21.041 -20.652 8.001 1.00 89.00 345 ALA A C 1
ATOM 2603 O O . ALA A 1 345 ? 20.737 -20.360 9.158 1.00 89.00 345 ALA A O 1
ATOM 2604 N N . GLU A 1 346 ? 20.901 -21.887 7.515 1.00 90.94 346 GLU A N 1
ATOM 2605 C CA . GLU A 1 346 ? 20.386 -23.021 8.292 1.00 90.94 346 GLU A CA 1
ATOM 2606 C C . GLU A 1 346 ? 21.382 -23.495 9.356 1.00 90.94 346 GLU A C 1
ATOM 2608 O O . GLU A 1 346 ? 20.997 -23.804 10.484 1.00 90.94 346 GLU A O 1
ATOM 2613 N N . LYS A 1 347 ? 22.669 -23.560 9.006 1.00 89.44 347 LYS A N 1
ATOM 2614 C CA . LYS A 1 347 ? 23.720 -24.095 9.882 1.00 89.44 347 LYS A CA 1
ATOM 2615 C C . LYS A 1 347 ? 24.285 -23.058 10.845 1.00 89.44 347 LYS A C 1
ATOM 2617 O O . LYS A 1 347 ? 24.765 -23.429 11.913 1.00 89.44 347 LYS A O 1
ATOM 2622 N N . ILE A 1 348 ? 24.220 -21.775 10.490 1.00 88.31 348 ILE A N 1
ATOM 2623 C CA . ILE A 1 348 ? 24.749 -20.667 11.288 1.00 88.31 348 ILE A CA 1
ATOM 2624 C C . ILE A 1 348 ? 23.647 -19.605 11.452 1.00 88.31 348 ILE A C 1
ATOM 2626 O O . ILE A 1 348 ? 23.658 -18.583 10.763 1.00 88.31 348 ILE A O 1
ATOM 2630 N N . PRO A 1 349 ? 22.696 -19.797 12.392 1.00 85.75 349 PRO A N 1
ATOM 2631 C CA . PRO A 1 349 ? 21.544 -18.904 12.555 1.00 85.75 349 PRO A CA 1
ATOM 2632 C C . PRO A 1 349 ? 21.910 -17.429 12.775 1.00 85.75 349 PRO A C 1
ATOM 2634 O O . PRO A 1 349 ? 21.186 -16.539 12.335 1.00 85.75 349 PRO A O 1
ATOM 2637 N N . GLN A 1 350 ? 23.064 -17.156 13.396 1.00 84.94 350 GLN A N 1
ATOM 2638 C CA . GLN A 1 350 ? 23.597 -15.797 13.573 1.00 84.94 350 GLN A CA 1
ATOM 2639 C C . GLN A 1 350 ? 23.901 -15.078 12.244 1.00 84.94 350 GLN A C 1
ATOM 2641 O O . GLN A 1 350 ? 23.841 -13.854 12.189 1.00 84.94 350 GLN A O 1
ATOM 2646 N N . MET A 1 351 ? 24.191 -15.819 11.167 1.00 80.19 351 MET A N 1
ATOM 2647 C CA . MET A 1 351 ? 24.438 -15.280 9.823 1.00 80.19 351 MET A CA 1
ATOM 2648 C C . MET A 1 351 ? 23.193 -15.307 8.931 1.00 80.19 351 MET A C 1
ATOM 2650 O O . MET A 1 351 ? 23.235 -14.779 7.819 1.00 80.19 351 MET A O 1
ATOM 2654 N N . ALA A 1 352 ? 22.077 -15.884 9.392 1.00 79.69 352 ALA A N 1
ATOM 2655 C CA . ALA A 1 352 ? 20.890 -16.105 8.568 1.00 79.69 352 ALA A CA 1
ATOM 2656 C C . ALA A 1 352 ? 20.340 -14.817 7.943 1.00 79.69 352 ALA A C 1
ATOM 2658 O O . ALA A 1 352 ? 19.843 -14.843 6.822 1.00 79.69 352 ALA A O 1
ATOM 2659 N N . GLU A 1 353 ? 20.458 -13.684 8.635 1.00 73.81 353 GLU A N 1
ATOM 2660 C CA . GLU A 1 353 ? 20.001 -12.395 8.117 1.00 73.81 353 GLU A CA 1
ATOM 2661 C C . GLU A 1 353 ? 20.863 -11.875 6.961 1.00 73.81 353 GLU A C 1
ATOM 2663 O O . GLU A 1 353 ? 20.340 -11.545 5.898 1.00 73.81 353 GLU A O 1
ATOM 2668 N N . ALA A 1 354 ? 22.187 -11.881 7.123 1.00 77.25 354 ALA A N 1
ATOM 2669 C CA . ALA A 1 354 ? 23.108 -11.509 6.051 1.00 77.25 354 ALA A CA 1
ATOM 2670 C C . ALA A 1 354 ? 22.959 -12.444 4.837 1.00 77.25 354 ALA A C 1
ATOM 2672 O O . ALA A 1 354 ? 22.977 -11.998 3.689 1.00 77.25 354 ALA A O 1
ATOM 2673 N N . CYS A 1 355 ? 22.739 -13.738 5.087 1.00 79.06 355 CYS A N 1
ATOM 2674 C CA . CYS A 1 355 ? 22.469 -14.720 4.040 1.00 79.06 355 CYS A CA 1
ATOM 2675 C C . CYS A 1 355 ? 21.168 -14.413 3.294 1.00 79.06 355 CYS A C 1
ATOM 2677 O O . CYS A 1 355 ? 21.162 -14.444 2.068 1.00 79.06 355 CYS A O 1
ATOM 2679 N N . ARG A 1 356 ? 20.083 -14.055 3.998 1.00 79.31 356 ARG A N 1
ATOM 2680 C CA . ARG A 1 356 ? 18.811 -13.654 3.371 1.00 79.31 356 ARG A CA 1
ATOM 2681 C C . ARG A 1 356 ? 18.980 -12.456 2.439 1.00 79.31 356 ARG A C 1
ATOM 2683 O O . ARG A 1 356 ? 18.465 -12.487 1.325 1.00 79.31 356 ARG A O 1
ATOM 2690 N N . GLN A 1 357 ? 19.737 -11.441 2.853 1.00 76.94 357 GLN A N 1
ATOM 2691 C CA . GLN A 1 357 ? 20.018 -10.266 2.019 1.00 76.94 357 GLN A CA 1
ATOM 2692 C C . GLN A 1 357 ? 20.821 -10.631 0.763 1.00 76.94 357 GLN A C 1
ATOM 2694 O O . GLN A 1 357 ? 20.496 -10.190 -0.337 1.00 76.94 357 GLN A O 1
ATOM 2699 N N . ARG A 1 358 ? 21.831 -11.496 0.896 1.00 83.31 358 ARG A N 1
ATOM 2700 C CA . ARG A 1 358 ? 22.611 -12.007 -0.243 1.00 83.31 358 ARG A CA 1
ATOM 2701 C C . ARG A 1 358 ? 21.772 -12.876 -1.188 1.00 83.31 358 ARG A C 1
ATOM 2703 O O . ARG A 1 358 ? 21.866 -12.715 -2.403 1.00 83.31 358 ARG A O 1
ATOM 2710 N N . MET A 1 359 ? 20.906 -13.738 -0.650 1.00 82.75 359 MET A N 1
ATOM 2711 C CA . MET A 1 359 ? 19.946 -14.523 -1.439 1.00 82.75 359 MET A CA 1
ATOM 2712 C C . MET A 1 359 ? 18.984 -13.626 -2.213 1.00 82.75 359 MET A C 1
ATOM 2714 O O . MET A 1 359 ? 18.714 -13.902 -3.377 1.00 82.75 359 MET A O 1
ATOM 2718 N N . PHE A 1 360 ? 18.498 -12.546 -1.596 1.00 80.94 360 PHE A N 1
ATOM 2719 C CA . PHE A 1 360 ? 17.639 -11.570 -2.262 1.00 80.94 360 PHE A CA 1
ATOM 2720 C C . PHE A 1 360 ? 18.321 -10.963 -3.499 1.00 80.94 360 PHE A C 1
ATOM 2722 O O . PHE A 1 360 ? 17.723 -10.945 -4.574 1.00 80.94 360 PHE A O 1
ATOM 2729 N N . VAL A 1 361 ? 19.595 -10.566 -3.388 1.00 81.56 361 VAL A N 1
ATOM 2730 C CA . VAL A 1 361 ? 20.379 -10.066 -4.533 1.00 81.56 361 VAL A CA 1
ATOM 2731 C C . VAL A 1 361 ? 20.476 -11.116 -5.644 1.00 81.56 361 VAL A C 1
ATOM 2733 O O . VAL A 1 361 ? 20.301 -10.790 -6.818 1.00 81.56 361 VAL A O 1
ATOM 2736 N N . THR A 1 362 ? 20.722 -12.381 -5.296 1.00 81.94 362 THR A N 1
ATOM 2737 C CA . THR A 1 362 ? 20.769 -13.477 -6.276 1.00 81.94 362 THR A CA 1
ATOM 2738 C C . THR A 1 362 ? 19.418 -13.703 -6.951 1.00 81.94 362 THR A C 1
ATOM 2740 O O . THR A 1 362 ? 19.365 -13.845 -8.169 1.00 81.94 362 THR A O 1
ATOM 2743 N N . MET A 1 363 ? 18.316 -13.680 -6.197 1.00 82.88 363 MET A N 1
ATOM 2744 C CA . MET A 1 363 ? 16.958 -13.809 -6.741 1.00 82.88 363 MET A CA 1
ATOM 2745 C C . MET A 1 363 ? 16.605 -12.663 -7.694 1.00 82.88 363 MET A C 1
ATOM 2747 O O . MET A 1 363 ? 15.969 -12.890 -8.723 1.00 82.88 363 MET A O 1
ATOM 2751 N N . GLN A 1 364 ? 17.043 -11.441 -7.386 1.00 84.50 364 GLN A N 1
ATOM 2752 C CA . GLN A 1 364 ? 16.847 -10.295 -8.268 1.00 84.50 364 GLN A CA 1
ATOM 2753 C C . GLN A 1 364 ? 17.580 -10.492 -9.603 1.00 84.50 364 GLN A C 1
ATOM 2755 O O . GLN A 1 364 ? 16.961 -10.375 -10.659 1.00 84.50 364 GLN A O 1
ATOM 2760 N N . ARG A 1 365 ? 18.857 -10.898 -9.566 1.00 83.94 365 ARG A N 1
ATOM 2761 C CA . ARG A 1 365 ? 19.636 -11.203 -10.780 1.00 83.94 365 ARG A CA 1
ATOM 2762 C C . ARG A 1 365 ? 19.041 -12.362 -11.583 1.00 83.94 365 ARG A C 1
ATOM 2764 O O . ARG A 1 365 ? 18.958 -12.280 -12.806 1.00 83.94 365 ARG A O 1
ATOM 2771 N N . GLN A 1 366 ? 18.577 -13.419 -10.909 1.00 86.38 366 GLN A N 1
ATOM 2772 C CA . GLN A 1 366 ? 17.864 -14.532 -11.550 1.00 86.38 366 GLN A CA 1
ATOM 2773 C C . GLN A 1 366 ? 16.648 -14.037 -12.329 1.00 86.38 366 GLN A C 1
ATOM 2775 O O . GLN A 1 366 ? 16.461 -14.423 -13.477 1.00 86.38 366 GLN A O 1
ATOM 2780 N N . TYR A 1 367 ? 15.839 -13.167 -11.728 1.00 86.38 367 TYR A N 1
ATOM 2781 C CA . TYR A 1 367 ? 14.677 -12.590 -12.392 1.00 86.38 367 TYR A CA 1
ATOM 2782 C C . TYR A 1 367 ? 15.056 -11.685 -13.577 1.00 86.38 367 TYR A C 1
ATOM 2784 O O . TYR A 1 367 ? 14.429 -11.773 -14.633 1.00 86.38 367 TYR A O 1
ATOM 2792 N N . GLU A 1 368 ? 16.082 -10.845 -13.422 1.00 86.31 368 GLU A N 1
ATOM 2793 C CA . GLU A 1 368 ? 16.553 -9.915 -14.459 1.00 86.31 368 GLU A CA 1
ATOM 2794 C C . GLU A 1 368 ? 17.100 -10.643 -15.698 1.00 86.31 368 GLU A C 1
ATOM 2796 O O . GLU A 1 368 ? 16.815 -10.233 -16.825 1.00 86.31 368 GLU A O 1
ATOM 2801 N N . HIS A 1 369 ? 17.831 -11.746 -15.502 1.00 86.44 369 HIS A N 1
ATOM 2802 C CA . HIS A 1 369 ? 18.454 -12.513 -16.586 1.00 86.44 369 HIS A CA 1
ATOM 2803 C C . HIS A 1 369 ? 17.595 -13.663 -17.133 1.00 86.44 369 HIS A C 1
ATOM 2805 O O . HIS A 1 369 ? 17.863 -14.156 -18.231 1.00 86.44 369 HIS A O 1
ATOM 2811 N N . ALA A 1 370 ? 16.563 -14.106 -16.412 1.00 85.69 370 ALA A N 1
ATOM 2812 C CA . ALA A 1 370 ? 15.678 -15.162 -16.889 1.00 85.69 370 ALA A CA 1
ATOM 2813 C C . ALA A 1 370 ? 14.709 -14.672 -17.979 1.00 85.69 370 ALA A C 1
ATOM 2815 O O . ALA A 1 370 ? 14.335 -13.500 -18.070 1.00 85.69 370 ALA A O 1
ATOM 2816 N N . SER A 1 371 ? 14.220 -15.615 -18.786 1.00 86.19 371 SER A N 1
ATOM 2817 C CA . SER A 1 371 ? 13.180 -15.382 -19.792 1.00 86.19 371 SER A CA 1
ATOM 2818 C C . SER A 1 371 ? 12.091 -16.460 -19.736 1.00 86.19 371 SER A C 1
ATOM 2820 O O . SER A 1 371 ? 12.268 -17.524 -19.136 1.00 86.19 371 SER A O 1
ATOM 2822 N N . GLY A 1 372 ? 10.923 -16.163 -20.315 1.00 88.75 372 GLY A N 1
ATOM 2823 C CA . GLY A 1 372 ? 9.816 -17.116 -20.424 1.00 88.75 372 GLY A CA 1
ATOM 2824 C C . GLY A 1 372 ? 9.341 -17.682 -19.070 1.00 88.75 372 GLY A C 1
ATOM 2825 O O . GLY A 1 372 ? 9.235 -16.928 -18.097 1.00 88.75 372 GLY A O 1
ATOM 2826 N N . PRO A 1 373 ? 9.058 -18.997 -18.976 1.00 87.19 373 PRO A N 1
ATOM 2827 C CA . PRO A 1 373 ? 8.569 -19.631 -17.746 1.00 87.19 373 PRO A CA 1
ATOM 2828 C C . PRO A 1 373 ? 9.521 -19.490 -16.551 1.00 87.19 373 PRO A C 1
ATOM 2830 O O . PRO A 1 373 ? 9.067 -19.301 -15.424 1.00 87.19 373 PRO A O 1
ATOM 2833 N N . ALA A 1 374 ? 10.836 -19.522 -16.793 1.00 85.12 374 ALA A N 1
ATOM 2834 C CA . ALA A 1 374 ? 11.839 -19.374 -15.741 1.00 85.12 374 ALA A CA 1
ATOM 2835 C C . ALA A 1 374 ? 11.788 -17.979 -15.098 1.00 85.12 374 ALA A C 1
ATOM 2837 O O . ALA A 1 374 ? 11.909 -17.856 -13.881 1.00 85.12 374 ALA A O 1
ATOM 2838 N N . ARG A 1 375 ? 11.526 -16.928 -15.891 1.00 87.25 375 ARG A N 1
ATOM 2839 C CA . ARG A 1 375 ? 11.342 -15.560 -15.377 1.00 87.25 375 ARG A CA 1
ATOM 2840 C C . ARG A 1 375 ? 10.087 -15.433 -14.525 1.00 87.25 375 ARG A C 1
ATOM 2842 O O . ARG A 1 375 ? 10.116 -14.754 -13.503 1.00 87.25 375 ARG A O 1
ATOM 2849 N N . ALA A 1 376 ? 8.997 -16.079 -14.938 1.00 86.94 376 ALA A N 1
ATOM 2850 C CA . ALA A 1 376 ? 7.758 -16.073 -14.169 1.00 86.94 376 ALA A CA 1
ATOM 2851 C C . ALA A 1 376 ? 7.961 -16.715 -12.787 1.00 86.94 376 ALA A C 1
ATOM 2853 O O . ALA A 1 376 ? 7.526 -16.157 -11.782 1.00 86.94 376 ALA A O 1
ATOM 2854 N N . GLU A 1 377 ? 8.670 -17.844 -12.726 1.00 88.38 377 GLU A N 1
ATOM 2855 C CA . GLU A 1 377 ? 8.946 -18.540 -11.467 1.00 88.38 377 GLU A CA 1
ATOM 2856 C C . GLU A 1 377 ? 9.942 -17.787 -10.573 1.00 88.38 377 GLU A C 1
ATOM 2858 O O . GLU A 1 377 ? 9.689 -17.595 -9.379 1.00 88.38 377 GLU A O 1
ATOM 2863 N N . ALA A 1 378 ? 11.024 -17.262 -11.158 1.00 86.50 378 ALA A N 1
ATOM 2864 C CA . ALA A 1 378 ? 11.972 -16.404 -10.449 1.00 86.50 378 ALA A CA 1
ATOM 2865 C C . ALA A 1 378 ? 11.282 -15.150 -9.889 1.00 86.50 378 ALA A C 1
ATOM 2867 O O . ALA A 1 378 ? 11.506 -14.778 -8.739 1.00 86.50 378 ALA A O 1
ATOM 2868 N N . GLY A 1 379 ? 10.381 -14.533 -10.660 1.00 85.50 379 GLY A N 1
ATOM 2869 C CA . GLY A 1 379 ? 9.630 -13.362 -10.217 1.00 85.50 379 GLY A CA 1
ATOM 2870 C C . GLY A 1 379 ? 8.644 -13.661 -9.088 1.00 85.50 379 GLY A C 1
ATOM 2871 O O . GLY A 1 379 ? 8.544 -12.864 -8.161 1.00 85.50 379 GLY A O 1
ATOM 2872 N N . LYS A 1 380 ? 7.960 -14.816 -9.086 1.00 89.19 380 LYS A N 1
ATOM 2873 C CA . LYS A 1 380 ? 7.114 -15.221 -7.944 1.00 89.19 380 LYS A CA 1
ATOM 2874 C C . LYS A 1 380 ? 7.939 -15.363 -6.665 1.00 89.19 380 LYS A C 1
ATOM 2876 O O . LYS A 1 380 ? 7.573 -14.796 -5.638 1.00 89.19 380 LYS A O 1
ATOM 2881 N N . SER A 1 381 ? 9.077 -16.052 -6.756 1.00 88.38 381 SER A N 1
ATOM 2882 C CA . SER A 1 381 ? 10.009 -16.228 -5.636 1.00 88.38 381 SER A CA 1
ATOM 2883 C C . SER A 1 381 ? 10.565 -14.885 -5.137 1.00 88.38 381 SER A C 1
ATOM 2885 O O . SER A 1 381 ? 10.651 -14.649 -3.930 1.00 88.38 381 SER A O 1
ATOM 2887 N N . LEU A 1 382 ? 10.878 -13.965 -6.057 1.00 89.00 382 LEU A N 1
ATOM 2888 C CA . LEU A 1 382 ? 11.330 -12.610 -5.739 1.00 89.00 382 LEU A CA 1
ATOM 2889 C C . LEU A 1 382 ? 10.240 -11.784 -5.039 1.00 89.00 382 LEU A C 1
ATOM 2891 O O . LEU A 1 382 ? 10.538 -11.103 -4.061 1.00 89.00 382 LEU A O 1
ATOM 2895 N N . VAL A 1 383 ? 8.976 -11.882 -5.468 1.00 88.69 383 VAL A N 1
ATOM 2896 C CA . VAL A 1 383 ? 7.837 -11.234 -4.789 1.00 88.69 383 VAL A CA 1
ATOM 2897 C C . VAL A 1 383 ? 7.730 -11.696 -3.335 1.00 88.69 383 VAL A C 1
ATOM 2899 O O . VAL A 1 383 ? 7.559 -10.874 -2.437 1.00 88.69 383 VAL A O 1
ATOM 2902 N N . GLU A 1 384 ? 7.873 -12.996 -3.069 1.00 90.31 384 GLU A N 1
ATOM 2903 C CA . GLU A 1 384 ? 7.848 -13.516 -1.698 1.00 90.31 384 GLU A CA 1
ATOM 2904 C C . GLU A 1 384 ? 9.025 -13.028 -0.849 1.00 90.31 384 GLU A C 1
ATOM 2906 O O . GLU A 1 384 ? 8.879 -12.820 0.358 1.00 90.31 384 GLU A O 1
ATOM 2911 N N . ALA A 1 385 ? 10.207 -12.876 -1.447 1.00 84.62 385 ALA A N 1
ATOM 2912 C CA . ALA A 1 385 ? 11.363 -12.308 -0.765 1.00 84.62 385 ALA A CA 1
ATOM 2913 C C . ALA A 1 385 ? 11.143 -10.820 -0.442 1.00 84.62 385 ALA A C 1
ATOM 2915 O O . ALA A 1 385 ? 11.347 -10.413 0.699 1.00 84.62 385 ALA A O 1
ATOM 2916 N N . LEU A 1 386 ? 10.647 -10.031 -1.400 1.00 84.56 386 LEU A N 1
ATOM 2917 C CA . LEU A 1 386 ? 10.356 -8.604 -1.227 1.00 84.56 386 LEU A CA 1
ATOM 2918 C C . LEU A 1 386 ? 9.304 -8.348 -0.146 1.00 84.56 386 LEU A C 1
ATOM 2920 O O . LEU A 1 386 ? 9.494 -7.475 0.696 1.00 84.56 386 LEU A O 1
ATOM 2924 N N . LEU A 1 387 ? 8.231 -9.141 -0.116 1.00 87.06 387 LEU A N 1
ATOM 2925 C CA . LEU A 1 387 ? 7.209 -9.049 0.930 1.00 87.06 387 LEU A CA 1
ATOM 2926 C C . LEU A 1 387 ? 7.788 -9.340 2.322 1.00 87.06 387 LEU A C 1
ATOM 2928 O O . LEU A 1 387 ? 7.520 -8.604 3.266 1.00 87.06 387 LEU A O 1
ATOM 2932 N N . ARG A 1 388 ? 8.664 -10.346 2.443 1.00 86.38 388 ARG A N 1
ATOM 2933 C CA . ARG A 1 388 ? 9.370 -10.625 3.705 1.00 86.38 388 ARG A CA 1
ATOM 2934 C C . ARG A 1 388 ? 10.291 -9.480 4.126 1.00 86.38 388 ARG A C 1
ATOM 2936 O O . ARG A 1 388 ? 10.332 -9.146 5.309 1.00 86.38 388 ARG A O 1
ATOM 2943 N N . MET A 1 389 ? 11.012 -8.878 3.179 1.00 79.56 389 MET A N 1
ATOM 2944 C CA . MET A 1 389 ? 11.861 -7.715 3.449 1.00 79.56 389 MET A CA 1
ATOM 2945 C C . MET A 1 389 ? 11.025 -6.509 3.894 1.00 79.56 389 MET A C 1
ATOM 2947 O O . MET A 1 389 ? 11.403 -5.829 4.847 1.00 79.56 389 MET A O 1
ATOM 2951 N N . ALA A 1 390 ? 9.870 -6.272 3.268 1.00 80.31 390 ALA A N 1
ATOM 2952 C CA . ALA A 1 390 ? 8.936 -5.230 3.682 1.00 80.31 390 ALA A CA 1
ATOM 2953 C C . ALA A 1 390 ? 8.443 -5.442 5.122 1.00 80.31 390 ALA A C 1
ATOM 2955 O O . ALA A 1 390 ? 8.611 -4.554 5.958 1.00 80.31 390 ALA A O 1
ATOM 2956 N N . ASP A 1 391 ? 7.939 -6.639 5.439 1.00 82.44 391 ASP A N 1
ATOM 2957 C CA . ASP A 1 391 ? 7.463 -6.994 6.782 1.00 82.44 391 ASP A CA 1
ATOM 2958 C C . ASP A 1 391 ? 8.549 -6.803 7.847 1.00 82.44 391 ASP A C 1
ATOM 2960 O O . ASP A 1 391 ? 8.293 -6.338 8.960 1.00 82.44 391 ASP A O 1
ATOM 2964 N N . GLN A 1 392 ? 9.788 -7.169 7.521 1.00 78.50 392 GLN A N 1
ATOM 2965 C CA . GLN A 1 392 ? 10.917 -6.990 8.420 1.00 78.50 392 GLN A CA 1
ATOM 2966 C C . GLN A 1 392 ? 11.209 -5.512 8.682 1.00 78.50 392 GLN A C 1
ATOM 2968 O O . GLN A 1 392 ? 11.437 -5.134 9.830 1.00 78.50 392 GLN A O 1
ATOM 2973 N N . GLN A 1 393 ? 11.194 -4.672 7.648 1.00 78.25 393 GLN A N 1
ATOM 2974 C CA . GLN A 1 393 ? 11.423 -3.239 7.816 1.00 78.25 393 GLN A CA 1
ATOM 2975 C C . GLN A 1 393 ? 10.303 -2.573 8.615 1.00 78.25 393 GLN A C 1
ATOM 2977 O O . GLN A 1 393 ? 10.594 -1.739 9.468 1.00 78.25 393 GLN A O 1
ATOM 2982 N N . GLU A 1 394 ? 9.046 -2.991 8.438 1.00 75.44 394 GLU A N 1
ATOM 2983 C CA . GLU A 1 394 ? 7.949 -2.533 9.298 1.00 75.44 394 GLU A CA 1
ATOM 2984 C C . GLU A 1 394 ? 8.196 -2.890 10.772 1.00 75.44 394 GLU A C 1
ATOM 2986 O O . GLU A 1 394 ? 8.049 -2.030 11.642 1.00 75.44 394 GLU A O 1
ATOM 2991 N N . ARG A 1 395 ? 8.646 -4.121 11.065 1.00 75.31 395 ARG A N 1
ATOM 2992 C CA . ARG A 1 395 ? 8.986 -4.551 12.438 1.00 75.31 395 ARG A CA 1
ATOM 2993 C C . ARG A 1 395 ? 10.150 -3.770 13.039 1.00 75.31 395 ARG A C 1
ATOM 2995 O O . ARG A 1 395 ? 10.161 -3.541 14.245 1.00 75.31 395 ARG A O 1
ATOM 3002 N N . LEU A 1 396 ? 11.120 -3.380 12.215 1.00 71.81 396 LEU A N 1
ATOM 3003 C CA . LEU A 1 396 ? 12.254 -2.549 12.625 1.00 71.81 396 LEU A CA 1
ATOM 3004 C C . LEU A 1 396 ? 11.887 -1.064 12.768 1.00 71.81 396 LEU A C 1
ATOM 3006 O O . LEU A 1 396 ? 12.721 -0.282 13.213 1.00 71.81 396 LEU A O 1
ATOM 3010 N N . GLY A 1 397 ? 10.656 -0.668 12.425 1.00 68.12 397 GLY A N 1
ATOM 3011 C CA . GLY A 1 397 ? 10.219 0.724 12.489 1.00 68.12 397 GLY A CA 1
ATOM 3012 C C . GLY A 1 397 ? 10.710 1.583 11.321 1.00 68.12 397 GLY A C 1
ATOM 3013 O O . GLY A 1 397 ? 10.729 2.804 11.447 1.00 68.12 397 GLY A O 1
ATOM 3014 N N . ASN A 1 398 ? 11.056 0.965 10.188 1.00 68.00 398 ASN A N 1
ATOM 3015 C CA . ASN A 1 398 ? 11.558 1.610 8.971 1.00 68.00 398 ASN A CA 1
ATOM 3016 C C . ASN A 1 398 ? 10.506 1.568 7.836 1.00 68.00 398 ASN A C 1
ATOM 3018 O O . ASN A 1 398 ? 10.698 0.872 6.832 1.00 68.00 398 ASN A O 1
ATOM 3022 N N . PRO A 1 399 ? 9.374 2.287 7.952 1.00 68.62 399 PRO A N 1
ATOM 3023 C CA . PRO A 1 399 ? 8.266 2.195 6.996 1.00 68.62 399 PRO A CA 1
ATOM 3024 C C . PRO A 1 399 ? 8.637 2.666 5.582 1.00 68.62 399 PRO A C 1
ATOM 3026 O O . PRO A 1 399 ? 8.098 2.150 4.606 1.00 68.62 399 PRO A O 1
ATOM 3029 N N . ASP A 1 400 ? 9.578 3.603 5.452 1.00 67.06 400 ASP A N 1
ATOM 3030 C CA . ASP A 1 400 ? 10.028 4.093 4.146 1.00 67.06 400 ASP A CA 1
ATOM 3031 C C . ASP A 1 400 ? 10.764 2.996 3.369 1.00 67.06 400 ASP A C 1
ATOM 3033 O O . ASP A 1 400 ? 10.514 2.786 2.182 1.00 67.06 400 ASP A O 1
ATOM 3037 N N . GLN A 1 401 ? 11.603 2.218 4.058 1.00 70.31 401 GLN A N 1
ATOM 3038 C CA . GLN A 1 401 ? 12.285 1.077 3.456 1.00 70.31 401 GLN A CA 1
ATOM 3039 C C . GLN A 1 401 ? 11.302 -0.060 3.139 1.00 70.31 401 GLN A C 1
ATOM 3041 O O . GLN A 1 401 ? 11.445 -0.727 2.114 1.00 70.31 401 GLN A O 1
ATOM 3046 N N . ALA A 1 402 ? 10.274 -0.259 3.971 1.00 73.19 402 ALA A N 1
ATOM 3047 C CA . ALA A 1 402 ? 9.203 -1.208 3.677 1.00 73.19 402 ALA A CA 1
ATOM 3048 C C . ALA A 1 402 ? 8.450 -0.839 2.387 1.00 73.19 402 ALA A C 1
ATOM 3050 O O . ALA A 1 402 ? 8.227 -1.699 1.537 1.00 73.19 402 ALA A O 1
ATOM 3051 N N . LEU A 1 403 ? 8.135 0.447 2.187 1.00 73.50 403 LEU A N 1
ATOM 3052 C CA . LEU A 1 403 ? 7.502 0.941 0.960 1.00 73.50 403 LEU A CA 1
ATOM 3053 C C . LEU A 1 403 ? 8.347 0.688 -0.291 1.00 73.50 403 LEU A C 1
ATOM 3055 O O . LEU A 1 403 ? 7.785 0.351 -1.333 1.00 73.50 403 LEU A O 1
ATOM 3059 N N . VAL A 1 404 ? 9.674 0.835 -0.208 1.00 75.12 404 VAL A N 1
ATOM 3060 C CA . VAL A 1 404 ? 10.577 0.522 -1.329 1.00 75.12 404 VAL A CA 1
ATOM 3061 C C . VAL A 1 404 ? 10.410 -0.938 -1.748 1.00 75.12 404 VAL A C 1
ATOM 3063 O O . VAL A 1 404 ? 10.170 -1.212 -2.925 1.00 75.12 404 VAL A O 1
ATOM 3066 N N . TYR A 1 405 ? 10.451 -1.865 -0.789 1.00 78.06 405 TYR A N 1
ATOM 3067 C CA . TYR A 1 405 ? 10.290 -3.290 -1.073 1.00 78.06 405 TYR A CA 1
ATOM 3068 C C . TYR A 1 405 ? 8.889 -3.643 -1.583 1.00 78.06 405 TYR A C 1
ATOM 3070 O O . TYR A 1 405 ? 8.765 -4.441 -2.508 1.00 78.06 405 TYR A O 1
ATOM 3078 N N . LEU A 1 406 ? 7.829 -3.026 -1.049 1.00 75.88 406 LEU A N 1
ATOM 3079 C CA . LEU A 1 406 ? 6.462 -3.261 -1.526 1.00 75.88 406 LEU A CA 1
ATOM 3080 C C . LEU A 1 406 ? 6.233 -2.751 -2.954 1.00 75.88 406 LEU A C 1
ATOM 3082 O O . LEU A 1 406 ? 5.553 -3.419 -3.729 1.00 75.88 406 LEU A O 1
ATOM 3086 N N . ARG A 1 407 ? 6.806 -1.599 -3.328 1.00 77.12 407 ARG A N 1
ATOM 3087 C CA . ARG A 1 407 ? 6.725 -1.083 -4.707 1.00 77.12 407 ARG A CA 1
ATOM 3088 C C . ARG A 1 407 ? 7.465 -1.994 -5.680 1.00 77.12 407 ARG A C 1
ATOM 3090 O O . ARG A 1 407 ? 6.902 -2.388 -6.692 1.00 77.12 407 ARG A O 1
ATOM 3097 N N . GLN A 1 408 ? 8.671 -2.428 -5.316 1.00 79.12 408 GLN A N 1
ATOM 3098 C CA . GLN A 1 408 ? 9.394 -3.438 -6.092 1.00 79.12 408 GLN A CA 1
ATOM 3099 C C . GLN A 1 408 ? 8.583 -4.739 -6.212 1.00 79.12 408 GLN A C 1
ATOM 3101 O O . GLN A 1 408 ? 8.514 -5.328 -7.290 1.00 79.12 408 GLN A O 1
ATOM 3106 N N . ALA A 1 409 ? 7.930 -5.181 -5.129 1.00 82.19 409 ALA A N 1
ATOM 3107 C CA . ALA A 1 409 ? 7.091 -6.378 -5.150 1.00 82.19 409 ALA A CA 1
ATOM 3108 C C . ALA A 1 409 ? 5.911 -6.204 -6.107 1.00 82.19 409 ALA A C 1
ATOM 3110 O O . ALA A 1 409 ? 5.584 -7.133 -6.839 1.00 82.19 409 ALA A O 1
ATOM 3111 N N . GLN A 1 410 ? 5.294 -5.021 -6.118 1.00 83.81 410 GLN A N 1
ATOM 3112 C CA . GLN A 1 410 ? 4.201 -4.684 -7.021 1.00 83.81 410 GLN A CA 1
ATOM 3113 C C . GLN A 1 410 ? 4.647 -4.760 -8.481 1.00 83.81 410 GLN A C 1
ATOM 3115 O O . GLN A 1 410 ? 3.982 -5.431 -9.269 1.00 83.81 410 GLN A O 1
ATOM 3120 N N . ASP A 1 411 ? 5.780 -4.153 -8.830 1.00 77.81 411 ASP A N 1
ATOM 3121 C CA . ASP A 1 411 ? 6.297 -4.141 -10.202 1.00 77.81 411 ASP A CA 1
ATOM 3122 C C . ASP A 1 411 ? 6.574 -5.562 -10.714 1.00 77.81 411 ASP A C 1
ATOM 3124 O O . ASP A 1 411 ? 6.119 -5.958 -11.794 1.00 77.81 411 ASP A O 1
ATOM 3128 N N . VAL A 1 412 ? 7.261 -6.376 -9.904 1.00 76.62 412 VAL A N 1
ATOM 3129 C CA . VAL A 1 412 ? 7.552 -7.775 -10.247 1.00 76.62 412 VAL A CA 1
ATOM 3130 C C . VAL A 1 412 ? 6.257 -8.585 -10.325 1.00 76.62 412 VAL A C 1
ATOM 3132 O O . VAL A 1 412 ? 6.045 -9.306 -11.301 1.00 76.62 412 VAL A O 1
ATOM 3135 N N . ALA A 1 413 ? 5.353 -8.440 -9.350 1.00 81.94 413 ALA A N 1
ATOM 3136 C CA . ALA A 1 413 ? 4.069 -9.138 -9.324 1.00 81.94 413 ALA A CA 1
ATOM 3137 C C . ALA A 1 413 ? 3.211 -8.809 -10.550 1.00 81.94 413 ALA A C 1
ATOM 3139 O O . ALA A 1 413 ? 2.575 -9.708 -11.110 1.00 81.94 413 ALA A O 1
ATOM 3140 N N . MET A 1 414 ? 3.203 -7.545 -10.979 1.00 79.44 414 MET A N 1
ATOM 3141 C CA . MET A 1 414 ? 2.542 -7.090 -12.198 1.00 79.44 414 MET A CA 1
ATOM 3142 C C . MET A 1 414 ? 3.140 -7.760 -13.427 1.00 79.44 414 MET A C 1
ATOM 3144 O O . MET A 1 414 ? 2.384 -8.371 -14.186 1.00 79.44 414 MET A O 1
ATOM 3148 N N . SER A 1 415 ? 4.470 -7.740 -13.555 1.00 80.44 415 SER A N 1
ATOM 3149 C CA . SER A 1 415 ? 5.184 -8.326 -14.691 1.00 80.44 415 SER A CA 1
ATOM 3150 C C . SER A 1 415 ? 4.973 -9.834 -14.839 1.00 80.44 415 SER A C 1
ATOM 3152 O O . SER A 1 415 ? 4.871 -10.307 -15.969 1.00 80.44 415 SER A O 1
ATOM 3154 N N . VAL A 1 416 ? 4.903 -10.593 -13.738 1.00 82.25 416 VAL A N 1
ATOM 3155 C CA . VAL A 1 416 ? 4.781 -12.066 -13.791 1.00 82.25 416 VAL A CA 1
ATOM 3156 C C . VAL A 1 416 ? 3.360 -12.592 -13.602 1.00 82.25 416 VAL A C 1
ATOM 3158 O O . VAL A 1 416 ? 3.157 -13.804 -13.567 1.00 82.25 416 VAL A O 1
ATOM 3161 N N . GLY A 1 417 ? 2.367 -11.711 -13.454 1.00 79.94 417 GLY A N 1
ATOM 3162 C CA . GLY A 1 417 ? 0.981 -12.131 -13.229 1.00 79.94 417 GLY A CA 1
ATOM 3163 C C . GLY A 1 417 ? 0.760 -12.837 -11.884 1.00 79.94 417 GLY A C 1
ATOM 3164 O O . GLY A 1 417 ? -0.047 -13.757 -11.808 1.00 79.94 417 GLY A O 1
ATOM 3165 N N . SER A 1 418 ? 1.473 -12.433 -10.826 1.00 79.12 418 SER A N 1
ATOM 3166 C CA . SER A 1 418 ? 1.348 -13.045 -9.493 1.00 79.12 418 SER A CA 1
ATOM 3167 C C . SER A 1 418 ? -0.068 -12.896 -8.917 1.00 79.12 418 SER A C 1
ATOM 3169 O O . SER A 1 418 ? -0.704 -11.853 -9.075 1.00 79.12 418 SER A O 1
ATOM 3171 N N . SER A 1 419 ? -0.543 -13.909 -8.187 1.00 79.94 419 SER A N 1
ATOM 3172 C CA . SER A 1 419 ? -1.818 -13.863 -7.455 1.00 79.94 419 SER A CA 1
ATOM 3173 C C . SER A 1 419 ? -1.783 -12.928 -6.239 1.00 79.94 419 SER A C 1
ATOM 3175 O O . SER A 1 419 ? -2.830 -12.511 -5.758 1.00 79.94 419 SER A O 1
ATOM 3177 N N . ARG A 1 420 ? -0.591 -12.542 -5.761 1.00 80.12 420 ARG A N 1
ATOM 3178 C CA . ARG A 1 420 ? -0.407 -11.707 -4.556 1.00 80.12 420 ARG A CA 1
ATOM 3179 C C . ARG A 1 420 ? -0.536 -10.198 -4.802 1.00 80.12 420 ARG A C 1
ATOM 3181 O O . ARG A 1 420 ? -0.281 -9.406 -3.901 1.00 80.12 420 ARG A O 1
ATOM 3188 N N . LYS A 1 421 ? -0.927 -9.769 -6.008 1.00 80.00 421 LYS A N 1
ATOM 3189 C CA . LYS A 1 421 ? -1.058 -8.342 -6.373 1.00 80.00 421 LYS A CA 1
ATOM 3190 C C . LYS A 1 421 ? -1.946 -7.561 -5.407 1.00 80.00 421 LYS A C 1
ATOM 3192 O O . LYS A 1 421 ? -1.586 -6.460 -5.003 1.00 80.00 421 LYS A O 1
ATOM 3197 N N . SER A 1 422 ? -3.092 -8.127 -5.037 1.00 71.19 422 SER A N 1
ATOM 3198 C CA . SER A 1 422 ? -4.054 -7.439 -4.179 1.00 71.19 422 SER A CA 1
ATOM 3199 C C . SER A 1 422 ? -3.565 -7.312 -2.735 1.00 71.19 422 SER A C 1
ATOM 3201 O O . SER A 1 422 ? -3.750 -6.272 -2.108 1.00 71.19 422 SER A O 1
ATOM 3203 N N . GLU A 1 423 ? -2.863 -8.329 -2.233 1.00 79.38 423 GLU A N 1
ATOM 3204 C CA . GLU A 1 423 ? -2.177 -8.288 -0.940 1.00 79.38 423 GLU A CA 1
ATOM 3205 C C . GLU A 1 423 ? -1.121 -7.172 -0.902 1.00 79.38 423 GLU A C 1
ATOM 3207 O O . GLU A 1 423 ? -1.099 -6.377 0.039 1.00 79.38 423 GLU A O 1
ATOM 3212 N N . ILE A 1 424 ? -0.283 -7.074 -1.941 1.00 76.50 424 ILE A N 1
ATOM 3213 C CA . ILE A 1 424 ? 0.752 -6.033 -2.049 1.00 76.50 424 ILE A CA 1
ATOM 3214 C C . ILE A 1 424 ? 0.112 -4.641 -2.085 1.00 76.50 424 ILE A C 1
ATOM 3216 O O . ILE A 1 424 ? 0.531 -3.753 -1.342 1.00 76.50 424 ILE A O 1
ATOM 3220 N N . GLN A 1 425 ? -0.923 -4.461 -2.911 1.00 78.06 425 GLN A N 1
ATOM 3221 C CA . GLN A 1 425 ? -1.645 -3.196 -3.027 1.00 78.06 425 GLN A CA 1
ATOM 3222 C C . GLN A 1 425 ? -2.242 -2.761 -1.681 1.00 78.06 425 GLN A C 1
ATOM 3224 O O . GLN A 1 425 ? -2.055 -1.620 -1.264 1.00 78.06 425 GLN A O 1
ATOM 3229 N N . ALA A 1 426 ? -2.878 -3.678 -0.951 1.00 72.31 426 ALA A N 1
ATOM 3230 C CA . ALA A 1 426 ? -3.435 -3.369 0.362 1.00 72.31 426 ALA A CA 1
ATOM 3231 C C . ALA A 1 426 ? -2.360 -3.012 1.400 1.00 72.31 426 ALA A C 1
ATOM 3233 O O . ALA A 1 426 ? -2.590 -2.165 2.265 1.00 72.31 426 ALA A O 1
ATOM 3234 N N . SER A 1 427 ? -1.174 -3.626 1.335 1.00 79.19 427 SER A N 1
ATOM 3235 C CA . SER A 1 427 ? -0.043 -3.246 2.192 1.00 79.19 427 SER A CA 1
ATOM 3236 C C . SER A 1 427 ? 0.498 -1.851 1.852 1.00 79.19 427 SER A C 1
ATOM 3238 O O . SER A 1 427 ? 0.754 -1.063 2.764 1.00 79.19 427 SER A O 1
ATOM 3240 N N . LEU A 1 428 ? 0.593 -1.495 0.565 1.00 75.38 428 LEU A N 1
ATOM 3241 C CA . LEU A 1 428 ? 0.974 -0.146 0.123 1.00 75.38 428 LEU A CA 1
ATOM 3242 C C . LEU A 1 428 ? -0.015 0.919 0.610 1.00 75.38 428 LEU A C 1
ATOM 3244 O O . LEU A 1 428 ? 0.400 1.941 1.155 1.00 75.38 428 LEU A O 1
ATOM 3248 N N . GLU A 1 429 ? -1.316 0.671 0.459 1.00 77.25 429 GLU A N 1
ATOM 3249 C CA . GLU A 1 429 ? -2.374 1.575 0.926 1.00 77.25 429 GLU A CA 1
ATOM 3250 C C . GLU A 1 429 ? -2.337 1.757 2.445 1.00 77.25 429 GLU A C 1
ATOM 3252 O O . GLU A 1 429 ? -2.435 2.881 2.941 1.00 77.25 429 GLU A O 1
ATOM 3257 N N . ARG A 1 430 ? -2.118 0.669 3.194 1.00 77.94 430 ARG A N 1
ATOM 3258 C CA . ARG A 1 430 ? -1.983 0.706 4.656 1.00 77.94 430 ARG A CA 1
ATOM 3259 C C . ARG A 1 430 ? -0.805 1.577 5.095 1.00 77.94 430 ARG A C 1
ATOM 3261 O O . ARG A 1 430 ? -0.961 2.400 5.999 1.00 77.94 430 ARG A O 1
ATOM 3268 N N . LEU A 1 431 ? 0.361 1.420 4.465 1.00 76.62 431 LEU A N 1
ATOM 3269 C CA . LEU A 1 431 ? 1.540 2.233 4.777 1.00 76.62 431 LEU A CA 1
ATOM 3270 C C . LEU A 1 431 ? 1.361 3.697 4.365 1.00 76.62 431 LEU A C 1
ATOM 3272 O O . LEU A 1 431 ? 1.736 4.588 5.129 1.00 76.62 431 LEU A O 1
ATOM 3276 N N . ALA A 1 432 ? 0.741 3.962 3.214 1.00 75.25 432 ALA A N 1
ATOM 3277 C CA . ALA A 1 432 ? 0.426 5.320 2.782 1.00 75.25 432 ALA A CA 1
ATOM 3278 C C . ALA A 1 432 ? -0.528 6.017 3.768 1.00 75.25 432 ALA A C 1
ATOM 3280 O O . ALA A 1 432 ? -0.262 7.145 4.186 1.00 75.25 432 ALA A O 1
ATOM 3281 N N . HIS A 1 433 ? -1.589 5.329 4.213 1.00 74.50 433 HIS A N 1
ATOM 3282 C CA . HIS A 1 433 ? -2.501 5.834 5.247 1.00 74.50 433 HIS A CA 1
ATOM 3283 C C . HIS A 1 433 ? -1.756 6.137 6.549 1.00 74.50 433 HIS A C 1
ATOM 3285 O O . HIS A 1 433 ? -1.915 7.209 7.135 1.00 74.50 433 HIS A O 1
ATOM 3291 N N . ARG A 1 434 ? -0.870 5.231 6.981 1.00 77.38 434 ARG A N 1
ATOM 3292 C CA . ARG A 1 434 ? -0.038 5.428 8.176 1.00 77.38 434 ARG A CA 1
ATOM 3293 C C . ARG A 1 434 ? 0.841 6.679 8.067 1.00 77.38 434 ARG A C 1
ATOM 3295 O O . ARG A 1 434 ? 0.886 7.463 9.015 1.00 77.38 434 ARG A O 1
ATOM 3302 N N . GLN A 1 435 ? 1.509 6.895 6.932 1.00 77.00 435 GLN A N 1
ATOM 3303 C CA . GLN A 1 435 ? 2.330 8.090 6.695 1.00 77.00 435 GLN A CA 1
ATOM 3304 C C . GLN A 1 435 ? 1.497 9.377 6.699 1.00 77.00 435 GLN A C 1
ATOM 3306 O O . GLN A 1 435 ? 1.886 10.358 7.335 1.00 77.00 435 GLN A O 1
ATOM 3311 N N . GLN A 1 436 ? 0.334 9.373 6.041 1.00 78.25 436 GLN A N 1
ATOM 3312 C CA . GLN A 1 436 ? -0.581 10.517 6.052 1.00 78.25 436 GLN A CA 1
ATOM 3313 C C . GLN A 1 436 ? -1.031 10.852 7.477 1.00 78.25 436 GLN A C 1
ATOM 3315 O O . GLN A 1 436 ? -0.990 12.014 7.883 1.00 78.25 436 GLN A O 1
ATOM 3320 N N . THR A 1 437 ? -1.389 9.845 8.273 1.00 78.69 437 THR A N 1
ATOM 3321 C CA . THR A 1 437 ? -1.764 10.022 9.681 1.00 78.69 437 THR A CA 1
ATOM 3322 C C . THR A 1 437 ? -0.620 10.611 10.508 1.00 78.69 437 THR A C 1
ATOM 3324 O O . THR A 1 437 ? -0.840 11.559 11.260 1.00 78.69 437 THR A O 1
ATOM 3327 N N . LEU A 1 438 ? 0.617 10.138 10.327 1.00 80.31 438 LEU A N 1
ATOM 3328 C CA . LEU A 1 438 ? 1.792 10.706 11.001 1.00 80.31 438 LEU A CA 1
ATOM 3329 C C . LEU A 1 438 ? 2.030 12.177 10.626 1.00 80.31 438 LEU A C 1
ATOM 3331 O O . LEU A 1 438 ? 2.308 12.997 11.503 1.00 80.31 438 LEU A O 1
ATOM 3335 N N . ALA A 1 439 ? 1.866 12.543 9.353 1.00 76.25 439 ALA A N 1
ATOM 3336 C CA . ALA A 1 439 ? 1.984 13.933 8.911 1.00 76.25 439 ALA A CA 1
ATOM 3337 C C . ALA A 1 439 ? 0.913 14.831 9.553 1.00 76.25 439 ALA A C 1
ATOM 3339 O O . ALA A 1 439 ? 1.210 15.939 10.009 1.00 76.25 439 ALA A O 1
ATOM 3340 N N . ARG A 1 440 ? -0.325 14.333 9.654 1.00 84.62 440 ARG A N 1
ATOM 3341 C CA . ARG A 1 440 ? -1.424 15.026 10.339 1.00 84.62 440 ARG A CA 1
ATOM 3342 C C . ARG A 1 440 ? -1.145 15.209 11.829 1.00 84.62 440 ARG A C 1
ATOM 3344 O O . ARG A 1 440 ? -1.366 16.299 12.350 1.00 84.62 440 ARG A O 1
ATOM 3351 N N . ILE A 1 441 ? -0.616 14.185 12.498 1.00 84.62 441 ILE A N 1
ATOM 3352 C CA . ILE A 1 441 ? -0.184 14.276 13.899 1.00 84.62 441 ILE A CA 1
ATOM 3353 C C . ILE A 1 441 ? 0.892 15.353 14.053 1.00 84.62 441 ILE A C 1
ATOM 3355 O O . ILE A 1 441 ? 0.770 16.208 14.924 1.00 84.62 441 ILE A O 1
ATOM 3359 N N . ALA A 1 442 ? 1.913 15.364 13.194 1.00 83.06 442 ALA A N 1
ATOM 3360 C CA . ALA A 1 442 ? 2.984 16.357 13.254 1.00 83.06 442 ALA A CA 1
ATOM 3361 C C . ALA A 1 442 ? 2.467 17.796 13.067 1.00 83.06 442 ALA A C 1
ATOM 3363 O O . ALA A 1 442 ? 2.940 18.720 13.730 1.00 83.06 442 ALA A O 1
ATOM 3364 N N . GLU A 1 443 ? 1.487 18.001 12.184 1.00 84.44 443 GLU A N 1
ATOM 3365 C CA . GLU A 1 443 ? 0.800 19.287 12.029 1.00 84.44 443 GLU A CA 1
ATOM 3366 C C . GLU A 1 443 ? 0.021 19.672 13.297 1.00 84.44 443 GLU A C 1
ATOM 3368 O O . GLU A 1 443 ? 0.192 20.778 13.809 1.00 84.44 443 GLU A O 1
ATOM 3373 N N . ARG A 1 444 ? -0.768 18.754 13.870 1.00 87.12 444 ARG A N 1
ATOM 3374 C CA . ARG A 1 444 ? -1.509 19.017 15.115 1.00 87.12 444 ARG A CA 1
ATOM 3375 C C . ARG A 1 444 ? -0.590 19.295 16.303 1.00 87.12 444 ARG A C 1
ATOM 3377 O O . ARG A 1 444 ? -0.869 20.196 17.087 1.00 87.12 444 ARG A O 1
ATOM 3384 N N . ILE A 1 445 ? 0.535 18.589 16.412 1.00 87.44 445 ILE A N 1
ATOM 3385 C CA . ILE A 1 445 ? 1.548 18.854 17.441 1.00 87.44 445 ILE A CA 1
ATOM 3386 C C . ILE A 1 445 ? 2.102 20.273 17.284 1.00 87.44 445 ILE A C 1
ATOM 3388 O O . ILE A 1 445 ? 2.165 20.999 18.275 1.00 87.44 445 ILE A O 1
ATOM 3392 N N . ARG A 1 446 ? 2.429 20.712 16.060 1.00 89.44 446 ARG A N 1
ATOM 3393 C CA . ARG A 1 446 ? 2.865 22.098 15.809 1.00 89.44 446 ARG A CA 1
ATOM 3394 C C . ARG A 1 446 ? 1.805 23.115 16.235 1.00 89.44 446 ARG A C 1
ATOM 3396 O O . ARG A 1 446 ? 2.138 24.088 16.904 1.00 89.44 446 ARG A O 1
ATOM 3403 N N . GLN A 1 447 ? 0.532 22.868 15.931 1.00 86.00 447 GLN A N 1
ATOM 3404 C CA . GLN A 1 447 ? -0.575 23.726 16.375 1.00 86.00 447 GLN A CA 1
ATOM 3405 C C . GLN A 1 447 ? -0.687 23.773 17.907 1.00 86.00 447 GLN A C 1
ATOM 3407 O O . GLN A 1 447 ? -0.820 24.854 18.478 1.00 86.00 447 GLN A O 1
ATOM 3412 N N . SER A 1 448 ? -0.537 22.628 18.583 1.00 88.50 448 SER A N 1
ATOM 3413 C CA . SER A 1 448 ? -0.568 22.548 20.050 1.00 88.50 448 SER A CA 1
ATOM 3414 C C . SER A 1 448 ? 0.583 23.310 20.717 1.00 88.50 448 SER A C 1
ATOM 3416 O O . SER A 1 448 ? 0.428 23.807 21.824 1.00 88.50 448 SER A O 1
ATOM 3418 N N . GLN A 1 449 ? 1.731 23.454 20.049 1.00 87.50 449 GLN A N 1
ATOM 3419 C CA . GLN A 1 449 ? 2.856 24.238 20.570 1.00 87.50 449 GLN A CA 1
ATOM 3420 C C . GLN A 1 449 ? 2.579 25.745 20.505 1.00 87.50 449 GLN A C 1
ATOM 3422 O O . GLN A 1 449 ? 3.045 26.490 21.363 1.00 87.50 449 GLN A O 1
ATOM 3427 N N . VAL A 1 450 ? 1.810 26.191 19.506 1.00 89.00 450 VAL A N 1
ATOM 3428 C CA . VAL A 1 450 ? 1.402 27.596 19.347 1.00 89.00 450 VAL A CA 1
ATOM 3429 C C . VAL A 1 450 ? 0.254 27.950 20.295 1.00 89.00 450 VAL A C 1
ATOM 3431 O O . VAL A 1 450 ? 0.255 29.029 20.883 1.00 89.00 450 VAL A O 1
ATOM 3434 N N . ALA A 1 451 ? -0.704 27.037 20.479 1.00 85.75 451 ALA A N 1
ATOM 3435 C CA . ALA A 1 451 ? -1.853 27.209 21.366 1.00 85.75 451 ALA A CA 1
ATOM 3436 C C . ALA A 1 451 ? -1.992 26.021 22.344 1.00 85.75 451 ALA A C 1
ATOM 3438 O O . ALA A 1 451 ? -2.871 25.176 22.167 1.00 85.75 451 ALA A O 1
ATOM 3439 N N . PRO A 1 452 ? -1.173 25.952 23.417 1.00 83.06 452 PRO A N 1
ATOM 3440 C CA . PRO A 1 452 ? -1.146 24.796 24.329 1.00 83.06 452 PRO A CA 1
ATOM 3441 C C . PRO A 1 452 ? -2.457 24.535 25.075 1.00 83.06 452 PRO A C 1
ATOM 3443 O O . PRO A 1 452 ? -2.714 23.417 25.516 1.00 83.06 452 PRO A O 1
ATOM 3446 N N . GLN A 1 453 ? -3.287 25.570 25.213 1.00 84.38 453 GLN A N 1
ATOM 3447 C CA . GLN A 1 453 ? -4.578 25.498 25.895 1.00 84.38 453 GLN A CA 1
ATOM 3448 C C . GLN A 1 453 ? -5.713 24.999 24.987 1.00 84.38 453 GLN A C 1
ATOM 3450 O O . GLN A 1 453 ? -6.823 24.792 25.472 1.00 84.38 453 GLN A O 1
ATOM 3455 N N . ASP A 1 454 ? -5.464 24.789 23.689 1.00 89.81 454 ASP A N 1
ATOM 3456 C CA . ASP A 1 454 ? -6.477 24.261 22.777 1.00 89.81 454 ASP A CA 1
ATOM 3457 C C . ASP A 1 454 ? -6.729 22.773 23.067 1.00 89.81 454 ASP A C 1
ATOM 3459 O O . ASP A 1 454 ? -5.994 21.871 22.648 1.00 89.81 454 ASP A O 1
ATOM 3463 N N . GLN A 1 455 ? -7.788 22.519 23.836 1.00 89.69 455 GLN A N 1
ATOM 3464 C CA . GLN A 1 455 ? -8.211 21.176 24.212 1.00 89.69 455 GLN A CA 1
ATOM 3465 C C . GLN A 1 455 ? -8.590 20.333 22.989 1.00 89.69 455 GLN A C 1
ATOM 3467 O O . GLN A 1 455 ? -8.304 19.136 22.973 1.00 89.69 455 GLN A O 1
ATOM 3472 N N . LYS A 1 456 ? -9.179 20.940 21.951 1.00 91.69 456 LYS A N 1
ATOM 3473 C CA . LYS A 1 456 ? -9.650 20.210 20.773 1.00 91.69 456 LYS A CA 1
ATOM 3474 C C . LYS A 1 456 ? -8.483 19.681 19.949 1.00 91.69 456 LYS A C 1
ATOM 3476 O O . LYS A 1 456 ? -8.515 18.534 19.518 1.00 91.69 456 LYS A O 1
ATOM 3481 N N . VAL A 1 457 ? -7.424 20.474 19.788 1.00 92.00 457 VAL A N 1
ATOM 3482 C CA . VAL A 1 457 ? -6.203 20.032 19.094 1.00 92.00 457 VAL A CA 1
ATOM 3483 C C . VAL A 1 457 ? -5.546 18.858 19.822 1.00 92.00 457 VAL A C 1
ATOM 3485 O O . VAL A 1 457 ? -5.119 17.901 19.178 1.00 92.00 457 VAL A O 1
ATOM 3488 N N . ARG A 1 458 ? -5.481 18.894 21.158 1.00 92.25 458 ARG A N 1
ATOM 3489 C CA . ARG A 1 458 ? -4.904 17.794 21.949 1.00 92.25 458 ARG A CA 1
ATOM 3490 C C . ARG A 1 458 ? -5.770 16.532 21.913 1.00 92.25 458 ARG A C 1
ATOM 3492 O O . ARG A 1 458 ? -5.229 15.436 21.784 1.00 92.25 458 ARG A O 1
ATOM 3499 N N . GLU A 1 459 ? -7.093 16.686 21.942 1.00 93.62 459 GLU A N 1
ATOM 3500 C CA . GLU A 1 459 ? -8.046 15.589 21.740 1.00 93.62 459 GLU A CA 1
ATOM 3501 C C . GLU A 1 459 ? -7.899 14.955 20.341 1.00 93.62 459 GLU A C 1
ATOM 3503 O O . GLU A 1 459 ? -7.868 13.731 20.216 1.00 93.62 459 GLU A O 1
ATOM 3508 N N . ASP A 1 460 ? -7.734 15.759 19.286 1.00 92.38 460 ASP A N 1
ATOM 3509 C CA . ASP A 1 460 ? -7.482 15.249 17.933 1.00 92.38 460 ASP A CA 1
ATOM 3510 C C . ASP A 1 460 ? -6.184 14.415 17.881 1.00 92.38 460 ASP A C 1
ATOM 3512 O O . ASP A 1 460 ? -6.166 13.336 17.286 1.00 92.38 460 ASP A O 1
ATOM 3516 N N . ILE A 1 461 ? -5.101 14.869 18.532 1.00 92.12 461 ILE A N 1
ATOM 3517 C CA . ILE A 1 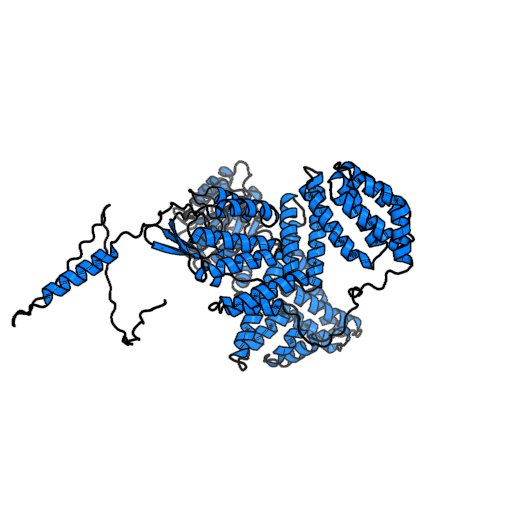461 ? -3.838 14.109 18.612 1.00 92.12 461 ILE A CA 1
ATOM 3518 C C . ILE A 1 461 ? -4.055 12.770 19.327 1.00 92.12 461 ILE A C 1
ATOM 3520 O O . ILE A 1 461 ? -3.552 11.743 18.863 1.00 92.12 461 ILE A O 1
ATOM 3524 N N . PHE A 1 462 ? -4.827 12.768 20.420 1.00 94.50 462 PHE A N 1
ATOM 3525 C CA . PHE A 1 462 ? -5.177 11.549 21.144 1.00 94.50 462 PHE A CA 1
ATOM 3526 C C . PHE A 1 462 ? -5.821 10.515 20.213 1.00 94.50 462 PHE A C 1
ATOM 3528 O O . PHE A 1 462 ? -5.342 9.383 20.140 1.00 94.50 462 PHE A O 1
ATOM 3535 N N . PHE A 1 463 ? -6.870 10.889 19.472 1.00 92.25 463 PHE A N 1
ATOM 3536 C CA . PHE A 1 463 ? -7.581 9.945 18.604 1.00 92.25 463 PHE A CA 1
ATOM 3537 C C . PHE A 1 463 ? -6.746 9.490 17.404 1.00 92.25 463 PHE A C 1
ATOM 3539 O O . PHE A 1 463 ? -6.819 8.319 17.030 1.00 92.25 463 PHE A O 1
ATOM 3546 N N . LEU A 1 464 ? -5.899 10.358 16.842 1.00 88.69 464 LEU A N 1
ATOM 3547 C CA . LEU A 1 464 ? -4.978 9.966 15.771 1.00 88.69 464 LEU A CA 1
ATOM 3548 C C . LEU A 1 464 ? -3.988 8.884 16.234 1.00 88.69 464 LEU A C 1
ATOM 3550 O O . LEU A 1 464 ? -3.718 7.938 15.495 1.00 88.69 464 LEU A O 1
ATOM 3554 N N . TYR A 1 465 ? -3.483 8.966 17.467 1.00 91.44 465 TYR A N 1
ATOM 3555 C CA . TYR A 1 465 ? -2.652 7.897 18.022 1.00 91.44 465 TYR A CA 1
ATOM 3556 C C . TYR A 1 465 ? -3.468 6.669 18.432 1.00 91.44 465 TYR A C 1
ATOM 3558 O O . TYR A 1 465 ? -3.130 5.560 18.026 1.00 91.44 465 TYR A O 1
ATOM 3566 N N . ALA A 1 466 ? -4.527 6.846 19.226 1.00 90.75 466 ALA A N 1
ATOM 3567 C CA . ALA A 1 466 ? -5.273 5.745 19.833 1.00 90.75 466 ALA A CA 1
ATOM 3568 C C . ALA A 1 466 ? -6.016 4.890 18.802 1.00 90.75 466 ALA A C 1
ATOM 3570 O O . ALA A 1 466 ? -6.057 3.672 18.954 1.00 90.75 466 ALA A O 1
ATOM 3571 N N . VAL A 1 467 ? -6.592 5.525 17.775 1.00 89.81 467 VAL A N 1
ATOM 3572 C CA . VAL A 1 467 ? -7.474 4.880 16.796 1.00 89.81 467 VAL A CA 1
ATOM 3573 C C . VAL A 1 467 ? -6.745 4.653 15.478 1.00 89.81 467 VAL A C 1
ATOM 3575 O O . VAL A 1 467 ? -6.574 3.508 15.069 1.00 89.81 467 VAL A O 1
ATOM 3578 N N . GLU A 1 468 ? -6.269 5.719 14.829 1.00 84.62 468 GLU A N 1
ATOM 3579 C CA . GLU A 1 468 ? -5.722 5.617 13.467 1.00 84.62 468 GLU A CA 1
ATOM 3580 C C . GLU A 1 468 ? -4.364 4.898 13.411 1.00 84.62 468 GLU A C 1
ATOM 3582 O O . GLU A 1 468 ? -4.114 4.122 12.489 1.00 84.62 468 GLU A O 1
ATOM 3587 N N . LEU A 1 469 ? -3.488 5.103 14.404 1.00 84.12 469 LEU A N 1
ATOM 3588 C CA . LEU A 1 469 ? -2.189 4.415 14.488 1.00 84.12 469 LEU A CA 1
ATOM 3589 C C . LEU A 1 469 ? -2.169 3.186 15.397 1.00 84.12 469 LEU A C 1
ATOM 3591 O O . LEU A 1 469 ? -1.135 2.514 15.451 1.00 84.12 469 LEU A O 1
ATOM 3595 N N . ASP A 1 470 ? -3.268 2.912 16.102 1.00 88.75 470 ASP A N 1
ATOM 3596 C CA . ASP A 1 470 ? -3.364 1.883 17.140 1.00 88.75 470 ASP A CA 1
ATOM 3597 C C . ASP A 1 470 ? -2.204 1.952 18.162 1.00 88.75 470 ASP A C 1
ATOM 3599 O O . ASP A 1 470 ? -1.589 0.949 18.514 1.00 88.75 470 ASP A O 1
ATOM 3603 N N . ASN A 1 471 ? -1.873 3.146 18.660 1.00 88.88 471 ASN A N 1
ATOM 3604 C CA . ASN A 1 471 ? -0.744 3.386 19.565 1.00 88.88 471 ASN A CA 1
ATOM 3605 C C . ASN A 1 471 ? -1.186 4.040 20.896 1.00 88.88 471 ASN A C 1
ATOM 3607 O O . ASN A 1 471 ? -1.114 5.262 21.048 1.00 88.88 471 ASN A O 1
ATOM 3611 N N . PRO A 1 472 ? -1.623 3.246 21.889 1.00 91.94 472 PRO A N 1
ATOM 3612 C CA . PRO A 1 472 ? -2.184 3.745 23.141 1.00 91.94 472 PRO A CA 1
ATOM 3613 C C . PRO A 1 472 ? -1.091 4.289 24.071 1.00 91.94 472 PRO A C 1
ATOM 3615 O O . PRO A 1 472 ? -1.356 5.184 24.869 1.00 91.94 472 PRO A O 1
ATOM 3618 N N . ALA A 1 473 ? 0.146 3.800 23.929 1.00 91.12 473 ALA A N 1
ATOM 3619 C CA . ALA A 1 473 ? 1.301 4.256 24.696 1.00 91.12 473 ALA A CA 1
ATOM 3620 C C . ALA A 1 473 ? 1.703 5.700 24.349 1.00 91.12 473 ALA A C 1
ATOM 3622 O O . ALA A 1 473 ? 2.113 6.454 25.227 1.00 91.12 473 ALA A O 1
ATOM 3623 N N . GLU A 1 474 ? 1.556 6.107 23.085 1.00 91.38 474 GLU A N 1
ATOM 3624 C CA . GLU A 1 474 ? 1.708 7.514 22.699 1.00 91.38 474 GLU A CA 1
ATOM 3625 C C . GLU A 1 474 ? 0.431 8.317 22.964 1.00 91.38 474 GLU A C 1
ATOM 3627 O O . GLU A 1 474 ? 0.512 9.449 23.439 1.00 91.38 474 GLU A O 1
ATOM 3632 N N . ALA A 1 475 ? -0.748 7.728 22.734 1.00 93.94 475 ALA A N 1
ATOM 3633 C CA . ALA A 1 475 ? -2.019 8.416 22.943 1.00 93.94 475 ALA A CA 1
ATOM 3634 C C . ALA A 1 475 ? -2.210 8.885 24.391 1.00 93.94 475 ALA A C 1
ATOM 3636 O O . ALA A 1 475 ? -2.660 10.006 24.612 1.00 93.94 475 ALA A O 1
ATOM 3637 N N . VAL A 1 476 ? -1.829 8.073 25.386 1.00 95.31 476 VAL A N 1
ATOM 3638 C CA . VAL A 1 476 ? -2.039 8.391 26.811 1.00 95.31 476 VAL A CA 1
ATOM 3639 C C . VAL A 1 476 ? -1.402 9.720 27.239 1.00 95.31 476 VAL A C 1
ATOM 3641 O O . VAL A 1 476 ? -1.912 10.371 28.148 1.00 95.31 476 VAL A O 1
ATOM 3644 N N . LYS A 1 477 ? -0.353 10.181 26.543 1.00 94.25 477 LYS A N 1
ATOM 3645 C CA . LYS A 1 477 ? 0.298 11.482 26.785 1.00 94.25 477 LYS A CA 1
ATOM 3646 C C . LYS A 1 477 ? -0.637 12.679 26.569 1.00 94.25 477 LYS A C 1
ATOM 3648 O O . LYS A 1 477 ? -0.348 13.759 27.068 1.00 94.25 477 LYS A O 1
ATOM 3653 N N . TYR A 1 478 ? -1.734 12.475 25.841 1.00 93.50 478 TYR A N 1
ATOM 3654 C CA . TYR A 1 478 ? -2.749 13.476 25.505 1.00 93.50 478 TYR A CA 1
ATOM 3655 C C . TYR A 1 478 ? -4.118 13.162 26.131 1.00 93.50 478 TYR A C 1
ATOM 3657 O O . TYR A 1 478 ? -5.111 13.812 25.809 1.00 93.50 478 TYR A O 1
ATOM 3665 N N . ALA A 1 479 ? -4.206 12.147 27.000 1.00 92.88 479 ALA A N 1
ATOM 3666 C CA . ALA A 1 479 ? -5.476 11.706 27.575 1.00 92.88 479 ALA A CA 1
ATOM 3667 C C . ALA A 1 479 ? -6.128 12.770 28.472 1.00 92.88 479 ALA A C 1
ATOM 3669 O O . ALA A 1 479 ? -7.347 12.792 28.605 1.00 92.88 479 ALA A O 1
ATOM 3670 N N . ASP A 1 480 ? -5.345 13.674 29.062 1.00 91.00 480 ASP A N 1
ATOM 3671 C CA . ASP A 1 480 ? -5.838 14.774 29.895 1.00 91.00 480 ASP A CA 1
ATOM 3672 C C . ASP A 1 480 ? -6.779 15.730 29.140 1.00 91.00 480 ASP A C 1
ATOM 3674 O O . ASP A 1 480 ? -7.644 16.351 29.759 1.00 91.00 480 ASP A O 1
ATOM 3678 N N . ALA A 1 481 ? -6.652 15.801 27.812 1.00 90.25 481 ALA A N 1
ATOM 3679 C CA . ALA A 1 481 ? -7.508 16.598 26.942 1.00 90.25 481 ALA A CA 1
ATOM 3680 C C . ALA A 1 481 ? -8.918 16.015 26.749 1.00 90.25 481 ALA A C 1
ATOM 3682 O O . ALA A 1 481 ? -9.818 16.733 26.308 1.00 90.25 481 ALA A O 1
ATOM 3683 N N . LEU A 1 482 ? -9.142 14.741 27.082 1.00 90.12 482 LEU A N 1
ATOM 3684 C CA . LEU A 1 482 ? -10.463 14.122 26.981 1.00 90.12 482 LEU A CA 1
ATOM 3685 C C . LEU A 1 482 ? -11.414 14.752 28.006 1.00 90.12 482 LEU A C 1
ATOM 3687 O O . LEU A 1 482 ? -11.048 14.964 29.155 1.00 90.12 482 LEU A O 1
ATOM 3691 N N . GLY A 1 483 ? -12.648 15.064 27.612 1.00 83.88 483 GLY A N 1
ATOM 3692 C CA . GLY A 1 483 ? -13.642 15.620 28.542 1.00 83.88 483 GLY A CA 1
ATOM 3693 C C . GLY A 1 483 ? -14.257 14.582 29.489 1.00 83.88 483 GLY A C 1
ATOM 3694 O O . GLY A 1 483 ? -14.762 14.938 30.549 1.00 83.88 483 GLY A O 1
ATOM 3695 N N . ASP A 1 484 ? -14.208 13.303 29.114 1.00 88.25 484 ASP A N 1
ATOM 3696 C CA . ASP A 1 484 ? -14.870 12.204 29.816 1.00 88.25 484 ASP A CA 1
ATOM 3697 C C . ASP A 1 484 ? -13.891 11.430 30.715 1.00 88.25 484 ASP A C 1
ATOM 3699 O O . ASP A 1 484 ? -12.905 10.862 30.241 1.00 88.25 484 ASP A O 1
ATOM 3703 N N . GLU A 1 485 ? -14.171 11.385 32.021 1.00 89.94 485 GLU A N 1
ATOM 3704 C CA . GLU A 1 485 ? -13.330 10.691 33.012 1.00 89.94 485 GLU A CA 1
ATOM 3705 C C . GLU A 1 485 ? -13.253 9.171 32.778 1.00 89.94 485 GLU A C 1
ATOM 3707 O O . GLU A 1 485 ? -12.239 8.544 33.093 1.00 89.94 485 GLU A O 1
ATOM 3712 N N . GLY A 1 486 ? -14.290 8.567 32.186 1.00 90.00 486 GLY A N 1
ATOM 3713 C CA . GLY A 1 486 ? -14.271 7.162 31.779 1.00 90.00 486 GLY A CA 1
ATOM 3714 C C . GLY A 1 486 ? -13.271 6.915 30.649 1.00 90.00 486 GLY A C 1
ATOM 3715 O O . GLY A 1 486 ? -12.440 6.011 30.739 1.00 90.00 486 GLY A O 1
ATOM 3716 N N . MET A 1 487 ? -13.275 7.763 29.618 1.00 90.25 487 MET A N 1
ATOM 3717 C CA . MET A 1 487 ? -12.323 7.684 28.509 1.00 90.25 487 MET A CA 1
ATOM 3718 C C . MET A 1 487 ? -10.886 7.947 28.960 1.00 90.25 487 MET A C 1
ATOM 3720 O O . MET A 1 487 ? -9.984 7.253 28.494 1.00 90.25 487 MET A O 1
ATOM 3724 N N . LYS A 1 488 ? -10.657 8.884 29.892 1.00 94.12 488 LYS A N 1
ATOM 3725 C CA . LYS A 1 488 ? -9.325 9.101 30.491 1.00 94.12 488 LYS A CA 1
ATOM 3726 C C . LYS A 1 488 ? -8.804 7.844 31.172 1.00 94.12 488 LYS A C 1
ATOM 3728 O O . LYS A 1 488 ? -7.661 7.446 30.948 1.00 94.12 488 LYS A O 1
ATOM 3733 N N . ARG A 1 489 ? -9.650 7.198 31.978 1.00 94.38 489 ARG A N 1
ATOM 3734 C CA . ARG A 1 489 ? -9.307 5.949 32.663 1.00 94.38 489 ARG A CA 1
ATOM 3735 C C . ARG A 1 489 ? -8.995 4.837 31.664 1.00 94.38 489 ARG A C 1
ATOM 3737 O O . ARG A 1 489 ? -7.953 4.196 31.785 1.00 94.38 489 ARG A O 1
ATOM 3744 N N . CYS A 1 490 ? -9.843 4.656 30.651 1.00 94.06 490 CYS A N 1
ATOM 3745 C CA . CYS A 1 490 ? -9.623 3.666 29.598 1.00 94.06 490 CYS A CA 1
ATOM 3746 C C . CYS A 1 490 ? -8.318 3.934 28.834 1.00 94.06 490 CYS A C 1
ATOM 3748 O O . CYS A 1 490 ? -7.536 3.016 28.605 1.00 94.06 490 CYS A O 1
ATOM 3750 N N . ALA A 1 491 ? -8.024 5.192 28.500 1.00 93.69 491 ALA A N 1
ATOM 3751 C CA . ALA A 1 491 ? -6.776 5.582 27.850 1.00 93.69 491 ALA A CA 1
ATOM 3752 C C . ALA A 1 491 ? -5.536 5.216 28.682 1.00 93.69 491 ALA A C 1
ATOM 3754 O O . ALA A 1 491 ? -4.566 4.682 28.145 1.00 93.69 491 ALA A O 1
ATOM 3755 N N . GLN A 1 492 ? -5.577 5.464 29.993 1.00 93.56 492 GLN A N 1
ATOM 3756 C CA . GLN A 1 492 ? -4.492 5.114 30.912 1.00 93.56 492 GLN A CA 1
ATOM 3757 C C . GLN A 1 492 ? -4.307 3.598 31.039 1.00 93.56 492 GLN A C 1
ATOM 3759 O O . GLN A 1 492 ? -3.183 3.101 30.956 1.00 93.56 492 GLN A O 1
ATOM 3764 N N . GLN A 1 493 ? -5.401 2.850 31.199 1.00 93.38 493 GLN A N 1
ATOM 3765 C CA . GLN A 1 493 ? -5.357 1.390 31.288 1.00 93.38 493 GLN A CA 1
ATOM 3766 C C . GLN A 1 493 ? -4.863 0.757 29.980 1.00 93.38 493 GLN A C 1
ATOM 3768 O O . GLN A 1 493 ? -4.050 -0.163 30.015 1.00 93.38 493 GLN A O 1
ATOM 3773 N N . ALA A 1 494 ? -5.291 1.279 28.827 1.00 92.56 494 ALA A N 1
ATOM 3774 C CA . ALA A 1 494 ? -4.923 0.771 27.508 1.00 92.56 494 ALA A CA 1
ATOM 3775 C C . ALA A 1 494 ? -3.428 0.896 27.173 1.00 92.56 494 ALA A C 1
ATOM 3777 O O . ALA A 1 494 ? -2.954 0.206 26.271 1.00 92.56 494 ALA A O 1
ATOM 3778 N N . ALA A 1 495 ? -2.688 1.765 27.867 1.00 91.06 495 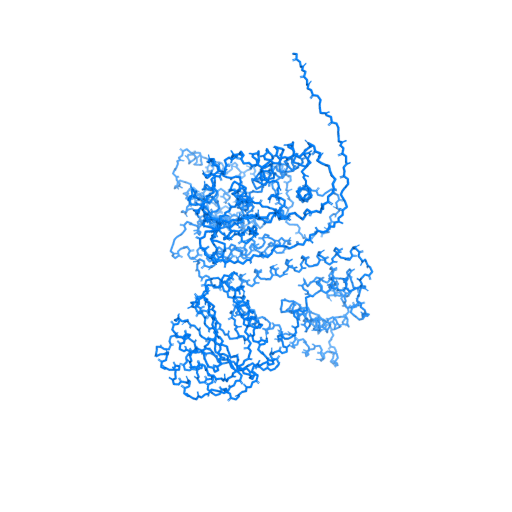ALA A N 1
ATOM 3779 C CA . ALA A 1 495 ? -1.235 1.867 27.735 1.00 91.06 495 ALA A CA 1
ATOM 3780 C C . ALA A 1 495 ? -0.483 0.730 28.460 1.00 91.06 495 ALA A C 1
ATOM 3782 O O . ALA A 1 495 ? 0.719 0.562 28.258 1.00 91.06 495 ALA A O 1
ATOM 3783 N N . SER A 1 496 ? -1.172 -0.052 29.300 1.00 89.44 496 SER A N 1
ATOM 3784 C CA . SER A 1 496 ? -0.599 -1.184 30.032 1.00 89.44 496 SER A CA 1
ATOM 3785 C C . SER A 1 496 ? -0.886 -2.523 29.333 1.00 89.44 496 SER A C 1
ATOM 3787 O O . SER A 1 496 ? -1.949 -2.684 28.735 1.00 89.44 496 SER A O 1
ATOM 3789 N N . PRO A 1 497 ? 0.013 -3.524 29.435 1.00 87.00 497 PRO A N 1
ATOM 3790 C CA . PRO A 1 497 ? -0.248 -4.871 28.926 1.00 87.00 497 PRO A CA 1
ATOM 3791 C C . PRO A 1 497 ? -1.499 -5.490 29.560 1.00 87.00 497 PRO A C 1
ATOM 3793 O O . PRO A 1 497 ? -1.678 -5.405 30.780 1.00 87.00 497 PRO A O 1
ATOM 3796 N N . ALA A 1 498 ? -2.331 -6.149 28.749 1.00 84.50 498 ALA A N 1
ATOM 3797 C CA . ALA A 1 498 ? -3.618 -6.703 29.176 1.00 84.50 498 ALA A CA 1
ATOM 3798 C C . ALA A 1 498 ? -3.481 -7.711 30.329 1.00 84.50 498 ALA A C 1
ATOM 3800 O O . ALA A 1 498 ? -4.362 -7.817 31.179 1.00 84.50 498 ALA A O 1
ATOM 3801 N N . GLU A 1 499 ? -2.349 -8.410 30.415 1.00 85.75 499 GLU A N 1
ATOM 3802 C CA . GLU A 1 499 ? -2.084 -9.405 31.448 1.00 85.75 499 GLU A CA 1
ATOM 3803 C C . GLU A 1 499 ? -1.997 -8.784 32.848 1.00 85.75 499 GLU A C 1
ATOM 3805 O O . GLU A 1 499 ? -2.299 -9.458 33.834 1.00 85.75 499 GLU A O 1
ATOM 3810 N N . LYS A 1 500 ? -1.607 -7.509 32.946 1.00 89.75 500 LYS A N 1
ATOM 3811 C CA . LYS A 1 500 ? -1.451 -6.785 34.217 1.00 89.75 500 LYS A CA 1
ATOM 3812 C C . LYS A 1 500 ? -2.727 -6.075 34.669 1.00 89.75 500 LYS A C 1
ATOM 3814 O O . LYS A 1 500 ? -2.754 -5.520 35.763 1.00 89.75 500 LYS A O 1
ATOM 3819 N N . LEU A 1 501 ? -3.763 -6.067 33.834 1.00 93.00 501 LEU A N 1
ATOM 3820 C CA . LEU A 1 501 ? -5.024 -5.395 34.124 1.00 93.00 501 LEU A CA 1
ATOM 3821 C C . LEU A 1 501 ? -5.949 -6.274 34.976 1.00 93.00 501 LEU A C 1
ATOM 3823 O O . LEU A 1 501 ? -5.872 -7.505 34.947 1.00 93.00 501 LEU A O 1
ATOM 3827 N N . SER A 1 502 ? -6.833 -5.629 35.738 1.00 94.75 502 SER A N 1
ATOM 3828 C CA . SER A 1 502 ? -7.898 -6.314 36.475 1.00 94.75 502 SER A CA 1
ATOM 3829 C C . SER A 1 502 ? -8.978 -6.838 35.523 1.00 94.75 502 SER A C 1
ATOM 3831 O O . SER A 1 502 ? -9.140 -6.328 34.415 1.00 94.75 502 SER A O 1
ATOM 3833 N N . GLU A 1 503 ? -9.764 -7.825 35.966 1.00 94.44 503 GLU A N 1
ATOM 3834 C CA . GLU A 1 503 ? -10.888 -8.360 35.179 1.00 94.44 503 GLU A CA 1
ATOM 3835 C C . GLU A 1 503 ? -11.866 -7.253 34.758 1.00 94.44 503 GLU A C 1
ATOM 3837 O O . GLU A 1 503 ? -12.228 -7.155 33.587 1.00 94.44 503 GLU A O 1
ATOM 3842 N N . ALA A 1 504 ? -12.224 -6.365 35.691 1.00 92.56 504 ALA A N 1
ATOM 3843 C CA . ALA A 1 504 ? -13.105 -5.233 35.417 1.00 92.56 504 ALA A CA 1
ATOM 3844 C C . ALA A 1 504 ? -12.522 -4.274 34.363 1.00 92.56 504 ALA A C 1
ATOM 3846 O O . ALA A 1 504 ? -13.251 -3.842 33.474 1.00 92.56 504 ALA A O 1
ATOM 3847 N N . ALA A 1 505 ? -11.214 -3.993 34.414 1.00 94.69 505 ALA A N 1
ATOM 3848 C CA . ALA A 1 505 ? -10.549 -3.146 33.424 1.00 94.69 505 ALA A CA 1
ATOM 3849 C C . ALA A 1 505 ? -10.513 -3.803 32.035 1.00 94.69 505 ALA A C 1
ATOM 3851 O O . ALA A 1 505 ? -10.715 -3.127 31.032 1.00 94.69 505 ALA A O 1
ATOM 3852 N N . CYS A 1 506 ? -10.308 -5.122 31.945 1.00 95.19 506 CYS A N 1
ATOM 3853 C CA . CYS A 1 506 ? -10.399 -5.833 30.667 1.00 95.19 506 CYS A CA 1
ATOM 3854 C C . CYS A 1 506 ? -11.814 -5.755 30.074 1.00 95.19 506 CYS A C 1
ATOM 3856 O O . CYS A 1 506 ? -11.961 -5.529 28.875 1.00 95.19 506 CYS A O 1
ATOM 3858 N N . LEU A 1 507 ? -12.860 -5.902 30.890 1.00 95.25 507 LEU A N 1
ATOM 3859 C CA . LEU A 1 507 ? -14.232 -5.760 30.404 1.00 95.25 507 LEU A CA 1
ATOM 3860 C C . LEU A 1 507 ? -14.515 -4.327 29.914 1.00 95.25 507 LEU A C 1
ATOM 3862 O O . LEU A 1 507 ? -15.008 -4.152 28.800 1.00 95.25 507 LEU A O 1
ATOM 3866 N N . GLU A 1 508 ? -14.132 -3.320 30.708 1.00 95.69 508 GLU A N 1
ATOM 3867 C CA . GLU A 1 508 ? -14.279 -1.890 30.388 1.00 95.69 508 GLU A CA 1
ATOM 3868 C C . GLU A 1 508 ? -13.542 -1.527 29.086 1.00 95.69 508 GLU A C 1
ATOM 3870 O O . GLU A 1 508 ? -14.123 -0.913 28.190 1.00 95.69 508 GLU A O 1
ATOM 3875 N N . LEU A 1 509 ? -12.296 -1.986 28.916 1.00 96.62 509 LEU A N 1
ATOM 3876 C CA . LEU A 1 509 ? -11.525 -1.778 27.688 1.00 96.62 509 LEU A CA 1
ATOM 3877 C C . LEU A 1 509 ? -12.106 -2.521 26.485 1.00 96.62 509 LEU A C 1
ATOM 3879 O O . LEU A 1 509 ? -12.075 -1.987 25.376 1.00 96.62 509 LEU A O 1
ATOM 3883 N N . GLY A 1 510 ? -12.639 -3.730 26.674 1.00 95.19 510 GLY A N 1
ATOM 3884 C CA . GLY A 1 510 ? -13.332 -4.467 25.618 1.00 95.19 510 GLY A CA 1
ATOM 3885 C C . GLY A 1 510 ? -14.501 -3.662 25.047 1.00 95.19 510 GLY A C 1
ATOM 3886 O O . GLY A 1 510 ? -14.595 -3.468 23.832 1.00 95.19 510 GLY A O 1
ATOM 3887 N N . ASP A 1 511 ? -15.345 -3.123 25.930 1.00 95.56 511 ASP A N 1
ATOM 3888 C CA . ASP A 1 511 ? -16.472 -2.268 25.552 1.00 95.56 511 ASP A CA 1
ATOM 3889 C C . ASP A 1 511 ? -16.021 -0.938 24.941 1.00 95.56 511 ASP A C 1
ATOM 3891 O O . ASP A 1 511 ? -16.570 -0.513 23.920 1.00 95.56 511 ASP A O 1
ATOM 3895 N N . TRP A 1 512 ? -14.992 -0.307 25.507 1.00 95.56 512 TRP A N 1
ATOM 3896 C CA . TRP A 1 512 ? -14.461 0.954 24.999 1.00 95.56 512 TRP A CA 1
ATOM 3897 C C . TRP A 1 512 ? -13.880 0.814 23.590 1.00 95.56 512 TRP A C 1
ATOM 3899 O O . TRP A 1 512 ? -14.223 1.597 22.706 1.00 95.56 512 TRP A O 1
ATOM 3909 N N . TYR A 1 513 ? -13.071 -0.215 23.325 1.00 95.88 513 TYR A N 1
ATOM 3910 C CA . TYR A 1 513 ? -12.530 -0.453 21.985 1.00 95.88 513 TYR A CA 1
ATOM 3911 C C . TYR A 1 513 ? -13.600 -0.869 20.975 1.00 95.88 513 TYR A C 1
ATOM 3913 O O . TYR A 1 513 ? -13.500 -0.504 19.804 1.00 95.88 513 TYR A O 1
ATOM 3921 N N . ARG A 1 514 ? -14.658 -1.570 21.406 1.00 94.88 514 ARG A N 1
ATOM 3922 C CA . ARG A 1 514 ? -15.828 -1.826 20.554 1.00 94.88 514 ARG A CA 1
ATOM 3923 C C . ARG A 1 514 ? -16.525 -0.516 20.174 1.00 94.88 514 ARG A C 1
ATOM 3925 O O . ARG A 1 514 ? -16.806 -0.298 19.001 1.00 94.88 514 ARG A O 1
ATOM 3932 N N . PHE A 1 515 ? -16.718 0.384 21.134 1.00 92.94 515 PHE A N 1
ATOM 3933 C CA . PHE A 1 515 ? -17.263 1.718 20.879 1.00 92.94 515 PHE A CA 1
ATOM 3934 C C . PHE A 1 515 ? -16.362 2.565 19.964 1.00 92.94 515 PHE A C 1
ATOM 3936 O O . PHE A 1 515 ? -16.860 3.248 19.068 1.00 92.94 515 PHE A O 1
ATOM 3943 N N . LEU A 1 516 ? -15.038 2.511 20.145 1.00 90.94 516 LEU A N 1
ATOM 3944 C CA . LEU A 1 516 ? -14.090 3.171 19.244 1.00 90.94 516 LEU A CA 1
ATOM 3945 C C . LEU A 1 516 ? -14.160 2.580 17.830 1.00 90.94 516 LEU A C 1
ATOM 3947 O O . LEU A 1 516 ? -14.127 3.335 16.864 1.00 90.94 516 LEU A O 1
ATOM 3951 N N . ALA A 1 517 ? -14.325 1.262 17.689 1.00 88.81 517 ALA A N 1
ATOM 3952 C CA . ALA A 1 517 ? -14.450 0.598 16.392 1.00 88.81 517 ALA A CA 1
ATOM 3953 C C . ALA A 1 517 ? -15.680 1.049 15.587 1.00 88.81 517 ALA A C 1
ATOM 3955 O O . ALA A 1 517 ? -15.618 1.103 14.359 1.00 88.81 517 ALA A O 1
ATOM 3956 N N . ASP A 1 518 ? -16.783 1.393 16.255 1.00 84.88 518 ASP A N 1
ATOM 3957 C CA . ASP A 1 518 ? -17.986 1.918 15.595 1.00 84.88 518 ASP A CA 1
ATOM 3958 C C . ASP A 1 518 ? -17.788 3.336 15.044 1.00 84.88 518 ASP A C 1
ATOM 3960 O O . ASP A 1 518 ? -18.482 3.749 14.114 1.00 84.88 518 ASP A O 1
ATOM 3964 N N . LYS A 1 519 ? -16.823 4.074 15.601 1.00 79.56 519 LYS A N 1
ATOM 3965 C CA . LYS A 1 519 ? -16.470 5.440 15.195 1.00 79.56 519 LYS A CA 1
ATOM 3966 C C . LYS A 1 519 ? -15.242 5.514 14.290 1.00 79.56 519 LYS A C 1
ATOM 3968 O O . LYS A 1 519 ? -15.031 6.543 13.653 1.00 79.56 519 LYS A O 1
ATOM 3973 N N . ALA A 1 520 ? -14.433 4.461 14.262 1.00 80.31 520 ALA A N 1
ATOM 3974 C CA . ALA A 1 520 ? -13.201 4.387 13.496 1.00 80.31 520 ALA A CA 1
ATOM 3975 C C . ALA A 1 520 ? -13.471 4.301 11.987 1.00 80.31 520 ALA A C 1
ATOM 3977 O O . ALA A 1 520 ? -14.437 3.673 11.544 1.00 80.31 520 ALA A O 1
ATOM 3978 N N . GLY A 1 521 ? -12.573 4.885 11.189 1.00 73.94 521 GLY A N 1
ATOM 3979 C CA . GLY A 1 521 ? -12.588 4.713 9.738 1.00 73.94 521 GLY A CA 1
ATOM 3980 C C . GLY A 1 521 ? -12.312 3.259 9.312 1.00 73.94 521 GLY A C 1
ATOM 3981 O O . GLY A 1 521 ? -11.835 2.454 10.120 1.00 73.94 521 GLY A O 1
ATOM 3982 N N . PRO A 1 522 ? -12.554 2.900 8.035 1.00 72.38 522 PRO A N 1
ATOM 3983 C CA . PRO A 1 522 ? -12.376 1.532 7.535 1.00 72.38 522 PRO A CA 1
ATOM 3984 C C . PRO A 1 522 ? -10.983 0.938 7.790 1.00 72.38 522 PRO A C 1
ATOM 3986 O O . PRO A 1 522 ? -10.875 -0.251 8.073 1.00 72.38 522 PRO A O 1
ATOM 3989 N N . ALA A 1 523 ? -9.930 1.762 7.745 1.00 71.12 523 ALA A N 1
ATOM 3990 C CA . ALA A 1 523 ? -8.552 1.333 7.985 1.00 71.12 523 ALA A CA 1
ATOM 3991 C C . ALA A 1 523 ? -8.254 1.033 9.469 1.00 71.12 523 ALA A C 1
ATOM 3993 O O . ALA A 1 523 ? -7.520 0.096 9.775 1.00 71.12 523 ALA A O 1
ATOM 3994 N N . ALA A 1 524 ? -8.836 1.803 10.393 1.00 79.75 524 ALA A N 1
ATOM 3995 C CA . ALA A 1 524 ? -8.580 1.702 11.831 1.00 79.75 524 ALA A CA 1
ATOM 3996 C C . ALA A 1 524 ? -9.526 0.724 12.550 1.00 79.75 524 ALA A C 1
ATOM 3998 O O . ALA A 1 524 ? -9.164 0.111 13.558 1.00 79.75 524 ALA A O 1
ATOM 3999 N N . LYS A 1 525 ? -10.739 0.532 12.017 1.00 86.25 525 LYS A N 1
ATOM 4000 C CA . LYS A 1 525 ? -11.774 -0.333 12.599 1.00 86.25 525 LYS A CA 1
ATOM 4001 C C . LYS A 1 525 ? -11.303 -1.769 12.889 1.00 86.25 525 LYS A C 1
ATOM 4003 O O . LYS A 1 525 ? -11.575 -2.240 13.996 1.00 86.25 525 LYS A O 1
ATOM 4008 N N . PRO A 1 526 ? -10.580 -2.471 11.991 1.00 85.38 526 PRO A N 1
ATOM 4009 C CA . PRO A 1 526 ? -10.079 -3.816 12.279 1.00 85.38 526 PRO A CA 1
ATOM 4010 C C . PRO A 1 526 ? -9.152 -3.863 13.500 1.00 85.38 526 PRO A C 1
ATOM 4012 O O . PRO A 1 526 ? -9.244 -4.799 14.291 1.00 85.38 526 PRO A O 1
ATOM 4015 N N . ASN A 1 527 ? -8.312 -2.842 13.697 1.00 85.44 527 ASN A N 1
ATOM 4016 C CA . ASN A 1 527 ? -7.395 -2.771 14.839 1.00 85.44 527 ASN A CA 1
ATOM 4017 C C . ASN A 1 527 ? -8.161 -2.569 16.153 1.00 85.44 527 ASN A C 1
ATOM 4019 O O . ASN A 1 527 ? -7.914 -3.274 17.133 1.00 85.44 527 ASN A O 1
ATOM 4023 N N . MET A 1 528 ? -9.160 -1.680 16.154 1.00 93.56 528 MET A N 1
ATOM 4024 C CA . MET A 1 528 ? -10.013 -1.445 17.326 1.00 93.56 528 MET A CA 1
ATOM 4025 C C . MET A 1 528 ? -10.791 -2.707 17.720 1.00 93.56 528 MET A C 1
ATOM 4027 O O . MET A 1 528 ? -10.803 -3.096 18.888 1.00 93.56 528 MET A O 1
ATOM 4031 N N . LEU A 1 529 ? -11.371 -3.410 16.743 1.00 93.50 529 LEU A N 1
ATOM 4032 C CA . LEU A 1 529 ? -12.037 -4.691 16.984 1.00 93.50 529 LEU A CA 1
ATOM 4033 C C . LEU A 1 529 ? -11.057 -5.760 17.494 1.00 93.50 529 LEU A C 1
ATOM 4035 O O . LEU A 1 529 ? -11.393 -6.521 18.402 1.00 93.50 529 LEU A O 1
ATOM 4039 N N . ALA A 1 530 ? -9.835 -5.813 16.954 1.00 90.12 530 ALA A N 1
ATOM 4040 C CA . ALA A 1 530 ? -8.813 -6.760 17.395 1.00 90.12 530 ALA A CA 1
ATOM 4041 C C . ALA A 1 530 ? -8.414 -6.531 18.862 1.00 90.12 530 ALA A C 1
ATOM 4043 O O . ALA A 1 530 ? -8.262 -7.504 19.608 1.00 90.12 530 ALA A O 1
ATOM 4044 N N . ARG A 1 531 ? -8.319 -5.269 19.300 1.00 93.69 531 ARG A N 1
ATOM 4045 C CA . ARG A 1 531 ? -8.118 -4.927 20.714 1.00 93.69 531 ARG A CA 1
ATOM 4046 C C . ARG A 1 531 ? -9.303 -5.295 21.585 1.00 93.69 531 ARG A C 1
ATOM 4048 O O . ARG A 1 531 ? -9.101 -5.969 22.593 1.00 93.69 531 ARG A O 1
ATOM 4055 N N . ALA A 1 532 ? -10.519 -4.923 21.182 1.00 96.00 532 ALA A N 1
ATOM 4056 C CA . ALA A 1 532 ? -11.737 -5.276 21.911 1.00 96.00 532 ALA A CA 1
ATOM 4057 C C . ALA A 1 532 ? -11.800 -6.789 22.167 1.00 96.00 532 ALA A C 1
ATOM 4059 O O . ALA A 1 532 ? -11.981 -7.241 23.298 1.00 96.00 532 ALA A O 1
ATOM 4060 N N . ARG A 1 533 ? -11.535 -7.579 21.120 1.00 96.06 533 ARG A N 1
ATOM 4061 C CA . ARG A 1 533 ? -11.436 -9.035 21.208 1.00 96.06 533 ARG A CA 1
ATOM 4062 C C . ARG A 1 533 ? -10.398 -9.492 22.229 1.00 96.06 533 ARG A C 1
ATOM 4064 O O . ARG A 1 533 ? -10.693 -10.383 23.020 1.00 96.06 533 ARG A O 1
ATOM 4071 N N . GLY A 1 534 ? -9.187 -8.936 22.173 1.00 93.81 534 GLY A N 1
ATOM 4072 C CA . GLY A 1 534 ? -8.096 -9.300 23.077 1.00 93.81 534 GLY A CA 1
ATOM 4073 C C . GLY A 1 534 ? -8.484 -9.115 24.543 1.00 93.81 534 GLY A C 1
ATOM 4074 O O . GLY A 1 534 ? -8.317 -10.033 25.342 1.00 93.81 534 GLY A O 1
ATOM 4075 N N . TYR A 1 535 ? -9.093 -7.978 24.876 1.00 96.56 535 TYR A N 1
ATOM 4076 C CA . TYR A 1 535 ? -9.527 -7.698 26.242 1.00 96.56 535 TYR A CA 1
ATOM 4077 C C . TYR A 1 535 ? -10.692 -8.579 26.700 1.00 96.56 535 TYR A C 1
ATOM 4079 O O . TYR A 1 535 ? -10.628 -9.141 27.794 1.00 96.56 535 TYR A O 1
ATOM 4087 N N . TYR A 1 536 ? -11.712 -8.788 25.860 1.00 96.19 536 TYR A N 1
ATOM 4088 C CA . TYR A 1 536 ? -12.788 -9.729 26.183 1.00 96.19 536 TYR A CA 1
ATOM 4089 C C . TYR A 1 536 ? -12.267 -11.156 26.376 1.00 96.19 536 TYR A C 1
ATOM 4091 O O . TYR A 1 536 ? -12.746 -11.857 27.262 1.00 96.19 536 TYR A O 1
ATOM 4099 N N . LYS A 1 537 ? -11.274 -11.588 25.587 1.00 95.31 537 LYS A N 1
ATOM 4100 C CA . LYS A 1 537 ? -10.644 -12.904 25.746 1.00 95.31 537 LYS A CA 1
ATOM 4101 C C . LYS A 1 537 ? -10.008 -13.044 27.130 1.00 95.31 537 LYS A C 1
ATOM 4103 O O . LYS A 1 537 ? -10.336 -13.985 27.843 1.00 95.31 537 LYS A O 1
ATOM 4108 N N . VAL A 1 538 ? -9.167 -12.085 27.525 1.00 94.81 538 VAL A N 1
ATOM 4109 C CA . VAL A 1 538 ? -8.506 -12.088 28.843 1.00 94.81 538 VAL A CA 1
ATOM 4110 C C . VAL A 1 538 ? -9.535 -12.069 29.977 1.00 94.81 538 VAL A C 1
ATOM 4112 O O . VAL A 1 538 ? -9.389 -12.805 30.952 1.00 94.81 538 VAL A O 1
ATOM 4115 N N . TYR A 1 539 ? -10.604 -11.279 29.840 1.00 95.94 539 TYR A N 1
ATOM 4116 C CA . TYR A 1 539 ? -11.703 -11.270 30.804 1.00 95.94 539 TYR A CA 1
ATOM 4117 C C . TYR A 1 539 ? -12.391 -12.640 30.907 1.00 95.94 539 TYR A C 1
ATOM 4119 O O . TYR A 1 539 ? -12.527 -13.170 32.004 1.00 95.94 539 TYR A O 1
ATOM 4127 N N . LEU A 1 540 ? -12.774 -13.253 29.781 1.00 94.94 540 LEU A N 1
ATOM 4128 C CA . LEU A 1 540 ? -13.466 -14.549 29.748 1.00 94.94 540 LEU A CA 1
ATOM 4129 C C . LEU A 1 540 ? -12.597 -15.721 30.235 1.00 94.94 540 LEU A C 1
ATOM 4131 O O . LEU A 1 540 ? -13.142 -16.723 30.701 1.00 94.94 540 LEU A O 1
ATOM 4135 N N . GLU A 1 541 ? -11.273 -15.621 30.133 1.00 94.69 541 GLU A N 1
ATOM 4136 C CA . GLU A 1 541 ? -10.339 -16.620 30.669 1.00 94.69 541 GLU A CA 1
ATOM 4137 C C . GLU A 1 541 ? -10.214 -16.543 32.197 1.00 94.69 541 GLU A C 1
ATOM 4139 O O . GLU A 1 541 ? -10.086 -17.576 32.850 1.00 94.69 541 GLU A O 1
ATOM 4144 N N . ARG A 1 542 ? -10.271 -15.337 32.775 1.00 94.12 542 ARG A N 1
ATOM 4145 C CA . ARG A 1 542 ? -10.093 -15.111 34.221 1.00 94.12 542 ARG A CA 1
ATOM 4146 C C . ARG A 1 542 ? -11.408 -15.183 34.994 1.00 94.12 542 ARG A C 1
ATOM 4148 O O . ARG A 1 542 ? -11.501 -15.850 36.021 1.00 94.12 542 ARG A O 1
ATOM 4155 N N . HIS A 1 543 ? -12.443 -14.550 34.455 1.00 94.38 543 HIS A N 1
ATOM 4156 C CA . HIS A 1 543 ? -13.727 -14.389 35.114 1.00 94.38 543 HIS A CA 1
ATOM 4157 C C . HIS A 1 543 ? -14.642 -15.589 34.862 1.00 94.38 543 HIS A C 1
ATOM 4159 O O . HIS A 1 543 ? -15.463 -15.575 33.948 1.00 94.38 543 HIS A O 1
ATOM 4165 N N . THR A 1 544 ? -14.492 -16.658 35.642 1.00 93.19 544 THR A N 1
ATOM 4166 C CA . THR A 1 544 ? -15.186 -17.943 35.414 1.00 93.19 544 THR A CA 1
ATOM 4167 C C . THR A 1 544 ? -16.602 -18.029 35.994 1.00 93.19 544 THR A C 1
ATOM 4169 O O . THR A 1 544 ? -17.301 -19.000 35.705 1.00 93.19 544 THR A O 1
ATOM 4172 N N . ALA A 1 545 ? -17.042 -17.031 36.766 1.00 93.69 545 ALA A N 1
ATOM 4173 C CA . ALA A 1 545 ? -18.380 -16.998 37.353 1.00 93.69 545 ALA A CA 1
ATOM 4174 C C . ALA A 1 545 ? -19.470 -16.933 36.271 1.00 93.69 545 ALA A C 1
ATOM 4176 O O . ALA A 1 545 ? -19.364 -16.161 35.321 1.00 93.69 545 ALA A O 1
ATOM 4177 N N . ASP A 1 546 ? -20.521 -17.743 36.405 1.00 92.38 546 ASP A N 1
ATOM 4178 C CA . ASP A 1 546 ? -21.657 -17.746 35.477 1.00 92.38 546 ASP A CA 1
ATOM 4179 C C . ASP A 1 546 ? -22.638 -16.619 35.825 1.00 92.38 546 ASP A C 1
ATOM 4181 O O . ASP A 1 546 ? -23.637 -16.815 36.518 1.00 92.38 546 ASP A O 1
ATOM 4185 N N . ASP A 1 547 ? -22.295 -15.403 35.408 1.00 95.00 547 ASP A N 1
ATOM 4186 C CA . ASP A 1 547 ? -23.041 -14.191 35.716 1.00 95.00 547 ASP A CA 1
ATOM 4187 C C . ASP A 1 547 ? -23.332 -13.326 34.474 1.00 95.00 547 ASP A C 1
ATOM 4189 O O . ASP A 1 547 ? -22.924 -13.601 33.339 1.00 95.00 547 ASP A O 1
ATOM 4193 N N . LEU A 1 548 ? -24.112 -12.260 34.679 1.00 92.38 548 LEU A N 1
ATOM 4194 C CA . LEU A 1 548 ? -24.525 -11.369 33.596 1.00 92.38 548 LEU A CA 1
ATOM 4195 C C . LEU A 1 548 ? -23.335 -10.665 32.903 1.00 92.38 548 LEU A C 1
ATOM 4197 O O . LEU A 1 548 ? -23.350 -10.600 31.668 1.00 92.38 548 LEU A O 1
ATOM 4201 N N . PRO A 1 549 ? -22.323 -10.129 33.619 1.00 93.69 549 PRO A N 1
ATOM 4202 C CA . PRO A 1 549 ? -21.080 -9.643 33.015 1.00 93.69 549 PRO A CA 1
ATOM 4203 C C . PRO A 1 549 ? -20.407 -10.652 32.075 1.00 93.69 549 PRO A C 1
ATOM 4205 O O . PRO A 1 549 ? -20.128 -10.304 30.920 1.00 93.69 549 PRO A O 1
ATOM 4208 N N . ARG A 1 550 ? -20.237 -11.913 32.499 1.00 94.25 550 ARG A N 1
ATOM 4209 C CA . ARG A 1 550 ? -19.673 -12.977 31.653 1.00 94.25 550 ARG A CA 1
ATOM 4210 C C . ARG A 1 550 ? -20.519 -13.234 30.412 1.00 94.25 550 ARG A C 1
ATOM 4212 O O . ARG A 1 550 ? -19.981 -13.283 29.303 1.00 94.25 550 ARG A O 1
ATOM 4219 N N . ALA A 1 551 ? -21.838 -13.355 30.570 1.00 92.94 551 ALA A N 1
ATOM 4220 C CA . ALA A 1 551 ? -22.755 -13.583 29.454 1.00 92.94 551 ALA A CA 1
ATOM 4221 C C . ALA A 1 551 ? -22.702 -12.440 28.423 1.00 92.94 551 ALA A C 1
ATOM 4223 O O . ALA A 1 551 ? -22.616 -12.688 27.216 1.00 92.94 551 ALA A O 1
ATOM 4224 N N . LYS A 1 552 ? -22.681 -11.181 28.885 1.00 93.94 552 LYS A N 1
ATOM 4225 C CA . LYS A 1 552 ? -22.534 -9.998 28.020 1.00 93.94 552 LYS A CA 1
ATOM 4226 C C . LYS A 1 552 ? -21.201 -10.001 27.276 1.00 93.94 552 LYS A C 1
ATOM 4228 O O . LYS A 1 552 ? -21.194 -9.802 26.061 1.00 93.94 552 LYS A O 1
ATOM 4233 N N . ALA A 1 553 ? -20.098 -10.267 27.976 1.00 93.94 553 ALA A N 1
ATOM 4234 C CA . ALA A 1 553 ? -18.769 -10.326 27.375 1.00 93.94 553 ALA A CA 1
ATOM 4235 C C . ALA A 1 553 ? -18.667 -11.430 26.315 1.00 93.94 553 ALA A C 1
ATOM 4237 O O . ALA A 1 553 ? -18.093 -11.207 25.254 1.00 93.94 553 ALA A O 1
ATOM 4238 N N . LEU A 1 554 ? -19.278 -12.596 26.549 1.00 94.00 554 LEU A N 1
ATOM 4239 C CA . LEU A 1 554 ? -19.299 -13.698 25.586 1.00 94.00 554 LEU A CA 1
ATOM 4240 C C . LEU A 1 554 ? -20.044 -13.320 24.298 1.00 94.00 554 LEU A C 1
ATOM 4242 O O . LEU A 1 554 ? -19.569 -13.605 23.195 1.00 94.00 554 LEU A O 1
ATOM 4246 N N . VAL A 1 555 ? -21.202 -12.665 24.421 1.00 93.62 555 VAL A N 1
ATOM 4247 C CA . VAL A 1 555 ? -21.967 -12.178 23.264 1.00 93.62 555 VAL A CA 1
ATOM 4248 C C . VAL A 1 555 ? -21.179 -11.105 22.513 1.00 93.62 555 VAL A C 1
ATOM 4250 O O . VAL A 1 555 ? -21.037 -11.205 21.293 1.00 93.62 555 VAL A O 1
ATOM 4253 N N . ALA A 1 556 ? -20.623 -10.119 23.222 1.00 94.06 556 ALA A N 1
ATOM 4254 C CA . ALA A 1 556 ? -19.822 -9.057 22.618 1.00 94.06 556 ALA A CA 1
ATOM 4255 C C . ALA A 1 556 ? -18.573 -9.614 21.914 1.00 94.06 556 ALA A C 1
ATOM 4257 O O . ALA A 1 556 ? -18.298 -9.242 20.776 1.00 94.06 556 ALA A O 1
ATOM 4258 N N . PHE A 1 557 ? -17.876 -10.575 22.525 1.00 94.44 557 PHE A N 1
ATOM 4259 C CA . PHE A 1 557 ? -16.737 -11.272 21.927 1.00 94.44 557 PHE A CA 1
ATOM 4260 C C . PHE A 1 557 ? -17.108 -11.938 20.597 1.00 94.44 557 PHE A C 1
ATOM 4262 O O . PHE A 1 557 ? -16.420 -11.742 19.596 1.00 94.44 557 PHE A O 1
ATOM 4269 N N . ARG A 1 558 ? -18.231 -12.670 20.544 1.00 93.00 558 ARG A N 1
ATOM 4270 C CA . ARG A 1 558 ? -18.712 -13.306 19.303 1.00 93.00 558 ARG A CA 1
ATOM 4271 C C . ARG A 1 558 ? -19.105 -12.287 18.234 1.00 93.00 558 ARG A C 1
ATOM 4273 O O . ARG A 1 558 ? -18.833 -12.504 17.055 1.00 93.00 558 ARG A O 1
ATOM 4280 N N . GLN A 1 559 ? -19.739 -11.181 18.627 1.00 92.88 559 GLN A N 1
ATOM 4281 C CA . GLN A 1 559 ? -20.073 -10.090 17.707 1.00 92.88 559 GLN A CA 1
ATOM 4282 C C . GLN A 1 559 ? -18.811 -9.457 17.115 1.00 92.88 559 GLN A C 1
ATOM 4284 O O . GLN A 1 559 ? -18.748 -9.247 15.905 1.00 92.88 559 GLN A O 1
ATOM 4289 N N . VAL A 1 560 ? -17.796 -9.209 17.948 1.00 93.62 560 VAL A N 1
ATOM 4290 C CA . VAL A 1 560 ? -16.499 -8.672 17.523 1.00 93.62 560 VAL A CA 1
ATOM 4291 C C . VAL A 1 560 ? -15.777 -9.648 16.593 1.00 93.62 560 VAL A C 1
ATOM 4293 O O . VAL A 1 560 ? -15.295 -9.223 15.550 1.00 93.62 560 VAL A O 1
ATOM 4296 N N . GLU A 1 561 ? -15.752 -10.947 16.899 1.00 90.88 561 GLU A N 1
ATOM 4297 C CA . GLU A 1 561 ? -15.183 -11.978 16.014 1.00 90.88 561 GLU A CA 1
ATOM 4298 C C . GLU A 1 561 ? -15.895 -12.021 14.656 1.00 90.88 561 GLU A C 1
ATOM 4300 O O . GLU A 1 561 ? -15.246 -12.024 13.612 1.00 90.88 561 GLU A O 1
ATOM 4305 N N . SER A 1 562 ? -17.231 -11.962 14.639 1.00 87.44 562 SER A N 1
ATOM 4306 C CA . SER A 1 562 ? -17.991 -11.890 13.386 1.00 87.44 562 SER A CA 1
ATOM 4307 C C . SER A 1 562 ? -17.695 -10.608 12.601 1.00 87.44 562 SER A C 1
ATOM 4309 O O . SER A 1 562 ? -17.560 -10.652 11.378 1.00 87.44 562 SER A O 1
ATOM 4311 N N . ALA A 1 563 ? -17.572 -9.465 13.282 1.00 86.88 563 ALA A N 1
ATOM 4312 C CA . ALA A 1 563 ? -17.223 -8.192 12.660 1.00 86.88 563 ALA A CA 1
ATOM 4313 C C . ALA A 1 563 ? -15.784 -8.185 12.116 1.00 86.88 563 ALA A C 1
ATOM 4315 O O . ALA A 1 563 ? -15.562 -7.656 11.030 1.00 86.88 563 ALA A O 1
ATOM 4316 N N . LEU A 1 564 ? -14.832 -8.810 12.816 1.00 82.69 564 LEU A N 1
ATOM 4317 C CA . LEU A 1 564 ? -13.456 -9.011 12.352 1.00 82.69 564 LEU A CA 1
ATOM 4318 C C . LEU A 1 564 ? -13.401 -9.920 11.133 1.00 82.69 564 LEU A C 1
ATOM 4320 O O . LEU A 1 564 ? -12.702 -9.604 10.179 1.00 82.69 564 LEU A O 1
ATOM 4324 N N . GLU A 1 565 ? -14.147 -11.021 11.131 1.00 76.62 565 GLU A N 1
ATOM 4325 C CA . GLU A 1 565 ? -14.228 -11.912 9.975 1.00 76.62 565 GLU A CA 1
ATOM 4326 C C . GLU A 1 565 ? -14.869 -11.220 8.775 1.00 76.62 565 GLU A C 1
ATOM 4328 O O . GLU A 1 565 ? -14.369 -11.343 7.661 1.00 76.62 565 GLU A O 1
ATOM 4333 N N . LYS A 1 566 ? -15.917 -10.415 8.983 1.00 79.06 566 LYS A N 1
ATOM 4334 C CA . LYS A 1 566 ? -16.455 -9.549 7.925 1.00 79.06 566 LYS A CA 1
ATOM 4335 C C . LYS A 1 566 ? -15.391 -8.578 7.428 1.00 79.06 566 LYS A C 1
ATOM 4337 O O . LYS A 1 566 ? -15.168 -8.548 6.229 1.00 79.06 566 LYS A O 1
ATOM 4342 N N . ALA A 1 567 ? -14.698 -7.879 8.331 1.00 69.69 567 ALA A N 1
ATOM 4343 C CA . ALA A 1 567 ? -13.632 -6.932 8.004 1.00 69.69 567 ALA A CA 1
ATOM 4344 C C . ALA A 1 567 ? -12.472 -7.585 7.224 1.00 69.69 567 ALA A C 1
ATOM 4346 O O . ALA A 1 567 ? -11.950 -6.981 6.292 1.00 69.69 567 ALA A O 1
ATOM 4347 N N . ARG A 1 568 ? -12.107 -8.828 7.570 1.00 62.19 568 ARG A N 1
ATOM 4348 C CA . ARG A 1 568 ? -11.083 -9.651 6.900 1.00 62.19 568 ARG A CA 1
ATOM 4349 C C . ARG A 1 568 ? -11.537 -10.186 5.547 1.00 62.19 568 ARG A C 1
ATOM 4351 O O . ARG A 1 568 ? -10.734 -10.221 4.624 1.00 62.19 568 ARG A O 1
ATOM 4358 N N . ARG A 1 569 ? -12.809 -10.573 5.414 1.00 53.69 569 ARG A N 1
ATOM 4359 C CA . ARG A 1 569 ? -13.425 -10.965 4.132 1.00 53.69 569 ARG A CA 1
ATOM 4360 C C . ARG A 1 569 ? -13.617 -9.768 3.206 1.00 53.69 569 ARG A C 1
ATOM 4362 O O . ARG A 1 569 ? -13.558 -9.925 1.999 1.00 53.69 569 ARG A O 1
ATOM 4369 N N . SER A 1 570 ? -13.776 -8.576 3.775 1.00 49.38 570 SER A N 1
ATOM 4370 C CA . SER A 1 570 ? -13.612 -7.294 3.087 1.00 49.38 570 SER A CA 1
ATOM 4371 C C . SER A 1 570 ? -12.150 -6.806 3.053 1.00 49.38 570 SER A C 1
ATOM 4373 O O . SER A 1 570 ? -11.908 -5.648 2.729 1.00 49.38 570 SER A O 1
ATOM 4375 N N . GLY A 1 571 ? -11.176 -7.677 3.373 1.00 37.44 571 GLY A N 1
ATOM 4376 C CA . GLY A 1 571 ? -9.770 -7.564 2.956 1.00 37.44 571 GLY A CA 1
ATOM 4377 C C . GLY A 1 571 ? -9.634 -7.785 1.440 1.00 37.44 571 GLY A C 1
ATOM 4378 O O . GLY A 1 571 ? -10.659 -7.825 0.770 1.00 37.44 571 GLY A O 1
ATOM 4379 N N . PRO A 1 572 ? -8.423 -7.903 0.860 1.00 37.75 572 PRO A N 1
ATOM 4380 C CA . PRO A 1 572 ? -8.072 -7.429 -0.490 1.00 37.75 572 PRO A CA 1
ATOM 4381 C C . PRO A 1 572 ? -8.645 -8.221 -1.687 1.00 37.75 572 PRO A C 1
ATOM 4383 O O . PRO A 1 572 ? -7.979 -8.428 -2.692 1.00 37.75 572 PRO A O 1
ATOM 4386 N N . GLU A 1 573 ? -9.903 -8.628 -1.634 1.00 33.53 573 GLU A N 1
ATOM 4387 C CA . GLU A 1 573 ? -10.781 -8.727 -2.801 1.00 33.53 573 GLU A CA 1
ATOM 4388 C C . GLU A 1 573 ? -11.750 -7.530 -2.886 1.00 33.53 573 GLU A C 1
ATOM 4390 O O . GLU A 1 573 ? -12.334 -7.281 -3.936 1.00 33.53 573 GLU A O 1
ATOM 4395 N N . ALA A 1 574 ? -11.839 -6.695 -1.841 1.00 34.06 574 ALA A N 1
ATOM 4396 C CA . ALA A 1 574 ? -12.547 -5.406 -1.871 1.00 34.06 574 ALA A CA 1
ATOM 4397 C C . ALA A 1 574 ? -11.715 -4.248 -2.471 1.00 34.06 574 ALA A C 1
ATOM 4399 O O . ALA A 1 574 ? -12.079 -3.084 -2.343 1.00 34.06 574 ALA A O 1
ATOM 4400 N N . GLY A 1 575 ? -10.604 -4.571 -3.139 1.00 36.78 575 GLY A N 1
ATOM 4401 C CA . GLY A 1 575 ? -9.898 -3.684 -4.070 1.00 36.78 575 GLY A CA 1
ATOM 4402 C C . GLY A 1 575 ? -10.403 -3.824 -5.507 1.00 36.78 575 GLY A C 1
ATOM 4403 O O . GLY A 1 575 ? -9.733 -3.399 -6.445 1.00 36.78 575 GLY A O 1
ATOM 4404 N N . VAL A 1 576 ? -11.561 -4.455 -5.714 1.00 43.03 576 VAL A N 1
ATOM 4405 C CA . VAL A 1 576 ? -12.259 -4.322 -6.984 1.00 43.03 576 VAL A CA 1
ATOM 4406 C C . VAL A 1 576 ? -12.923 -2.939 -6.987 1.00 43.03 576 VAL A C 1
ATOM 4408 O O . VAL A 1 576 ? -13.819 -2.722 -6.170 1.00 43.03 576 VAL A O 1
ATOM 4411 N N . PRO A 1 577 ? -12.511 -1.991 -7.855 1.00 46.16 577 PRO A N 1
ATOM 4412 C CA . PRO A 1 577 ? -13.216 -0.722 -7.996 1.00 46.16 577 PRO A CA 1
ATOM 4413 C C . PRO A 1 577 ? -14.699 -1.008 -8.236 1.00 46.16 577 PRO A C 1
ATOM 4415 O O . PRO A 1 577 ? -15.038 -1.929 -8.982 1.00 46.16 577 PRO A O 1
ATOM 4418 N N . GLY A 1 578 ? -15.583 -0.266 -7.573 1.00 62.34 578 GLY A N 1
ATOM 4419 C CA . GLY A 1 578 ? -17.001 -0.566 -7.648 1.00 62.34 578 GLY A CA 1
ATOM 4420 C C . GLY A 1 578 ? -17.910 0.605 -7.362 1.00 62.34 578 GLY A C 1
ATOM 4421 O O . GLY A 1 578 ? -17.881 1.170 -6.276 1.00 62.34 578 GLY A O 1
ATOM 4422 N N . PHE A 1 579 ? -18.757 0.934 -8.331 1.00 79.19 579 PHE A N 1
ATOM 4423 C CA . PHE A 1 579 ? -19.778 1.965 -8.196 1.00 79.19 579 PHE A CA 1
ATOM 4424 C C . PHE A 1 579 ? -20.905 1.425 -7.303 1.00 79.19 579 PHE A C 1
ATOM 4426 O O . PHE A 1 579 ? -21.598 0.487 -7.700 1.00 79.19 579 PHE A O 1
ATOM 4433 N N . PHE A 1 580 ? -21.019 1.931 -6.065 1.00 77.38 580 PHE A N 1
ATOM 4434 C CA . PHE A 1 580 ? -21.897 1.387 -5.012 1.00 77.38 580 PHE A CA 1
ATOM 4435 C C . PHE A 1 580 ? -21.654 -0.106 -4.698 1.00 77.38 580 PHE A C 1
ATOM 4437 O O . PHE A 1 580 ? -22.579 -0.864 -4.388 1.00 77.38 580 PHE A O 1
ATOM 4444 N N . GLY A 1 581 ? -20.396 -0.551 -4.785 1.00 70.50 581 GLY A N 1
ATOM 4445 C CA . GLY A 1 581 ? -20.011 -1.941 -4.513 1.00 70.50 581 GLY A CA 1
ATOM 4446 C C . GLY A 1 581 ? -20.315 -2.932 -5.645 1.00 70.50 581 GLY A C 1
ATOM 4447 O O . GLY A 1 581 ? -20.198 -4.139 -5.435 1.00 70.50 581 GLY A O 1
ATOM 4448 N N . LEU A 1 582 ? -20.692 -2.458 -6.840 1.00 77.19 582 LEU A N 1
ATOM 4449 C CA . LEU A 1 582 ? -20.709 -3.299 -8.041 1.00 77.19 582 LEU A CA 1
ATOM 4450 C C . LEU A 1 582 ? -19.286 -3.739 -8.417 1.00 77.19 582 LEU A C 1
ATOM 4452 O O . LEU A 1 582 ? -18.394 -2.902 -8.432 1.00 77.19 582 LEU A O 1
ATOM 4456 N N . PRO A 1 583 ? -19.044 -5.000 -8.797 1.00 69.69 583 PRO A N 1
ATOM 4457 C CA . PRO A 1 583 ? -17.705 -5.432 -9.176 1.00 69.69 583 PRO A CA 1
ATOM 4458 C C . PRO A 1 583 ? -17.321 -4.899 -10.569 1.00 69.69 583 PRO A C 1
ATOM 4460 O O . PRO A 1 583 ? -17.859 -5.368 -11.567 1.00 69.69 583 PRO A O 1
ATOM 4463 N N . LEU A 1 584 ? -16.350 -3.981 -10.665 1.00 67.12 584 LEU A N 1
ATOM 4464 C CA . LEU A 1 584 ? -15.737 -3.565 -11.949 1.00 67.12 584 LEU A CA 1
ATOM 4465 C C . LEU A 1 584 ? -14.449 -4.341 -12.272 1.00 67.12 584 LEU A C 1
ATOM 4467 O O . LEU A 1 584 ? -13.690 -3.992 -13.178 1.00 67.12 584 LEU A O 1
ATOM 4471 N N . GLY A 1 585 ? -14.184 -5.402 -11.512 1.00 57.66 585 GLY A N 1
ATOM 4472 C CA . GLY A 1 585 ? -12.976 -6.213 -11.597 1.00 57.66 585 GLY A CA 1
ATOM 4473 C C . GLY A 1 585 ? -12.857 -6.874 -12.966 1.00 57.66 585 GLY A C 1
ATOM 4474 O O . GLY A 1 585 ? -13.820 -7.442 -13.492 1.00 57.66 585 GLY A O 1
ATOM 4475 N N . GLY A 1 586 ? -11.671 -6.762 -13.565 1.00 64.19 586 GLY A N 1
ATOM 4476 C CA . GLY A 1 586 ? -11.366 -7.333 -14.877 1.00 64.19 586 GLY A CA 1
ATOM 4477 C C . GLY A 1 586 ? -11.958 -6.584 -16.079 1.00 64.19 586 GLY A C 1
ATOM 4478 O O . GLY A 1 586 ? -11.874 -7.104 -17.183 1.00 64.19 586 GLY A O 1
ATOM 4479 N N . ALA A 1 587 ? -12.582 -5.409 -15.908 1.00 78.62 587 ALA A N 1
ATOM 4480 C CA . ALA A 1 587 ? -12.966 -4.538 -17.028 1.00 78.62 587 ALA A CA 1
ATOM 4481 C C . ALA A 1 587 ? -11.840 -3.537 -17.341 1.00 78.62 587 ALA A C 1
ATOM 4483 O O . ALA A 1 587 ? -11.434 -2.774 -16.463 1.00 78.62 587 ALA A O 1
ATOM 4484 N N . GLY A 1 588 ? -11.344 -3.525 -18.580 1.00 83.12 588 GLY A N 1
ATOM 4485 C CA . GLY A 1 588 ? -10.368 -2.546 -19.062 1.00 83.12 588 GLY A CA 1
ATOM 4486 C C . GLY A 1 588 ? -11.023 -1.255 -19.556 1.00 83.12 588 GLY A C 1
ATOM 4487 O O . GLY A 1 588 ? -10.417 -0.194 -19.451 1.00 83.12 588 GLY A O 1
ATOM 4488 N N . LYS A 1 589 ? -12.265 -1.324 -20.050 1.00 95.06 589 LYS A N 1
ATOM 4489 C CA . LYS A 1 589 ? -13.062 -0.194 -20.556 1.00 95.06 589 LYS A CA 1
ATOM 4490 C C . LYS A 1 589 ? -14.433 -0.145 -19.889 1.00 95.06 589 LYS A C 1
ATOM 4492 O O . LYS A 1 589 ? -15.228 -1.070 -20.047 1.00 95.06 589 LYS A O 1
ATOM 4497 N N . ILE A 1 590 ? -14.725 0.936 -19.173 1.00 95.75 590 ILE A N 1
ATOM 4498 C CA . ILE A 1 590 ? -15.924 1.063 -18.334 1.00 95.75 590 ILE A CA 1
ATOM 4499 C C . ILE A 1 590 ? -16.738 2.287 -18.764 1.00 95.75 590 ILE A C 1
ATOM 4501 O O . ILE A 1 590 ? -16.192 3.377 -18.912 1.00 95.75 590 ILE A O 1
ATOM 4505 N N . VAL A 1 591 ? -18.051 2.148 -18.941 1.00 97.12 591 VAL A N 1
ATOM 4506 C CA . VAL A 1 591 ? -18.945 3.289 -19.209 1.00 97.12 591 VAL A CA 1
ATOM 4507 C C . VAL A 1 591 ? -19.973 3.415 -18.093 1.00 97.12 591 VAL A C 1
ATOM 4509 O O . VAL A 1 591 ? -20.728 2.484 -17.825 1.00 97.12 591 VAL A O 1
ATOM 4512 N N . PHE A 1 592 ? -20.026 4.582 -17.458 1.00 96.88 592 PHE A N 1
ATOM 4513 C CA . PHE A 1 592 ? -21.042 4.932 -16.471 1.00 96.88 592 PHE A CA 1
ATOM 4514 C C . PHE A 1 592 ? -22.190 5.665 -17.165 1.00 96.88 592 PHE A C 1
ATOM 4516 O O . PHE A 1 592 ? -21.966 6.691 -17.806 1.00 96.88 592 PHE A O 1
ATOM 4523 N N . ILE A 1 593 ? -23.406 5.143 -17.026 1.00 96.88 593 ILE A N 1
ATOM 4524 C CA . ILE A 1 593 ? -24.644 5.756 -17.507 1.00 96.88 593 ILE A CA 1
ATOM 4525 C C . ILE A 1 593 ? -25.480 6.113 -16.281 1.00 96.88 593 ILE A C 1
ATOM 4527 O O . ILE A 1 593 ? -25.940 5.228 -15.560 1.00 96.88 593 ILE A O 1
ATOM 4531 N N . VAL A 1 594 ? -25.649 7.405 -16.023 1.00 96.38 594 VAL A N 1
ATOM 4532 C CA . VAL A 1 594 ? -26.213 7.907 -14.767 1.00 96.38 594 VAL A CA 1
ATOM 4533 C C . VAL A 1 594 ? -27.456 8.742 -15.030 1.00 96.38 594 VAL A C 1
ATOM 4535 O O . VAL A 1 594 ? -27.429 9.677 -15.830 1.00 96.38 594 VAL A O 1
ATOM 4538 N N . ASP A 1 595 ? -28.545 8.398 -14.350 1.00 93.50 595 ASP A N 1
ATOM 4539 C CA . ASP A 1 595 ? -29.785 9.162 -14.425 1.00 93.50 595 ASP A CA 1
ATOM 4540 C C . ASP A 1 595 ? -29.593 10.566 -13.841 1.00 93.50 595 ASP A C 1
ATOM 4542 O O . ASP A 1 595 ? -29.012 10.740 -12.765 1.00 93.50 595 ASP A O 1
ATOM 4546 N N . ARG A 1 596 ? -30.070 11.573 -14.569 1.00 93.38 596 ARG A N 1
ATOM 4547 C CA . ARG A 1 596 ? -30.175 12.960 -14.110 1.00 93.38 596 ARG A CA 1
ATOM 4548 C C . ARG A 1 596 ? -31.584 13.511 -14.324 1.00 93.38 596 ARG A C 1
ATOM 4550 O O . ARG A 1 596 ? -31.718 14.710 -14.562 1.00 93.38 596 ARG A O 1
ATOM 4557 N N . SER A 1 597 ? -32.607 12.662 -14.313 1.00 87.88 597 SER A N 1
ATOM 4558 C CA . SER A 1 597 ? -34.019 13.051 -14.329 1.00 87.88 597 SER A CA 1
ATOM 4559 C C . SER A 1 597 ? -34.375 13.966 -13.147 1.00 87.88 597 SER A C 1
ATOM 4561 O O . SER A 1 597 ? -33.621 14.111 -12.184 1.00 87.88 597 SER A O 1
ATOM 4563 N N . GLY A 1 598 ? -35.540 14.611 -13.209 1.00 83.50 598 GLY A N 1
ATOM 4564 C CA . GLY A 1 598 ? -36.013 15.502 -12.147 1.00 83.50 598 GLY A CA 1
ATOM 4565 C C . GLY A 1 598 ? -36.195 14.822 -10.781 1.00 83.50 598 GLY A C 1
ATOM 4566 O O . GLY A 1 598 ? -36.035 15.494 -9.762 1.00 83.50 598 GLY A O 1
ATOM 4567 N N . SER A 1 599 ? -36.468 13.512 -10.727 1.00 82.19 599 SER A N 1
ATOM 4568 C CA . SER A 1 599 ? -36.597 12.771 -9.459 1.00 82.19 599 SER A CA 1
ATOM 4569 C C . SER A 1 599 ? -35.270 12.641 -8.706 1.00 82.19 599 SER A C 1
ATOM 4571 O O . SER A 1 599 ? -35.267 12.582 -7.479 1.00 82.19 599 SER A O 1
ATOM 4573 N N . MET A 1 600 ? -34.143 12.749 -9.415 1.00 83.44 600 MET A N 1
ATOM 4574 C CA . MET A 1 600 ? -32.800 12.708 -8.836 1.00 83.44 600 MET A CA 1
ATOM 4575 C C . MET A 1 600 ? -32.383 14.013 -8.139 1.00 83.44 600 MET A C 1
ATOM 4577 O O . MET A 1 600 ? -31.295 14.059 -7.571 1.00 83.44 600 MET A O 1
ATOM 4581 N N . THR A 1 601 ? -33.185 15.085 -8.178 1.00 83.81 601 THR A N 1
ATOM 4582 C CA . THR A 1 601 ? -32.778 16.436 -7.727 1.00 83.81 601 THR A CA 1
ATOM 4583 C C . THR A 1 601 ? -32.183 16.454 -6.316 1.00 83.81 601 THR A C 1
ATOM 4585 O O . THR A 1 601 ? -31.102 17.008 -6.127 1.00 83.81 601 THR A O 1
ATOM 4588 N N . ASP A 1 602 ? -32.823 15.790 -5.353 1.00 74.81 602 ASP A N 1
ATOM 4589 C CA . ASP A 1 602 ? -32.392 15.804 -3.947 1.00 74.81 602 ASP A CA 1
ATOM 4590 C C . ASP A 1 602 ? -31.293 14.774 -3.630 1.00 74.81 602 ASP A C 1
ATOM 4592 O O . ASP A 1 602 ? -30.758 14.738 -2.521 1.00 74.81 602 ASP A O 1
ATOM 4596 N N . SER A 1 603 ? -30.942 13.916 -4.592 1.00 78.88 603 SER A N 1
ATOM 4597 C CA . SER A 1 603 ? -30.076 12.759 -4.360 1.00 78.88 603 SER A CA 1
ATOM 4598 C C . SER A 1 603 ? -28.919 12.604 -5.347 1.00 78.88 603 SER A C 1
ATOM 4600 O O . SER A 1 603 ? -28.029 11.773 -5.136 1.00 78.88 603 SER A O 1
ATOM 4602 N N . ILE A 1 604 ? -28.885 13.417 -6.406 1.00 85.31 604 ILE A N 1
ATOM 4603 C CA . ILE A 1 604 ? -27.862 13.371 -7.453 1.00 85.31 604 ILE A CA 1
ATOM 4604 C C . ILE A 1 604 ? -26.467 13.643 -6.893 1.00 85.31 604 ILE A C 1
ATOM 4606 O O . ILE A 1 604 ? -25.501 13.048 -7.361 1.00 85.31 604 ILE A O 1
ATOM 4610 N N . ASP A 1 605 ? -26.342 14.460 -5.846 1.00 82.12 605 ASP A N 1
ATOM 4611 C CA . ASP A 1 605 ? -25.046 14.767 -5.239 1.00 82.12 605 ASP A CA 1
ATOM 4612 C C . ASP A 1 605 ? -24.410 13.547 -4.551 1.00 82.12 605 ASP A C 1
ATOM 4614 O O . ASP A 1 605 ? -23.188 13.383 -4.613 1.00 82.12 605 ASP A O 1
ATOM 4618 N N . PHE A 1 606 ? -25.208 12.623 -3.997 1.00 81.56 606 PHE A N 1
ATOM 4619 C CA . PHE A 1 606 ? -24.690 11.344 -3.489 1.00 81.56 606 PHE A CA 1
ATOM 4620 C C . PHE A 1 606 ? -24.158 10.464 -4.618 1.00 81.56 606 PHE A C 1
ATOM 4622 O O . PHE A 1 606 ? -23.107 9.834 -4.486 1.00 81.56 606 PHE A O 1
ATOM 4629 N N . VAL A 1 607 ? -24.856 10.454 -5.754 1.00 86.19 607 VAL A N 1
ATOM 4630 C CA . VAL A 1 607 ? -24.434 9.706 -6.939 1.00 86.19 607 VAL A CA 1
ATOM 4631 C C . VAL A 1 607 ? -23.171 10.302 -7.547 1.00 86.19 607 VAL A C 1
ATOM 4633 O O . VAL A 1 607 ? -22.247 9.558 -7.867 1.00 86.19 607 VAL A O 1
ATOM 4636 N N . LYS A 1 608 ? -23.080 11.632 -7.649 1.00 87.31 608 LYS A N 1
ATOM 4637 C CA . LYS A 1 608 ? -21.863 12.331 -8.080 1.00 87.31 608 LYS A CA 1
ATOM 4638 C C . LYS A 1 608 ? -20.693 12.016 -7.156 1.00 87.31 608 LYS A C 1
ATOM 4640 O O . LYS A 1 608 ? -19.609 11.703 -7.641 1.00 87.31 608 LYS A O 1
ATOM 4645 N N . TYR A 1 609 ? -20.897 12.079 -5.840 1.00 82.56 609 TYR A N 1
ATOM 4646 C CA . TYR A 1 609 ? -19.865 11.748 -4.859 1.00 82.56 609 TYR A CA 1
ATOM 4647 C C . TYR A 1 609 ? -19.337 10.324 -5.062 1.00 82.56 609 TYR A C 1
ATOM 4649 O O . TYR A 1 609 ? -18.126 10.125 -5.187 1.00 82.56 609 TYR A O 1
ATOM 4657 N N . GLU A 1 610 ? -20.237 9.347 -5.170 1.00 83.69 610 GLU A N 1
ATOM 4658 C CA . GLU A 1 610 ? -19.854 7.948 -5.343 1.00 83.69 610 GLU A CA 1
ATOM 4659 C C . GLU A 1 610 ? -19.215 7.671 -6.705 1.00 83.69 610 GLU A C 1
ATOM 4661 O O . GLU A 1 610 ? -18.236 6.931 -6.799 1.00 83.69 610 GLU A O 1
ATOM 4666 N N . LEU A 1 611 ? -19.714 8.305 -7.765 1.00 90.50 611 LEU A N 1
ATOM 4667 C CA . LEU A 1 611 ? -19.143 8.205 -9.103 1.00 90.50 611 LEU A CA 1
ATOM 4668 C C . LEU A 1 611 ? -17.708 8.738 -9.120 1.00 90.50 611 LEU A C 1
ATOM 4670 O O . LEU A 1 611 ? -16.810 8.075 -9.639 1.00 90.50 611 LEU A O 1
ATOM 4674 N N . LYS A 1 612 ? -17.468 9.898 -8.492 1.00 86.88 612 LYS A N 1
ATOM 4675 C CA . LYS A 1 612 ? -16.119 10.458 -8.337 1.00 86.88 612 LYS A CA 1
ATOM 4676 C C . LYS A 1 612 ? -15.225 9.536 -7.512 1.00 86.88 612 LYS A C 1
ATOM 4678 O O . LYS A 1 612 ? -14.095 9.286 -7.922 1.00 86.88 612 LYS A O 1
ATOM 4683 N N . ARG A 1 613 ? -15.724 8.974 -6.403 1.00 82.81 613 ARG A N 1
ATOM 4684 C CA . ARG A 1 613 ? -14.987 7.998 -5.580 1.00 82.81 613 ARG A CA 1
ATOM 4685 C C . ARG A 1 613 ? -14.605 6.755 -6.385 1.00 82.81 613 ARG A C 1
ATOM 4687 O O . ARG A 1 613 ? -13.460 6.321 -6.319 1.00 82.81 613 ARG A O 1
ATOM 4694 N N . CYS A 1 614 ? -15.529 6.227 -7.185 1.00 84.62 614 CYS A N 1
ATOM 4695 C CA . CYS A 1 614 ? -15.294 5.076 -8.052 1.00 84.62 614 CYS A CA 1
ATOM 4696 C C . CYS A 1 614 ? -14.246 5.379 -9.133 1.00 84.62 614 CYS A C 1
ATOM 4698 O O . CYS A 1 614 ? -13.317 4.600 -9.328 1.00 84.62 614 CYS A O 1
ATOM 4700 N N . ILE A 1 615 ? -14.352 6.525 -9.811 1.00 88.56 615 ILE A N 1
ATOM 4701 C CA . ILE A 1 615 ? -13.377 6.965 -10.822 1.00 88.56 615 ILE A CA 1
ATOM 4702 C C . ILE A 1 615 ? -11.999 7.222 -10.185 1.00 88.56 615 ILE A C 1
ATOM 4704 O O . ILE A 1 615 ? -10.969 6.941 -10.802 1.00 88.56 615 ILE A O 1
ATOM 4708 N N . ALA A 1 616 ? -11.959 7.704 -8.938 1.00 78.50 616 ALA A N 1
ATOM 4709 C CA . ALA A 1 616 ? -10.726 7.985 -8.205 1.00 78.50 616 ALA A CA 1
ATOM 4710 C C . ALA A 1 616 ? -9.868 6.740 -7.942 1.00 78.50 616 ALA A C 1
ATOM 4712 O O . ALA A 1 616 ? -8.654 6.885 -7.809 1.00 78.50 616 ALA A O 1
ATOM 4713 N N . VAL A 1 617 ? -10.467 5.546 -7.888 1.00 76.94 617 VAL A N 1
ATOM 4714 C CA . VAL A 1 617 ? -9.777 4.282 -7.568 1.00 76.94 617 VAL A CA 1
ATOM 4715 C C . VAL A 1 617 ? -9.514 3.385 -8.783 1.00 76.94 617 VAL A C 1
ATOM 4717 O O . VAL A 1 617 ? -8.900 2.333 -8.634 1.00 76.94 617 VAL A O 1
ATOM 4720 N N . LEU A 1 618 ? -9.937 3.782 -9.991 1.00 79.88 618 LEU A N 1
ATOM 4721 C CA . LEU A 1 618 ? -9.587 3.057 -11.220 1.00 79.88 618 LEU A CA 1
ATOM 4722 C C . LEU A 1 618 ? -8.063 3.029 -11.414 1.00 79.88 618 LEU A C 1
ATOM 4724 O O . LEU A 1 618 ? -7.367 3.968 -11.025 1.00 79.88 618 LEU A O 1
ATOM 4728 N N . SER A 1 619 ? -7.514 1.982 -12.032 1.00 78.69 619 SER A N 1
ATOM 4729 C CA . SER A 1 619 ? -6.092 1.962 -12.404 1.00 78.69 619 SER A CA 1
ATOM 4730 C C . SER A 1 619 ? -5.840 2.880 -13.606 1.00 78.69 619 SER A C 1
ATOM 4732 O O . SER A 1 619 ? -6.740 3.122 -14.405 1.00 78.69 619 SER A O 1
ATOM 4734 N N . GLN A 1 620 ? -4.619 3.394 -13.777 1.00 76.62 620 GLN A N 1
ATOM 4735 C CA . GLN A 1 620 ? -4.310 4.266 -14.924 1.00 76.62 620 GLN A CA 1
ATOM 4736 C C . GLN A 1 620 ? -4.411 3.544 -16.284 1.00 76.62 620 GLN A C 1
ATOM 4738 O O . GLN A 1 620 ? -4.596 4.194 -17.313 1.00 76.62 620 GLN A O 1
ATOM 4743 N N . GLU A 1 621 ? -4.326 2.211 -16.291 1.00 77.81 621 GLU A N 1
ATOM 4744 C CA . GLU A 1 621 ? -4.496 1.376 -17.486 1.00 77.81 621 GLU A CA 1
ATOM 4745 C C . GLU A 1 621 ? -5.965 1.274 -17.913 1.00 77.81 621 GLU A C 1
ATOM 4747 O O . GLU A 1 621 ? -6.252 1.206 -19.109 1.00 77.81 621 GLU A O 1
ATOM 4752 N N . GLN A 1 622 ? -6.896 1.322 -16.955 1.00 87.81 622 GLN A N 1
ATOM 4753 C CA . GLN A 1 622 ? -8.327 1.287 -17.236 1.00 87.81 622 GLN A CA 1
ATOM 4754 C C . GLN A 1 622 ? -8.780 2.569 -17.940 1.00 87.81 622 GLN A C 1
ATOM 4756 O O . GLN A 1 622 ? -8.345 3.677 -17.621 1.00 87.81 622 GLN A O 1
ATOM 4761 N N . GLN A 1 623 ? -9.693 2.415 -18.891 1.00 94.50 623 GLN A N 1
ATOM 4762 C CA . GLN A 1 623 ? -10.375 3.499 -19.576 1.00 94.50 623 GLN A CA 1
ATOM 4763 C C . GLN A 1 623 ? -11.797 3.639 -19.045 1.00 94.50 623 GLN A C 1
ATOM 4765 O O . GLN A 1 623 ? -12.470 2.643 -18.774 1.00 94.50 623 GLN A O 1
ATOM 4770 N N . PHE A 1 624 ? -12.272 4.873 -18.930 1.00 96.25 624 PHE A N 1
ATOM 4771 C CA . PHE A 1 624 ? -13.621 5.160 -18.478 1.00 96.25 624 PHE A CA 1
ATOM 4772 C C . PHE A 1 624 ? -14.310 6.218 -19.342 1.00 96.25 624 PHE A C 1
ATOM 4774 O O . PHE A 1 624 ? -13.664 7.008 -20.037 1.00 96.25 624 PHE A O 1
ATOM 4781 N N . TYR A 1 625 ? -15.639 6.224 -19.306 1.00 97.06 625 TYR A N 1
ATOM 4782 C CA . TYR A 1 625 ? -16.471 7.280 -19.870 1.00 97.06 625 TYR A CA 1
ATOM 4783 C C . TYR A 1 625 ? -17.716 7.487 -19.007 1.00 97.06 625 TYR A C 1
ATOM 4785 O O . TYR A 1 625 ? -18.191 6.547 -18.373 1.00 97.06 625 TYR A O 1
ATOM 4793 N N . VAL A 1 626 ? -18.240 8.710 -18.972 1.00 97.25 626 VAL A N 1
ATOM 4794 C CA . VAL A 1 626 ? -19.399 9.084 -18.154 1.00 97.25 626 VAL A CA 1
ATOM 4795 C C . VAL A 1 626 ? -20.436 9.750 -19.046 1.00 97.25 626 VAL A C 1
ATOM 4797 O O . VAL A 1 626 ? -20.127 10.699 -19.772 1.00 97.25 626 VAL A O 1
ATOM 4800 N N . ILE A 1 627 ? -21.661 9.242 -18.969 1.00 96.81 627 ILE A N 1
ATOM 4801 C CA . ILE A 1 627 ? -22.832 9.722 -19.689 1.00 96.81 627 ILE A CA 1
ATOM 4802 C C . ILE A 1 627 ? -23.941 9.947 -18.666 1.00 96.81 627 ILE A C 1
ATOM 4804 O O . ILE A 1 627 ? -24.333 9.024 -17.959 1.00 96.81 627 ILE A O 1
ATOM 4808 N N . PHE A 1 628 ? -24.473 11.161 -18.612 1.00 95.75 628 PHE A N 1
ATOM 4809 C CA . PHE A 1 628 ? -25.690 11.469 -17.876 1.00 95.75 628 PHE A CA 1
ATOM 4810 C C . PHE A 1 628 ? -26.876 11.562 -18.833 1.00 95.75 628 PHE A C 1
ATOM 4812 O O . PHE A 1 628 ? -26.778 12.196 -19.889 1.00 95.75 628 PHE A O 1
ATOM 4819 N N . TYR A 1 629 ? -28.006 10.964 -18.468 1.00 94.25 629 TYR A N 1
ATOM 4820 C CA . TYR A 1 629 ? -29.194 10.923 -19.321 1.00 94.25 629 TYR A CA 1
ATOM 4821 C C . TYR A 1 629 ? -30.443 11.460 -18.622 1.00 94.25 629 TYR A C 1
ATOM 4823 O O . TYR A 1 629 ? -30.549 11.474 -17.402 1.00 94.25 629 TYR A O 1
ATOM 4831 N N . SER A 1 630 ? -31.365 11.942 -19.445 1.00 89.62 630 SER A N 1
ATOM 4832 C CA . SER A 1 630 ? -32.730 12.340 -19.107 1.00 89.62 630 SER A CA 1
ATOM 4833 C C . SER A 1 630 ? -33.545 12.290 -20.410 1.00 89.62 630 SER A C 1
ATOM 4835 O O . SER A 1 630 ? -33.053 11.794 -21.423 1.00 89.62 630 SER A O 1
ATOM 4837 N N . SER A 1 631 ? -34.712 12.933 -20.469 1.00 75.69 631 SER A N 1
ATOM 4838 C CA . SER A 1 631 ? -35.351 13.294 -21.741 1.00 75.69 631 SER A CA 1
ATOM 4839 C C . SER A 1 631 ? -34.421 14.173 -22.595 1.00 75.69 631 SER A C 1
ATOM 4841 O O . SER A 1 631 ? -33.997 15.240 -22.138 1.00 75.69 631 SER A O 1
ATOM 4843 N N . GLY A 1 632 ? -34.122 13.762 -23.833 1.00 76.06 632 GLY A N 1
ATOM 4844 C CA . GLY A 1 632 ? -33.334 14.545 -24.799 1.00 76.06 632 GLY A CA 1
ATOM 4845 C C . GLY A 1 632 ? -31.923 14.000 -25.082 1.00 76.06 632 GLY A C 1
ATOM 4846 O O . GLY A 1 632 ? -31.648 12.827 -24.842 1.00 76.06 632 GLY A O 1
ATOM 4847 N N . PRO A 1 633 ? -31.025 14.801 -25.692 1.00 83.50 633 PRO A N 1
ATOM 4848 C CA . PRO A 1 633 ? -29.644 14.386 -25.936 1.00 83.50 633 PRO A CA 1
ATOM 4849 C C . PRO A 1 633 ? -28.887 14.121 -24.620 1.00 83.50 633 PRO A C 1
ATOM 4851 O O . PRO A 1 633 ? -29.005 14.925 -23.690 1.00 83.50 633 PRO A O 1
ATOM 4854 N N . PRO A 1 634 ? -28.094 13.036 -24.530 1.00 89.62 634 PRO A N 1
ATOM 4855 C CA . PRO A 1 634 ? -27.303 12.756 -23.339 1.00 89.62 634 PRO A CA 1
ATOM 4856 C C . PRO A 1 634 ? -26.229 13.829 -23.116 1.00 89.62 634 PRO A C 1
ATOM 4858 O O . PRO A 1 634 ? -25.661 14.376 -24.063 1.00 89.62 634 PRO A O 1
ATOM 4861 N N . VAL A 1 635 ? -25.937 14.106 -21.847 1.00 92.44 635 VAL A N 1
ATOM 4862 C CA . VAL A 1 635 ? -24.841 14.984 -21.425 1.00 92.44 635 VAL A CA 1
ATOM 4863 C C . VAL A 1 635 ? -23.642 14.093 -21.136 1.00 92.44 635 VAL A C 1
ATOM 4865 O O . VAL A 1 635 ? -23.651 13.320 -20.184 1.00 92.44 635 VAL A O 1
ATOM 4868 N N . GLU A 1 636 ? -22.619 14.160 -21.976 1.00 91.44 636 GLU A N 1
ATOM 4869 C CA . GLU A 1 636 ? -21.476 13.248 -21.932 1.00 91.44 636 GLU A CA 1
ATOM 4870 C C . GLU A 1 636 ? -20.154 13.990 -21.718 1.00 91.44 636 GLU A C 1
ATOM 4872 O O . GLU A 1 636 ? -20.054 15.195 -21.971 1.00 91.44 636 GLU A O 1
ATOM 4877 N N . LEU A 1 637 ? -19.127 13.261 -21.268 1.00 86.25 637 LEU A N 1
ATOM 4878 C CA . LEU A 1 637 ? -17.780 13.810 -21.117 1.00 86.25 637 LEU A CA 1
ATOM 4879 C C . LEU A 1 637 ? -17.308 14.490 -22.419 1.00 86.25 637 LEU A C 1
ATOM 4881 O O . LEU A 1 637 ? -17.365 13.857 -23.484 1.00 86.25 637 LEU A O 1
ATOM 4885 N N . PRO A 1 638 ? -16.748 15.717 -22.356 1.00 79.69 638 PRO A N 1
ATOM 4886 C CA . PRO A 1 638 ? -16.353 16.479 -23.545 1.00 79.69 638 PRO A CA 1
ATOM 4887 C C . PRO A 1 638 ? -15.362 15.770 -24.478 1.00 79.69 638 PRO A C 1
ATOM 4889 O O . PRO A 1 638 ? -15.304 16.092 -25.662 1.00 79.69 638 PRO A O 1
ATOM 4892 N N . SER A 1 639 ? -14.604 14.789 -23.974 1.00 80.38 639 SER A N 1
ATOM 4893 C CA . SER A 1 639 ? -13.655 13.989 -24.760 1.00 80.38 639 SER A CA 1
ATOM 4894 C C . SER A 1 639 ? -14.309 13.155 -25.867 1.00 80.38 639 SER A C 1
ATOM 4896 O O . SER A 1 639 ? -13.609 12.718 -26.782 1.00 80.38 639 SER A O 1
ATOM 4898 N N . ARG A 1 640 ? -15.625 12.888 -25.783 1.00 86.12 640 ARG A N 1
ATOM 4899 C CA . ARG A 1 640 ? -16.409 12.075 -26.742 1.00 86.12 640 ARG A CA 1
ATOM 4900 C C . ARG A 1 640 ? -15.846 10.677 -27.033 1.00 86.12 640 ARG A C 1
ATOM 4902 O O . ARG A 1 640 ? -16.265 10.013 -27.980 1.00 86.12 640 ARG A O 1
ATOM 4909 N N . THR A 1 641 ? -14.910 10.208 -26.221 1.00 90.88 641 THR A N 1
ATOM 4910 C CA . THR A 1 641 ? -14.191 8.942 -26.373 1.00 90.88 641 THR A CA 1
ATOM 4911 C C . THR A 1 641 ? -13.804 8.417 -24.993 1.00 90.88 641 THR A C 1
ATOM 4913 O O . THR A 1 641 ? -13.692 9.201 -24.047 1.00 90.88 641 THR A O 1
ATOM 4916 N N . LEU A 1 642 ? -13.607 7.099 -24.875 1.00 92.81 642 LEU A N 1
ATOM 4917 C CA . LEU A 1 642 ? -13.080 6.466 -23.663 1.00 92.81 642 LEU A CA 1
ATOM 4918 C C . LEU A 1 642 ? -11.699 7.041 -23.334 1.00 92.81 642 LEU A C 1
ATOM 4920 O O . LEU A 1 642 ? -10.826 7.107 -24.200 1.00 92.81 642 LEU A O 1
ATOM 4924 N N . VAL A 1 643 ? -11.496 7.431 -22.077 1.00 89.12 643 VAL A N 1
ATOM 4925 C CA . VAL A 1 643 ? -10.249 8.055 -21.626 1.00 89.12 643 VAL A CA 1
ATOM 4926 C C . VAL A 1 643 ? -9.593 7.224 -20.533 1.00 89.12 643 VAL A C 1
ATOM 4928 O O . VAL A 1 643 ? -10.276 6.697 -19.663 1.00 89.12 643 VAL A O 1
ATOM 4931 N N . HIS A 1 644 ? -8.265 7.113 -20.540 1.00 87.81 644 HIS A N 1
ATOM 4932 C CA . HIS A 1 644 ? -7.534 6.444 -19.456 1.00 87.81 644 HIS A CA 1
ATOM 4933 C C . HIS A 1 644 ? -7.791 7.128 -18.112 1.00 87.81 644 HIS A C 1
ATOM 4935 O O . HIS A 1 644 ? -7.858 8.356 -18.055 1.00 87.81 644 HIS A O 1
ATOM 4941 N N . ALA A 1 645 ? -7.871 6.380 -17.015 1.00 84.81 645 ALA A N 1
ATOM 4942 C CA . ALA A 1 645 ? -8.031 6.945 -15.679 1.00 84.81 645 ALA A CA 1
ATOM 4943 C C . ALA A 1 645 ? -6.714 7.530 -15.146 1.00 84.81 645 ALA A C 1
ATOM 4945 O O . ALA A 1 645 ? -6.247 7.169 -14.071 1.00 84.81 645 ALA A O 1
ATOM 4946 N N . THR A 1 646 ? -6.102 8.456 -15.879 1.00 71.31 646 THR A N 1
ATOM 4947 C CA . THR A 1 646 ? -4.973 9.266 -15.405 1.00 71.31 646 THR A CA 1
ATOM 4948 C C . THR A 1 646 ? -5.450 10.283 -14.367 1.00 71.31 646 THR A C 1
ATOM 4950 O O . THR A 1 646 ? -6.623 10.654 -14.359 1.00 71.31 646 THR A O 1
ATOM 4953 N N . VAL A 1 647 ? -4.549 10.781 -13.514 1.00 57.81 647 VAL A N 1
ATOM 4954 C CA . VAL A 1 647 ? -4.875 11.818 -12.512 1.00 57.81 647 VAL A CA 1
ATOM 4955 C C . VAL A 1 647 ? -5.579 13.022 -13.160 1.00 57.81 647 VAL A C 1
ATOM 4957 O O . VAL A 1 647 ? -6.597 13.488 -12.657 1.00 57.81 647 VAL A O 1
ATOM 4960 N N . HIS A 1 648 ? -5.105 13.455 -14.332 1.00 61.72 648 HIS A N 1
ATOM 4961 C CA . HIS A 1 648 ? -5.688 14.569 -15.081 1.00 61.72 648 HIS A CA 1
ATOM 4962 C C . HIS A 1 648 ? -7.108 14.281 -15.597 1.00 61.72 648 HIS A C 1
ATOM 4964 O O . HIS A 1 648 ? -8.016 15.081 -15.386 1.00 61.72 648 HIS A O 1
ATOM 4970 N N . ASN A 1 649 ? -7.336 13.126 -16.231 1.00 71.38 649 ASN A N 1
ATOM 4971 C CA . ASN A 1 649 ? -8.667 12.786 -16.744 1.00 71.38 649 ASN A CA 1
ATOM 4972 C C . ASN A 1 649 ? -9.688 12.575 -15.631 1.00 71.38 649 ASN A C 1
ATOM 4974 O O . ASN A 1 649 ? -10.861 12.885 -15.823 1.00 71.38 649 ASN A O 1
ATOM 4978 N N . ARG A 1 650 ? -9.253 12.061 -14.473 1.00 83.44 650 ARG A N 1
ATOM 4979 C CA . ARG A 1 650 ? -10.102 11.983 -13.279 1.00 83.44 650 ARG A CA 1
ATOM 4980 C C . ARG A 1 650 ? -10.536 13.382 -12.862 1.00 83.44 650 ARG A C 1
ATOM 4982 O O . ARG A 1 650 ? -11.724 13.600 -12.684 1.00 83.44 650 ARG A O 1
ATOM 4989 N N . GLN A 1 651 ? -9.603 14.332 -12.801 1.00 73.56 651 GLN A N 1
ATOM 4990 C CA . GLN A 1 651 ? -9.908 15.714 -12.436 1.00 73.56 651 GLN A CA 1
ATOM 4991 C C . GLN A 1 651 ? -10.885 16.383 -13.420 1.00 73.56 651 GLN A C 1
ATOM 4993 O O . GLN A 1 651 ? -11.885 16.946 -12.985 1.00 73.56 651 GLN A O 1
ATOM 4998 N N . LEU A 1 652 ? -10.673 16.240 -14.735 1.00 78.38 652 LEU A N 1
ATOM 4999 C CA . LEU A 1 652 ? -11.616 16.738 -15.749 1.00 78.38 652 LEU A CA 1
ATOM 5000 C C . LEU A 1 652 ? -12.995 16.082 -15.635 1.00 78.38 652 LEU A C 1
ATOM 5002 O O . LEU A 1 652 ? -14.022 16.738 -15.806 1.00 78.38 652 LEU A O 1
ATOM 5006 N N . ALA A 1 653 ? -13.028 14.782 -15.341 1.00 87.88 653 ALA A N 1
ATOM 5007 C CA . ALA A 1 653 ? -14.282 14.092 -15.104 1.00 87.88 653 ALA A CA 1
ATOM 5008 C C . ALA A 1 653 ? -14.972 14.598 -13.837 1.00 87.88 653 ALA A C 1
ATOM 5010 O O . ALA A 1 653 ? -16.187 14.745 -13.853 1.00 87.88 653 ALA A O 1
ATOM 5011 N N . PHE A 1 654 ? -14.231 14.910 -12.773 1.00 87.75 654 PHE A N 1
ATOM 5012 C CA . PHE A 1 654 ? -14.793 15.469 -11.545 1.00 87.75 654 PHE A CA 1
ATOM 5013 C C . PHE A 1 654 ? -15.423 16.838 -11.794 1.00 87.75 654 PHE A C 1
ATOM 5015 O O . PHE A 1 654 ? -16.564 17.045 -11.397 1.00 87.75 654 PHE A O 1
ATOM 5022 N N . GLU A 1 655 ? -14.736 17.719 -12.520 1.00 83.62 655 GLU A N 1
ATOM 5023 C CA . GLU A 1 655 ? -15.261 19.035 -12.906 1.00 83.62 655 GLU A CA 1
ATOM 5024 C C . GLU A 1 655 ? -16.521 18.919 -13.772 1.00 83.62 655 GLU A C 1
ATOM 5026 O O . GLU A 1 655 ? -17.513 19.608 -13.532 1.00 83.62 655 GLU A O 1
ATOM 5031 N N . PHE A 1 656 ? -16.517 18.002 -14.744 1.00 92.44 656 PHE A N 1
ATOM 5032 C CA . PHE A 1 656 ? -17.698 17.699 -15.551 1.00 92.44 656 PHE A CA 1
ATOM 5033 C C . PHE A 1 656 ? -18.862 17.187 -14.692 1.00 92.44 656 PHE A C 1
ATOM 5035 O O . PHE A 1 656 ? -19.969 17.705 -14.807 1.00 92.44 656 PHE A O 1
ATOM 5042 N N . ILE A 1 657 ? -18.613 16.200 -13.824 1.00 92.06 657 ILE A N 1
ATOM 5043 C CA . ILE A 1 657 ? -19.617 15.591 -12.939 1.00 92.06 657 ILE A CA 1
ATOM 5044 C C . ILE A 1 657 ? -20.226 16.644 -12.005 1.00 92.06 657 ILE A C 1
ATOM 5046 O O . ILE A 1 657 ? -21.443 16.661 -11.811 1.00 92.06 657 ILE A O 1
ATOM 5050 N N . ASP A 1 658 ? -19.403 17.539 -11.459 1.00 85.75 658 ASP A N 1
ATOM 5051 C CA . ASP A 1 658 ? -19.854 18.601 -10.558 1.00 85.75 658 ASP A CA 1
ATOM 5052 C C . ASP A 1 658 ? -20.787 19.595 -11.265 1.00 85.75 658 ASP A C 1
ATOM 5054 O O . ASP A 1 658 ? -21.770 20.037 -10.668 1.00 85.75 658 ASP A O 1
ATOM 5058 N N . GLY A 1 659 ? -20.555 19.859 -12.556 1.00 85.00 659 GLY A N 1
ATOM 5059 C CA . GLY A 1 659 ? -21.377 20.749 -13.381 1.00 85.00 659 GLY A CA 1
ATOM 5060 C C . GLY A 1 659 ? -22.731 20.187 -13.842 1.00 85.00 659 GLY A C 1
ATOM 5061 O O . GLY A 1 659 ? -23.516 20.929 -14.433 1.00 85.00 659 GLY A O 1
ATOM 5062 N N . VAL A 1 660 ? -23.036 18.905 -13.608 1.00 88.88 660 VAL A N 1
ATOM 5063 C CA . VAL A 1 660 ? -24.302 18.294 -14.058 1.00 88.88 660 VAL A CA 1
ATOM 5064 C C . VAL A 1 660 ? -25.466 18.681 -13.146 1.00 88.88 660 VAL A C 1
ATOM 5066 O O . VAL A 1 660 ? -25.366 18.592 -11.927 1.00 88.88 660 VAL A O 1
ATOM 5069 N N . ILE A 1 661 ? -26.608 19.047 -13.729 1.00 85.88 661 ILE A N 1
ATOM 5070 C CA . ILE A 1 661 ? -27.835 19.397 -12.998 1.00 85.88 661 ILE A CA 1
ATOM 5071 C C . ILE A 1 661 ? -28.941 18.389 -13.341 1.00 85.88 661 ILE A C 1
ATOM 5073 O O . ILE A 1 661 ? -29.114 18.023 -14.509 1.00 85.88 661 ILE A O 1
ATOM 5077 N N . ALA A 1 662 ? -29.676 17.938 -12.321 1.00 87.31 662 ALA A N 1
ATOM 5078 C CA . ALA A 1 662 ? -30.836 17.062 -12.469 1.00 87.31 662 ALA A CA 1
ATOM 5079 C C . ALA A 1 662 ? -32.015 17.824 -13.101 1.00 87.31 662 ALA A C 1
ATOM 5081 O O . ALA A 1 662 ? -32.395 18.886 -12.616 1.00 87.31 662 ALA A O 1
ATOM 5082 N N . GLN A 1 663 ? -32.560 17.315 -14.207 1.00 84.06 663 GLN A N 1
ATOM 5083 C CA . GLN A 1 663 ? -33.726 17.859 -14.911 1.00 84.06 663 GLN A CA 1
ATOM 5084 C C . GLN A 1 663 ? -34.219 16.896 -16.005 1.00 84.06 663 GLN A C 1
ATOM 5086 O O . GLN A 1 663 ? -33.422 16.200 -16.639 1.00 84.06 663 GLN A O 1
ATOM 5091 N N . GLY A 1 664 ? -35.513 16.961 -16.324 1.00 83.38 664 GLY A N 1
ATOM 5092 C CA . GLY A 1 664 ? -36.133 16.203 -17.419 1.00 83.38 664 GLY A CA 1
ATOM 5093 C C . GLY A 1 664 ? -36.698 14.847 -16.991 1.00 83.38 664 GLY A C 1
ATOM 5094 O O . GLY A 1 664 ? -36.701 14.516 -15.808 1.00 83.38 664 GLY A O 1
ATOM 5095 N N . GLU A 1 665 ? -37.200 14.080 -17.958 1.00 83.75 665 GLU A N 1
ATOM 5096 C CA . GLU A 1 665 ? -37.773 12.740 -17.731 1.00 83.75 665 GLU A CA 1
ATOM 5097 C C . GLU A 1 665 ? -36.692 11.644 -17.793 1.00 83.75 665 GLU A C 1
ATOM 5099 O O . GLU A 1 665 ? -35.512 11.945 -17.978 1.00 83.75 665 GLU A O 1
ATOM 5104 N N . THR A 1 666 ? -37.086 10.375 -17.670 1.00 83.69 666 THR A N 1
ATOM 5105 C CA . THR A 1 666 ? -36.184 9.213 -17.627 1.00 83.69 666 THR A CA 1
ATOM 5106 C C . THR A 1 666 ? -36.261 8.409 -18.933 1.00 83.69 666 THR A C 1
ATOM 5108 O O . THR A 1 666 ? -37.151 7.582 -19.104 1.00 83.69 666 THR A O 1
ATOM 5111 N N . ASP A 1 667 ? -35.317 8.627 -19.857 1.00 88.44 667 ASP A N 1
ATOM 5112 C CA . ASP A 1 667 ? -35.151 7.815 -21.079 1.00 88.44 667 ASP A CA 1
ATOM 5113 C C . ASP A 1 667 ? -33.665 7.467 -21.316 1.00 88.44 667 ASP A C 1
ATOM 5115 O O . ASP A 1 667 ? -32.881 8.333 -21.724 1.00 88.44 667 ASP A O 1
ATOM 5119 N N . PRO A 1 668 ? -33.238 6.211 -21.079 1.00 92.44 668 PRO A N 1
ATOM 5120 C CA . PRO A 1 668 ? -31.846 5.804 -21.247 1.00 92.44 668 PRO A CA 1
ATOM 5121 C C . PRO A 1 668 ? -31.479 5.443 -22.696 1.00 92.44 668 PRO A C 1
ATOM 5123 O O . PRO A 1 668 ? -30.313 5.145 -22.958 1.00 92.44 668 PRO A O 1
ATOM 5126 N N . SER A 1 669 ? -32.422 5.452 -23.647 1.00 92.81 669 SER A N 1
ATOM 5127 C CA . SER A 1 669 ? -32.243 4.836 -24.973 1.00 92.81 669 SER A CA 1
ATOM 5128 C C . SER A 1 669 ? -31.027 5.383 -25.727 1.00 92.81 669 SER A C 1
ATOM 5130 O O . SER A 1 669 ? -30.132 4.629 -26.114 1.00 92.81 669 SER A O 1
ATOM 5132 N N . LYS A 1 670 ? -30.926 6.713 -25.851 1.00 93.31 670 LYS A N 1
ATOM 5133 C CA . LYS A 1 670 ? -29.803 7.373 -26.543 1.00 93.31 670 LYS A CA 1
ATOM 5134 C C . LYS A 1 670 ? -28.474 7.214 -25.809 1.00 93.31 670 LYS A C 1
ATOM 5136 O O . LYS A 1 670 ? -27.420 7.173 -26.440 1.00 93.31 670 LYS A O 1
ATOM 5141 N N . ALA A 1 671 ? -28.508 7.138 -24.481 1.00 95.00 671 ALA A N 1
ATOM 5142 C CA . ALA A 1 671 ? -27.309 6.942 -23.676 1.00 95.00 671 ALA A CA 1
ATOM 5143 C C . ALA A 1 671 ? -26.775 5.511 -23.802 1.00 95.00 671 ALA A C 1
ATOM 5145 O O . ALA A 1 671 ? -25.565 5.324 -23.896 1.00 95.00 671 ALA A O 1
ATOM 5146 N N . LEU A 1 672 ? -27.666 4.518 -23.874 1.00 95.50 672 LEU A N 1
ATOM 5147 C CA . LEU A 1 672 ? -27.313 3.125 -24.137 1.00 95.50 672 LEU A CA 1
ATOM 5148 C C . LEU A 1 672 ? -26.721 2.966 -25.537 1.00 95.50 672 LEU A C 1
ATOM 5150 O O . LEU A 1 672 ? -25.613 2.450 -25.660 1.00 95.50 672 LEU A O 1
ATOM 5154 N N . GLU A 1 673 ? -27.383 3.479 -26.577 1.00 95.00 673 GLU A N 1
ATOM 5155 C CA . GLU A 1 673 ? -26.838 3.485 -27.945 1.00 95.00 673 GLU A CA 1
ATOM 5156 C C . GLU A 1 673 ? -25.433 4.094 -27.981 1.00 95.00 673 GLU A C 1
ATOM 5158 O O . GLU A 1 673 ? -24.495 3.522 -28.545 1.00 95.00 673 GLU A O 1
ATOM 5163 N N . ARG A 1 674 ? -25.265 5.233 -27.300 1.00 95.25 674 ARG A N 1
ATOM 5164 C CA . ARG A 1 674 ? -23.985 5.923 -27.211 1.00 95.25 674 ARG A CA 1
ATOM 5165 C C . ARG A 1 674 ? -22.919 5.114 -26.471 1.00 95.25 674 ARG A C 1
ATOM 5167 O O . ARG A 1 674 ? -21.775 5.081 -26.924 1.00 95.25 674 ARG A O 1
ATOM 5174 N N . ALA A 1 675 ? -23.278 4.480 -25.359 1.00 96.06 675 ALA A N 1
ATOM 5175 C CA . ALA A 1 675 ? -22.375 3.674 -24.550 1.00 96.06 675 ALA A CA 1
ATOM 5176 C C . ALA A 1 675 ? -21.886 2.433 -25.300 1.00 96.06 675 ALA A C 1
ATOM 5178 O O . ALA A 1 675 ? -20.686 2.173 -25.324 1.00 96.06 675 ALA A O 1
ATOM 5179 N N . PHE A 1 676 ? -22.786 1.701 -25.962 1.00 95.81 676 PHE A N 1
ATOM 5180 C CA . PHE A 1 676 ? -22.418 0.524 -26.749 1.00 95.81 676 PHE A CA 1
ATOM 5181 C C . PHE A 1 676 ? -21.526 0.885 -27.945 1.00 95.81 676 PHE A C 1
ATOM 5183 O O . PHE A 1 676 ? -20.564 0.170 -28.225 1.00 95.81 676 PHE A O 1
ATOM 5190 N N . ALA A 1 677 ? -21.752 2.039 -28.583 1.00 94.38 677 ALA A N 1
ATOM 5191 C CA . ALA A 1 677 ? -20.903 2.528 -29.673 1.00 94.38 677 ALA A CA 1
ATOM 5192 C C . ALA A 1 677 ? -19.443 2.815 -29.257 1.00 94.38 677 ALA A C 1
ATOM 5194 O O . ALA A 1 677 ? -18.569 2.896 -30.118 1.00 94.38 677 ALA A O 1
ATOM 5195 N N . LEU A 1 678 ? -19.153 2.967 -27.958 1.00 93.69 678 LEU A N 1
ATOM 5196 C CA . LEU A 1 678 ? -17.787 3.148 -27.446 1.00 93.69 678 LEU A CA 1
ATOM 5197 C C . LEU A 1 678 ? -17.000 1.830 -27.326 1.00 93.69 678 LEU A C 1
ATOM 5199 O O . LEU A 1 678 ? -15.795 1.872 -27.087 1.00 93.69 678 LEU A O 1
ATOM 5203 N N . GLY A 1 679 ? -17.657 0.675 -27.480 1.00 93.56 679 GLY A N 1
ATOM 5204 C CA . GLY A 1 679 ? -17.052 -0.650 -27.313 1.00 93.56 679 GLY A CA 1
ATOM 5205 C C . GLY A 1 679 ? -16.460 -0.915 -25.916 1.00 93.56 679 GLY A C 1
ATOM 5206 O O . GLY A 1 679 ? -15.267 -1.231 -25.833 1.00 93.56 679 GLY A O 1
ATOM 5207 N N . PRO A 1 680 ? -17.232 -0.751 -24.822 1.00 95.69 680 PRO A N 1
ATOM 5208 C CA . PRO A 1 680 ? -16.761 -1.026 -23.467 1.00 95.69 680 PRO A CA 1
ATOM 5209 C C . PRO A 1 680 ? -16.763 -2.520 -23.121 1.00 95.69 680 PRO A C 1
ATOM 5211 O O . PRO A 1 680 ? -17.483 -3.307 -23.726 1.00 95.69 680 PRO A O 1
ATOM 5214 N N . ASP A 1 681 ? -16.022 -2.891 -22.077 1.00 93.19 681 ASP A N 1
ATOM 5215 C CA . ASP A 1 681 ? -16.080 -4.232 -21.478 1.00 93.19 681 ASP A CA 1
ATOM 5216 C C . ASP A 1 681 ? -17.203 -4.329 -20.434 1.00 93.19 681 ASP A C 1
ATOM 5218 O O . ASP A 1 681 ? -17.739 -5.410 -20.174 1.00 93.19 681 ASP A O 1
ATOM 5222 N N . ALA A 1 682 ? -17.537 -3.197 -19.804 1.00 94.00 682 ALA A N 1
ATOM 5223 C CA . ALA A 1 682 ? -18.584 -3.093 -18.801 1.00 94.00 682 ALA A CA 1
ATOM 5224 C C . ALA A 1 682 ? -19.341 -1.757 -18.883 1.00 94.00 682 ALA A C 1
ATOM 5226 O O . ALA A 1 682 ? -18.748 -0.694 -19.079 1.00 94.00 682 ALA A O 1
ATOM 5227 N N . ILE A 1 683 ? -20.654 -1.816 -18.672 1.00 96.12 683 ILE A N 1
ATOM 5228 C CA . ILE A 1 683 ? -21.552 -0.669 -18.533 1.00 96.12 683 ILE A CA 1
ATOM 5229 C C . ILE A 1 683 ? -22.162 -0.698 -17.130 1.00 96.12 683 ILE A C 1
ATOM 5231 O O . ILE A 1 683 ? -22.625 -1.744 -16.679 1.00 96.12 683 ILE A O 1
ATOM 5235 N N . CYS A 1 684 ? -22.197 0.448 -16.456 1.00 95.31 684 CYS A N 1
ATOM 5236 C CA . CYS A 1 684 ? -22.896 0.638 -15.187 1.00 95.31 684 CYS A CA 1
ATOM 5237 C C . CYS A 1 684 ? -24.058 1.605 -15.379 1.00 95.31 684 CYS A C 1
ATOM 5239 O O . CYS A 1 684 ? -23.834 2.804 -15.525 1.00 95.31 684 CYS A O 1
ATOM 5241 N N . LEU A 1 685 ? -25.280 1.081 -15.368 1.00 95.88 685 LEU A N 1
ATOM 5242 C CA . LEU A 1 685 ? -26.512 1.842 -15.548 1.00 95.88 685 LEU A CA 1
ATOM 5243 C C . LEU A 1 685 ? -27.169 2.124 -14.194 1.00 95.88 685 LEU A C 1
ATOM 5245 O O . LEU A 1 685 ? -27.551 1.185 -13.502 1.00 95.88 685 LEU A O 1
ATOM 5249 N N . LEU A 1 686 ? -27.318 3.395 -13.821 1.00 94.88 686 LEU A N 1
ATOM 5250 C CA . LEU A 1 686 ? -27.995 3.827 -12.593 1.00 94.88 686 LEU A CA 1
ATOM 5251 C C . LEU A 1 686 ? -29.299 4.560 -12.916 1.00 94.88 686 LEU A C 1
ATOM 5253 O O . LEU A 1 686 ? -29.316 5.399 -13.817 1.00 94.88 686 LEU A O 1
ATOM 5257 N N . THR A 1 687 ? -30.357 4.264 -12.156 1.00 90.31 687 THR A N 1
ATOM 5258 C CA . THR A 1 687 ? -31.631 5.007 -12.148 1.00 90.31 687 THR A CA 1
ATOM 5259 C C . THR A 1 687 ? -32.334 4.892 -10.797 1.00 90.31 687 THR A C 1
ATOM 5261 O O . THR A 1 687 ? -32.167 3.894 -10.091 1.00 90.31 687 THR A O 1
ATOM 5264 N N . ASP A 1 688 ? -33.123 5.902 -10.448 1.00 81.81 688 ASP A N 1
ATOM 5265 C CA . ASP A 1 688 ? -34.098 5.883 -9.354 1.00 81.81 688 ASP A CA 1
ATOM 5266 C C . ASP A 1 688 ? -35.534 5.591 -9.829 1.00 81.81 688 ASP A C 1
ATOM 5268 O O . ASP A 1 688 ? -36.435 5.403 -9.010 1.00 81.81 688 ASP A O 1
ATOM 5272 N N . GLY A 1 689 ? -35.745 5.541 -11.146 1.00 77.12 689 GLY A N 1
ATOM 5273 C CA . GLY A 1 689 ? -37.048 5.435 -11.785 1.00 77.12 689 GLY A CA 1
ATOM 5274 C C . GLY A 1 689 ? -37.355 4.063 -12.384 1.00 77.12 689 GLY A C 1
ATOM 5275 O O . GLY A 1 689 ? -36.631 3.076 -12.230 1.00 77.12 689 GLY A O 1
ATOM 5276 N N . GLU A 1 690 ? -38.488 4.006 -13.080 1.00 79.31 690 GLU A N 1
ATOM 5277 C CA . GLU A 1 690 ? -38.934 2.834 -13.829 1.00 79.31 690 GLU A CA 1
ATOM 5278 C C . GLU A 1 690 ? -38.536 2.962 -15.305 1.00 79.31 690 GLU A C 1
ATOM 5280 O O . GLU A 1 690 ? -38.615 4.039 -15.894 1.00 79.31 690 GLU A O 1
ATOM 5285 N N . PHE A 1 691 ? -38.116 1.851 -15.910 1.00 82.62 691 PHE A N 1
ATOM 5286 C CA . PHE A 1 691 ? -37.861 1.770 -17.346 1.00 82.62 691 PHE A CA 1
ATOM 5287 C C . PHE A 1 691 ? -38.980 1.013 -18.050 1.00 82.62 691 PHE A C 1
ATOM 5289 O O . PHE A 1 691 ? -39.462 -0.003 -17.547 1.00 82.62 691 PHE A O 1
ATOM 5296 N N . ASP A 1 692 ? -39.312 1.446 -19.267 1.00 82.81 692 ASP A N 1
ATOM 5297 C CA . ASP A 1 692 ? -40.134 0.647 -20.171 1.00 82.81 692 ASP A CA 1
ATOM 5298 C C . ASP A 1 692 ? -39.423 -0.685 -20.480 1.00 82.81 692 ASP A C 1
ATOM 5300 O O . ASP A 1 692 ? -38.199 -0.750 -20.652 1.00 82.81 692 ASP A O 1
ATOM 5304 N N . ARG A 1 693 ? -40.195 -1.768 -20.605 1.00 85.31 693 ARG A N 1
ATOM 5305 C CA . ARG A 1 693 ? -39.694 -3.072 -21.060 1.00 85.31 693 ARG A CA 1
ATOM 5306 C C . ARG A 1 693 ? -39.002 -2.992 -22.422 1.00 85.31 693 ARG A C 1
ATOM 5308 O O . ARG A 1 693 ? -38.106 -3.796 -22.674 1.00 85.31 693 ARG A O 1
ATOM 5315 N N . ALA A 1 694 ? -39.337 -2.007 -23.256 1.00 89.44 694 ALA A N 1
ATOM 5316 C CA . ALA A 1 694 ? -38.657 -1.733 -24.519 1.00 89.44 694 ALA A CA 1
ATOM 5317 C C . ALA A 1 694 ? -37.133 -1.527 -24.368 1.00 89.44 694 ALA A C 1
ATOM 5319 O O . ALA A 1 694 ? -36.382 -1.811 -25.305 1.00 89.44 694 ALA A O 1
ATOM 5320 N N . ILE A 1 695 ? -36.653 -1.097 -23.191 1.00 92.50 695 ILE A N 1
ATOM 5321 C CA . ILE A 1 695 ? -35.218 -0.955 -22.899 1.00 92.50 695 ILE A CA 1
ATOM 5322 C C . ILE A 1 695 ? -34.509 -2.313 -22.860 1.00 92.50 695 ILE A C 1
ATOM 5324 O O . ILE A 1 695 ? -33.373 -2.421 -23.317 1.00 92.50 695 ILE A O 1
ATOM 5328 N N . ILE A 1 696 ? -35.179 -3.370 -22.394 1.00 92.88 696 ILE A N 1
ATOM 5329 C CA . ILE A 1 696 ? -34.629 -4.733 -22.405 1.00 92.88 696 ILE A CA 1
ATOM 5330 C C . ILE A 1 696 ? -34.358 -5.155 -23.851 1.00 92.88 696 ILE A C 1
ATOM 5332 O O . ILE A 1 696 ? -33.256 -5.592 -24.187 1.00 92.88 696 ILE A O 1
ATOM 5336 N N . ASP A 1 697 ? -35.340 -4.950 -24.732 1.00 93.25 697 ASP A N 1
ATOM 5337 C CA . ASP A 1 697 ? -35.207 -5.282 -26.149 1.00 93.25 697 ASP A CA 1
ATOM 5338 C C . ASP A 1 697 ? -34.156 -4.418 -26.851 1.00 93.25 697 ASP A C 1
ATOM 5340 O O . ASP A 1 697 ? -33.462 -4.901 -27.746 1.00 93.25 697 ASP A O 1
ATOM 5344 N N . LEU A 1 698 ? -33.993 -3.157 -26.441 1.00 94.06 698 LEU A N 1
ATOM 5345 C CA . LEU A 1 698 ? -32.910 -2.307 -26.928 1.00 94.06 698 LEU A CA 1
ATOM 5346 C C . LEU A 1 698 ? -31.536 -2.862 -26.534 1.00 94.06 698 LEU A C 1
ATOM 5348 O O . LEU A 1 698 ? -30.681 -3.010 -27.404 1.00 94.06 698 LEU A O 1
ATOM 5352 N N . VAL A 1 699 ? -31.328 -3.220 -25.264 1.00 95.19 699 VAL A N 1
ATOM 5353 C CA . VAL A 1 699 ? -30.049 -3.786 -24.803 1.00 95.19 699 VAL A CA 1
ATOM 5354 C C . VAL A 1 699 ? -29.744 -5.103 -25.518 1.00 95.19 699 VAL A C 1
ATOM 5356 O O . VAL A 1 699 ? -28.617 -5.287 -25.972 1.00 95.19 699 VAL A O 1
ATOM 5359 N N . ARG A 1 700 ? -30.741 -5.975 -25.730 1.00 93.56 700 ARG A N 1
ATOM 5360 C CA . ARG A 1 700 ? -30.577 -7.204 -26.532 1.00 93.56 700 ARG A CA 1
ATOM 5361 C C . ARG A 1 700 ? -30.110 -6.916 -27.958 1.00 93.56 700 ARG A C 1
ATOM 5363 O O . ARG A 1 700 ? -29.236 -7.610 -28.468 1.00 93.56 700 ARG A O 1
ATOM 5370 N N . ARG A 1 701 ? -30.674 -5.888 -28.605 1.00 94.75 701 ARG A N 1
ATOM 5371 C CA . ARG A 1 701 ? -30.265 -5.474 -29.958 1.00 94.75 701 ARG A CA 1
ATOM 5372 C C . ARG A 1 701 ? -28.863 -4.867 -29.992 1.00 94.75 701 ARG A C 1
ATOM 5374 O O . ARG A 1 701 ? -28.169 -5.041 -30.985 1.00 94.75 701 ARG A O 1
ATOM 5381 N N . LEU A 1 702 ? -28.455 -4.152 -28.945 1.00 93.62 702 LEU A N 1
ATOM 5382 C CA . LEU A 1 702 ? -27.139 -3.508 -28.871 1.00 93.62 702 LEU A CA 1
ATOM 5383 C C . LEU A 1 702 ? -26.023 -4.472 -28.439 1.00 93.62 702 LEU A C 1
ATOM 5385 O O . LEU A 1 702 ? -24.876 -4.288 -28.837 1.00 93.62 702 LEU A O 1
ATOM 5389 N N . ASN A 1 703 ? -26.351 -5.516 -27.674 1.00 94.50 703 ASN A N 1
ATOM 5390 C CA . ASN A 1 703 ? -25.403 -6.492 -27.135 1.00 94.50 703 ASN A CA 1
ATOM 5391 C C . ASN A 1 703 ? -25.647 -7.910 -27.674 1.00 94.50 703 ASN A C 1
ATOM 5393 O O . ASN A 1 703 ? -25.683 -8.872 -26.911 1.00 94.50 703 ASN A O 1
ATOM 5397 N N . VAL A 1 704 ? -25.811 -8.055 -28.994 1.00 88.06 704 VAL A N 1
ATOM 5398 C CA . VAL A 1 704 ? -26.129 -9.348 -29.643 1.00 88.06 704 VAL A CA 1
ATOM 5399 C C . VAL A 1 704 ? -25.126 -10.453 -29.285 1.00 88.06 704 VAL A C 1
ATOM 5401 O O . VAL A 1 704 ? -25.503 -11.614 -29.151 1.00 88.06 704 VAL A O 1
ATOM 5404 N N . SER A 1 705 ? -23.848 -10.105 -29.110 1.00 79.44 705 SER A N 1
ATOM 5405 C CA . SER A 1 705 ? -22.777 -11.038 -28.740 1.00 79.44 705 SER A CA 1
ATOM 5406 C C . SER A 1 705 ? -22.687 -11.332 -27.237 1.00 79.44 705 SER A C 1
ATOM 5408 O O . SER A 1 705 ? -21.880 -12.175 -26.851 1.00 79.44 705 SER A O 1
ATOM 5410 N N . ALA A 1 706 ? -23.459 -10.637 -26.390 1.00 79.06 706 ALA A N 1
ATOM 5411 C CA . ALA A 1 706 ? -23.410 -10.702 -24.924 1.00 79.06 706 ALA A CA 1
ATOM 5412 C C . ALA A 1 706 ? -21.996 -10.527 -24.321 1.00 79.06 706 ALA A C 1
ATOM 5414 O O . ALA A 1 706 ? -21.700 -11.011 -23.225 1.00 79.06 706 ALA A O 1
ATOM 5415 N N . THR A 1 707 ? -21.106 -9.839 -25.044 1.00 84.75 707 THR A N 1
ATOM 5416 C CA . THR A 1 707 ? -19.699 -9.638 -24.661 1.00 84.75 707 THR A CA 1
ATOM 5417 C C . THR A 1 707 ? -19.521 -8.481 -23.689 1.00 84.75 707 THR A C 1
ATOM 5419 O O . THR A 1 707 ? -18.604 -8.504 -22.873 1.00 84.75 707 THR A O 1
ATOM 5422 N N . VAL A 1 708 ? -20.388 -7.469 -23.768 1.00 93.19 708 VAL A N 1
ATOM 5423 C CA . VAL A 1 708 ? -20.369 -6.334 -22.841 1.00 93.19 708 VAL A CA 1
ATOM 5424 C C . VAL A 1 708 ? -21.126 -6.723 -21.578 1.00 93.19 708 VAL A C 1
ATOM 5426 O O . VAL A 1 708 ? -22.290 -7.117 -21.657 1.00 93.19 708 VAL A O 1
ATOM 5429 N N . ARG A 1 709 ? -20.496 -6.584 -20.408 1.00 94.38 709 ARG A N 1
ATOM 5430 C CA . ARG A 1 709 ? -21.185 -6.783 -19.125 1.00 94.38 709 ARG A CA 1
ATOM 5431 C C . ARG A 1 709 ? -22.051 -5.573 -18.798 1.00 94.38 709 ARG A C 1
ATOM 5433 O O . ARG A 1 709 ? -21.536 -4.459 -18.778 1.00 94.38 709 ARG A O 1
ATOM 5440 N N . VAL A 1 710 ? -23.336 -5.754 -18.500 1.00 94.75 710 VAL A N 1
ATOM 5441 C CA . VAL A 1 710 ? -24.220 -4.628 -18.129 1.00 94.75 710 VAL A CA 1
ATOM 5442 C C . VAL A 1 710 ? -24.646 -4.757 -16.674 1.00 94.75 710 VAL A C 1
ATOM 5444 O O . VAL A 1 710 ? -25.512 -5.552 -16.335 1.00 94.75 710 VAL A O 1
ATOM 5447 N N . HIS A 1 711 ? -24.041 -3.966 -15.795 1.00 94.75 711 HIS A N 1
ATOM 5448 C CA . HIS A 1 711 ? -24.434 -3.859 -14.395 1.00 94.75 711 HIS A CA 1
ATOM 5449 C C . HIS A 1 711 ? -25.499 -2.777 -14.218 1.00 94.75 711 HIS A C 1
ATOM 5451 O O . HIS A 1 711 ? -25.448 -1.731 -14.867 1.00 94.75 711 HIS A O 1
ATOM 5457 N N . THR A 1 712 ? -26.434 -2.998 -13.298 1.00 94.19 712 THR A N 1
ATOM 5458 C CA . THR A 1 712 ? -27.563 -2.085 -13.072 1.00 94.19 712 THR A CA 1
ATOM 5459 C C . THR A 1 712 ? -27.711 -1.727 -11.598 1.00 94.19 712 THR A C 1
ATOM 5461 O O . THR A 1 712 ? -27.646 -2.606 -10.735 1.00 94.19 712 THR A O 1
ATOM 5464 N N . LEU A 1 713 ? -27.976 -0.457 -11.319 1.00 92.56 713 LEU A N 1
ATOM 5465 C CA . LEU A 1 713 ? -28.185 0.104 -9.992 1.00 92.56 713 LEU A CA 1
ATOM 5466 C C . LEU A 1 713 ? -29.593 0.685 -9.894 1.00 92.56 713 LEU A C 1
ATOM 5468 O O . LEU A 1 713 ? -29.915 1.629 -10.612 1.00 92.56 713 LEU A O 1
ATOM 5472 N N . GLY A 1 714 ? -30.404 0.121 -8.999 1.00 89.56 714 GLY A N 1
ATOM 5473 C CA . GLY A 1 714 ? -31.660 0.738 -8.571 1.00 89.56 714 GLY A CA 1
ATOM 5474 C C . GLY A 1 714 ? -31.394 1.626 -7.363 1.00 89.56 714 GLY A C 1
ATOM 5475 O O . GLY A 1 714 ? -30.867 1.139 -6.360 1.00 89.56 714 GLY A O 1
ATOM 5476 N N . PHE A 1 715 ? -31.714 2.908 -7.465 1.00 87.62 715 PHE A N 1
ATOM 5477 C CA . PHE A 1 715 ? -31.317 3.923 -6.502 1.00 87.62 715 PHE A CA 1
ATOM 5478 C C . PHE A 1 715 ? -32.529 4.467 -5.741 1.00 87.62 715 PHE A C 1
ATOM 5480 O O . PHE A 1 715 ? -33.464 4.964 -6.352 1.00 87.62 715 PHE A O 1
ATOM 5487 N N . LEU A 1 716 ? -32.515 4.367 -4.409 1.00 79.31 716 LEU A N 1
ATOM 5488 C CA . LEU A 1 716 ? -33.566 4.768 -3.457 1.00 79.31 716 LEU A CA 1
ATOM 5489 C C . LEU A 1 716 ? -34.911 4.035 -3.582 1.00 79.31 716 LEU A C 1
ATOM 5491 O O . LEU A 1 716 ? -35.462 3.600 -2.568 1.00 79.31 716 LEU A O 1
ATOM 5495 N N . TYR A 1 717 ? -35.410 3.814 -4.795 1.00 80.94 717 TYR A N 1
ATOM 5496 C CA . TYR A 1 717 ? -36.702 3.199 -5.070 1.00 80.94 717 TYR A CA 1
ATOM 5497 C C . TYR A 1 717 ? -36.560 1.880 -5.837 1.00 80.94 717 TYR A C 1
ATOM 5499 O O . TYR A 1 717 ? -35.643 1.668 -6.629 1.00 80.94 717 TYR A O 1
ATOM 5507 N N . LYS A 1 718 ? -37.485 0.950 -5.575 1.00 78.62 718 LYS A N 1
ATOM 5508 C CA . LYS A 1 718 ? -37.504 -0.398 -6.176 1.00 78.62 718 LYS A CA 1
ATOM 5509 C C . LYS A 1 718 ? -38.459 -0.537 -7.360 1.00 78.62 718 LYS A C 1
ATOM 5511 O O . LYS A 1 718 ? -38.638 -1.636 -7.872 1.00 78.62 718 LYS A O 1
ATOM 5516 N N . THR A 1 719 ? -39.084 0.551 -7.793 1.00 73.56 719 THR A N 1
ATOM 5517 C CA . THR A 1 719 ? -40.107 0.561 -8.850 1.00 73.56 719 THR A CA 1
ATOM 5518 C C . THR A 1 719 ? -39.595 -0.054 -10.160 1.00 73.56 719 THR A C 1
ATOM 5520 O O . THR A 1 719 ? -40.264 -0.913 -10.723 1.00 73.56 719 THR A O 1
ATOM 5523 N N . GLY A 1 720 ? -38.359 0.251 -10.574 1.00 78.06 720 GLY A N 1
ATOM 5524 C CA . GLY A 1 720 ? -37.708 -0.344 -11.754 1.00 78.06 720 GLY A CA 1
ATOM 5525 C C . GLY A 1 720 ? -36.957 -1.669 -11.529 1.00 78.06 720 GLY A C 1
ATOM 5526 O O . GLY A 1 720 ? -36.308 -2.169 -12.449 1.00 78.06 720 GLY A O 1
ATOM 5527 N N . GLU A 1 721 ? -36.996 -2.263 -10.328 1.00 86.38 721 GLU A N 1
ATOM 5528 C CA . GLU A 1 721 ? -36.114 -3.382 -9.940 1.00 86.38 721 GLU A CA 1
ATOM 5529 C C . GLU A 1 721 ? -36.241 -4.607 -10.858 1.00 86.38 721 GLU A C 1
ATOM 5531 O O . GLU A 1 721 ? -35.233 -5.241 -11.177 1.00 86.38 721 GLU A O 1
ATOM 5536 N N . SER A 1 722 ? -37.456 -4.937 -11.305 1.00 88.50 722 SER A N 1
ATOM 5537 C CA . SER A 1 722 ? -37.690 -6.109 -12.160 1.00 88.50 722 SER A CA 1
ATOM 5538 C C . SER A 1 722 ? -36.976 -5.997 -13.514 1.00 88.50 722 SER A C 1
ATOM 5540 O O . SER A 1 722 ? -36.277 -6.927 -13.918 1.00 88.50 722 SER A O 1
ATOM 5542 N N . VAL A 1 723 ? -37.083 -4.838 -14.169 1.00 91.00 723 VAL A N 1
ATOM 5543 C CA . VAL A 1 723 ? -36.451 -4.549 -15.463 1.00 91.00 723 VAL A CA 1
ATOM 5544 C C . VAL A 1 723 ? -34.932 -4.481 -15.318 1.00 91.00 723 VAL A C 1
ATOM 5546 O O . VAL A 1 723 ? -34.211 -5.104 -16.096 1.00 91.00 723 VAL A O 1
ATOM 5549 N N . LEU A 1 724 ? -34.429 -3.801 -14.284 1.00 93.06 724 LEU A N 1
ATOM 5550 C CA . LEU A 1 724 ? -32.990 -3.685 -14.025 1.00 93.06 724 LEU A CA 1
ATOM 5551 C C . LEU A 1 724 ? -32.342 -5.050 -13.756 1.00 93.06 724 LEU A C 1
ATOM 5553 O O . LEU A 1 724 ? -31.315 -5.378 -14.350 1.00 93.06 724 LEU A O 1
ATOM 5557 N N . ARG A 1 725 ? -32.966 -5.886 -12.913 1.00 92.56 725 ARG A N 1
ATOM 5558 C CA . ARG A 1 725 ? -32.496 -7.257 -12.657 1.00 92.56 725 ARG A CA 1
ATOM 5559 C C . ARG A 1 725 ? -32.432 -8.076 -13.935 1.00 92.56 725 ARG A C 1
ATOM 5561 O O . ARG A 1 725 ? -31.443 -8.775 -14.139 1.00 92.56 725 ARG A O 1
ATOM 5568 N N . GLN A 1 726 ? -33.454 -7.974 -14.780 1.00 92.12 726 GLN A N 1
ATOM 5569 C CA . GLN A 1 726 ? -33.496 -8.702 -16.040 1.00 92.12 726 GLN A CA 1
ATOM 5570 C C . GLN A 1 726 ? -32.379 -8.251 -16.992 1.00 92.12 726 GLN A C 1
ATOM 5572 O O . GLN A 1 726 ? -31.665 -9.098 -17.524 1.00 92.12 726 GLN A O 1
ATOM 5577 N N . ILE A 1 727 ? -32.156 -6.940 -17.141 1.00 93.94 727 ILE A N 1
ATOM 5578 C CA . ILE A 1 727 ? -31.051 -6.402 -17.952 1.00 93.94 727 ILE A CA 1
ATOM 5579 C C . ILE A 1 727 ? -29.705 -6.935 -17.450 1.00 93.94 727 ILE A C 1
ATOM 5581 O O . ILE A 1 727 ? -28.912 -7.430 -18.250 1.00 93.94 727 ILE A O 1
ATOM 5585 N N . ALA A 1 728 ? -29.445 -6.883 -16.142 1.00 93.38 728 ALA A N 1
ATOM 5586 C CA . ALA A 1 728 ? -28.185 -7.379 -15.598 1.00 93.38 728 ALA A CA 1
ATOM 5587 C C . ALA A 1 728 ? -27.993 -8.885 -15.822 1.00 93.38 728 ALA A C 1
ATOM 5589 O O . ALA A 1 728 ? -26.920 -9.313 -16.246 1.00 93.38 728 ALA A O 1
ATOM 5590 N N . GLN A 1 729 ? -29.035 -9.685 -15.583 1.00 92.19 729 GLN A N 1
ATOM 5591 C CA . GLN A 1 729 ? -28.989 -11.139 -15.750 1.00 92.19 729 GLN A CA 1
ATOM 5592 C C . GLN A 1 729 ? -28.732 -11.556 -17.202 1.00 92.19 729 GLN A C 1
ATOM 5594 O O . GLN A 1 729 ? -27.924 -12.449 -17.440 1.00 92.19 729 GLN A O 1
ATOM 5599 N N . GLU A 1 730 ? -29.368 -10.896 -18.172 1.00 91.88 730 GLU A N 1
ATOM 5600 C CA . GLU A 1 730 ? -29.214 -11.221 -19.597 1.00 91.88 730 GLU A CA 1
ATOM 5601 C C . GLU A 1 730 ? -27.847 -10.817 -20.172 1.00 91.88 730 GLU A C 1
ATOM 5603 O O . GLU A 1 730 ? -27.467 -11.284 -21.242 1.00 91.88 730 GLU A O 1
ATOM 5608 N N . ASN A 1 731 ? -27.090 -9.974 -19.464 1.00 92.25 731 ASN A N 1
ATOM 5609 C CA . ASN A 1 731 ? -25.845 -9.385 -19.955 1.00 92.25 731 ASN A CA 1
ATOM 5610 C C . ASN A 1 731 ? -24.657 -9.655 -19.019 1.00 92.25 731 ASN A C 1
ATOM 5612 O O . ASN A 1 731 ? -23.765 -8.816 -18.906 1.00 92.25 731 ASN A O 1
ATOM 5616 N N . ASN A 1 732 ? -24.646 -10.795 -18.315 1.00 88.25 732 ASN A N 1
ATOM 5617 C CA . ASN A 1 732 ? -23.549 -11.214 -17.424 1.00 88.25 732 ASN A CA 1
ATOM 5618 C C . ASN A 1 732 ? -23.136 -10.146 -16.387 1.00 88.25 732 ASN A C 1
ATOM 5620 O O . ASN A 1 732 ? -21.971 -10.047 -15.993 1.00 88.25 732 ASN A O 1
ATOM 5624 N N . GLY A 1 733 ? -24.089 -9.312 -15.981 1.00 87.56 733 GLY A N 1
ATOM 5625 C CA . GLY A 1 733 ? -23.901 -8.232 -15.031 1.00 87.56 733 GLY A CA 1
ATOM 5626 C C . GLY A 1 733 ? -24.492 -8.543 -13.662 1.00 87.56 733 GLY A C 1
ATOM 5627 O O . GLY A 1 733 ? -24.999 -9.627 -13.383 1.00 87.56 733 GLY A O 1
ATOM 5628 N N . VAL A 1 734 ? -24.422 -7.550 -12.779 1.00 90.19 734 VAL A N 1
ATOM 5629 C CA . VAL A 1 734 ? -24.917 -7.641 -11.400 1.00 90.19 734 VAL A CA 1
ATOM 5630 C C . VAL A 1 734 ? -25.901 -6.507 -11.165 1.00 90.19 734 VAL A C 1
ATOM 5632 O O . VAL A 1 734 ? -25.612 -5.357 -11.499 1.00 90.19 734 VAL A O 1
ATOM 5635 N N . TYR A 1 735 ? -27.051 -6.839 -10.582 1.00 90.56 735 TYR A N 1
ATOM 5636 C CA . TYR A 1 735 ? -27.994 -5.857 -10.066 1.00 90.56 735 TYR A CA 1
ATOM 5637 C C . TYR A 1 735 ? -27.689 -5.545 -8.601 1.00 90.56 735 TYR A C 1
ATOM 5639 O O . TYR A 1 735 ? -27.514 -6.459 -7.790 1.00 90.56 735 TYR A O 1
ATOM 5647 N N . LYS A 1 736 ? -27.689 -4.259 -8.250 1.00 89.25 736 LYS A N 1
ATOM 5648 C CA . LYS A 1 736 ? -27.564 -3.787 -6.870 1.00 89.25 736 LYS A CA 1
ATOM 5649 C C . LYS A 1 736 ? -28.636 -2.738 -6.580 1.00 89.25 736 LYS A C 1
ATOM 5651 O O . LYS A 1 736 ? -28.823 -1.797 -7.343 1.00 89.25 736 LYS A O 1
ATOM 5656 N N . PHE A 1 737 ? -29.326 -2.906 -5.456 1.00 88.25 737 PHE A N 1
ATOM 5657 C CA . PHE A 1 737 ? -30.206 -1.884 -4.894 1.00 88.25 737 PHE A CA 1
ATOM 5658 C C . PHE A 1 737 ? -29.423 -1.026 -3.893 1.00 88.25 737 PHE A C 1
ATOM 5660 O O . PHE A 1 737 ? -28.704 -1.581 -3.055 1.00 88.25 737 PHE A O 1
ATOM 5667 N N . VAL A 1 738 ? -29.566 0.294 -3.996 1.00 85.19 738 VAL A N 1
ATOM 5668 C CA . VAL A 1 738 ? -28.968 1.299 -3.110 1.00 85.19 738 VAL A CA 1
ATOM 5669 C C . VAL A 1 738 ? -30.092 1.965 -2.326 1.00 85.19 738 VAL A C 1
ATOM 5671 O O . VAL A 1 738 ? -30.958 2.609 -2.905 1.00 85.19 738 VAL A O 1
ATOM 5674 N N . SER A 1 739 ? -30.089 1.786 -1.011 1.00 83.06 739 SER A N 1
ATOM 5675 C CA . SER A 1 739 ? -31.097 2.310 -0.087 1.00 83.06 739 SER A CA 1
ATOM 5676 C C . SER A 1 739 ? -30.649 3.612 0.585 1.00 83.06 739 SER A C 1
ATOM 5678 O O . SER A 1 739 ? -29.469 3.955 0.567 1.00 83.06 739 SER A O 1
ATOM 5680 N N . GLU A 1 740 ? -31.564 4.308 1.265 1.00 74.75 740 GLU A N 1
ATOM 5681 C CA . GLU A 1 740 ? -31.216 5.468 2.105 1.00 74.75 740 GLU A CA 1
ATOM 5682 C C . GLU A 1 740 ? -30.169 5.137 3.180 1.00 74.75 740 GLU A C 1
ATOM 5684 O O . GLU A 1 740 ? -29.334 5.975 3.509 1.00 74.75 740 GLU A O 1
ATOM 5689 N N . ALA A 1 741 ? -30.165 3.906 3.704 1.00 69.25 741 ALA A N 1
ATOM 5690 C CA . ALA A 1 741 ? -29.157 3.466 4.667 1.00 69.25 741 ALA A CA 1
ATOM 5691 C C . ALA A 1 741 ? -27.753 3.416 4.040 1.00 69.25 741 ALA A C 1
ATOM 5693 O O . ALA A 1 741 ? -26.785 3.834 4.674 1.00 69.25 741 ALA A O 1
ATOM 5694 N N . ASP A 1 742 ? -27.653 2.984 2.778 1.00 70.00 742 ASP A N 1
ATOM 5695 C CA . ASP A 1 742 ? -26.396 3.007 2.024 1.00 70.00 742 ASP A CA 1
ATOM 5696 C C . ASP A 1 742 ? -25.934 4.459 1.768 1.00 70.00 742 ASP A C 1
ATOM 5698 O O . ASP A 1 742 ? -24.735 4.741 1.780 1.00 70.00 742 ASP A O 1
ATOM 5702 N N . LEU A 1 743 ? -26.870 5.407 1.609 1.00 70.56 743 LEU A N 1
ATOM 5703 C CA . LEU A 1 743 ? -26.553 6.838 1.505 1.00 70.56 743 LEU A CA 1
ATOM 5704 C C . LEU A 1 743 ? -26.121 7.449 2.835 1.00 70.56 743 LEU A C 1
ATOM 5706 O O . LEU A 1 743 ? -25.211 8.271 2.849 1.00 70.56 743 LEU A O 1
ATOM 5710 N N . ALA A 1 744 ? -26.714 7.041 3.958 1.00 61.19 744 ALA A N 1
ATOM 5711 C CA . ALA A 1 744 ? -26.305 7.494 5.286 1.00 61.19 744 ALA A CA 1
ATOM 5712 C C . ALA A 1 744 ? -24.852 7.099 5.608 1.00 61.19 744 ALA A C 1
ATOM 5714 O O . ALA A 1 744 ? -24.151 7.824 6.318 1.00 61.19 744 ALA A O 1
ATOM 5715 N N . ASP A 1 745 ? -24.375 5.984 5.053 1.00 56.69 745 ASP A N 1
ATOM 5716 C CA . ASP A 1 745 ? -22.973 5.575 5.135 1.00 56.69 745 ASP A CA 1
ATOM 5717 C C . ASP A 1 745 ? -22.041 6.403 4.228 1.00 56.69 745 ASP A C 1
ATOM 5719 O O . ASP A 1 745 ? -20.872 6.575 4.575 1.00 56.69 745 ASP A O 1
ATOM 5723 N N . LEU A 1 746 ? -22.552 6.988 3.136 1.00 55.44 746 LEU A N 1
ATOM 5724 C CA . LEU A 1 746 ? -21.834 7.949 2.280 1.00 55.44 746 LEU A CA 1
ATOM 5725 C C . LEU A 1 746 ? -21.877 9.391 2.827 1.00 55.44 746 LEU A C 1
ATOM 5727 O O . LEU A 1 746 ? -20.929 10.149 2.642 1.00 55.44 746 LEU A O 1
ATOM 5731 N N . ALA A 1 747 ? -22.967 9.766 3.507 1.00 40.16 747 ALA A N 1
ATOM 5732 C CA . ALA A 1 747 ? -23.235 11.097 4.059 1.00 40.16 747 ALA A CA 1
ATOM 5733 C C . ALA A 1 747 ? -22.525 11.367 5.391 1.00 40.16 747 ALA A C 1
ATOM 5735 O O . ALA A 1 747 ? -22.452 12.515 5.834 1.00 40.16 747 ALA A O 1
ATOM 5736 N N . LYS A 1 748 ? -21.993 10.329 6.050 1.00 38.38 748 LYS A N 1
ATOM 5737 C CA . LYS A 1 748 ? -21.042 10.521 7.146 1.00 38.38 748 LYS A CA 1
ATOM 5738 C C . LYS A 1 748 ? -19.838 11.234 6.533 1.00 38.38 748 LYS A C 1
ATOM 5740 O O . LYS A 1 748 ? -19.138 10.604 5.739 1.00 38.38 748 LYS A O 1
ATOM 5745 N N . PRO A 1 749 ? -19.564 12.516 6.863 1.00 26.25 749 PRO A N 1
ATOM 5746 C CA . PRO A 1 749 ? -18.306 13.106 6.450 1.00 26.25 749 PRO A CA 1
ATOM 5747 C C . PRO A 1 749 ? -17.226 12.132 6.897 1.00 26.25 749 PRO A C 1
ATOM 5749 O O . PRO A 1 749 ? -17.293 11.630 8.025 1.00 26.25 749 PRO A O 1
ATOM 5752 N N . SER A 1 750 ? -16.263 11.842 6.023 1.00 32.50 750 SER A N 1
ATOM 5753 C CA . SER A 1 750 ? -14.961 11.358 6.456 1.00 32.50 750 SER A CA 1
ATOM 5754 C C . SER A 1 750 ? -14.511 12.350 7.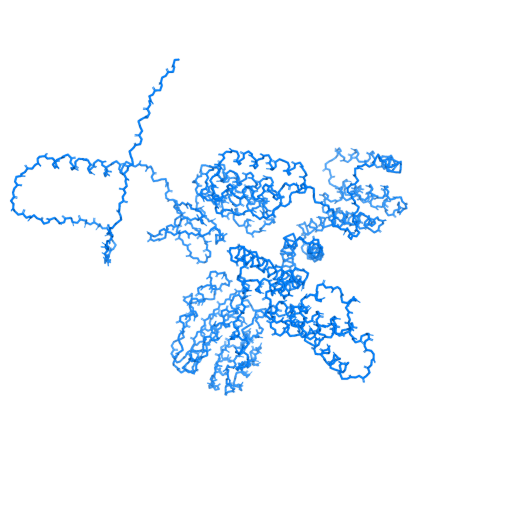526 1.00 32.50 750 SER A C 1
ATOM 5756 O O . SER A 1 750 ? -14.043 13.442 7.189 1.00 32.50 750 SER A O 1
ATOM 5758 N N . ARG A 1 751 ? -14.828 12.061 8.795 1.00 27.36 751 ARG A N 1
ATOM 5759 C CA . ARG A 1 751 ? -14.515 12.905 9.941 1.00 27.36 751 ARG A CA 1
ATOM 5760 C C . ARG A 1 751 ? -13.009 12.816 10.014 1.00 27.36 751 ARG A C 1
ATOM 5762 O O . ARG A 1 751 ? -12.479 11.807 10.461 1.00 27.36 751 ARG A O 1
ATOM 5769 N N . ARG A 1 752 ? -12.394 13.811 9.373 1.00 29.97 752 ARG A N 1
ATOM 5770 C CA . ARG A 1 752 ? -10.960 13.958 9.213 1.00 29.97 752 ARG A CA 1
ATOM 5771 C C . ARG A 1 752 ? -10.348 13.903 10.586 1.00 29.97 752 ARG A C 1
ATOM 5773 O O . ARG A 1 752 ? -10.654 14.794 11.401 1.00 29.97 752 ARG A O 1
#

Foldseek 3Di:
DDDDDDDDDDDDDDDDDDDDDDDDDDDDDPDDDDDDDDDDDDDDDDDDDPPVVVVVVVVVVVVVVVPPDPDPPDQFFWQQCLDPDDGFTFPAAFQQGTFTDDPNDTDHDGLVSRQATAGPVLNLSRVLSVLLNVALRSLVVSVVSLVVVVVDDDDLRSLLSSLVSNLRNCVSNVVNLVNLVSLLVSCVSPVRNSQNDADDQDDDPDPVSLVVSLVVLVVSLVVPRDPPVNVRSVVNNVSSDDDPDDDDDDDDDDLDDPPPPDPQPPLLVVLVVVCCVVCVVLVVVVVVDPDLVSLQVLLQVLLVVLVVVLPRLSNLVVSLVSSLVSLLVDLSSLVSNLSSLVSNCVSPVSCVVVSLVSNLSSLVVQLVPDDDPSNLVSLQVNLVSLCVQLVVCVVVVNNVSSLSSLVVSLVSCVVNVNPCNLVSVLSNVLSVQVVVLVVVLVVLVVVCVVPVPPLVSLVVNLCSQVFSVVHLLVSLVSLVSDPDPLSNVLSVLSNDDLVPDDLVSLLSNLVVLCVSLVVGDLSRNLSSLVSSLVSLVSNLVPVVDPDPSNVVSVVSNVVSVVVNVVSVVCRRVVLQQDQLSWGPPPWQEEEEEAEQAPVCQVPLVLSLLSVLVSLQSDDQSHWYWYWYDAPDAIQTQPVLATHGSDPVVSVSVSVSSVPDHRYHHDDCLNVLVSVLVRVTQEYEAEDQDADDLVVLVSLCVSCVVLRRQYEYEHEQHCHRVVSRCSSRVSNVGYYDYHHVVSSVVSPPPPPD

Sequence (752 aa):
MLSSPRLPKAARLRCSPGCFTNLNSTVWGKETRVLATLSVPLSPGGKQCESLRHWRLAALCELAVLCIAAPLAQADTIRTRVGIGYTGQVVGIDAQGLLINHAGAVRTIPRDDIVRVEVDQYPDVAKAETLFDRGVSGAAEAERFYAGVLAADLPSWLRAFIEWRLFRLRLAVSRYPEALDAYLLLMQENPQFAAGVTWSPVSENDPDRQRAMLAKIDEALRKGPPDPIAGQLTKLRNVLTPAPGTPPVPAAPSSPKPHIPAPPSDAAEKAKIAFASLFGDRLAKIQATADPQDDVDLAADLLQAAKIAGSQPEFLALVCEKAWELGNKDPAGYATAAEAMKILAEKIPQMAEACRQRMFVTMQRQYEHASGPARAEAGKSLVEALLRMADQQERLGNPDQALVYLRQAQDVAMSVGSSRKSEIQASLERLAHRQQTLARIAERIRQSQVAPQDQKVREDIFFLYAVELDNPAEAVKYADALGDEGMKRCAQQAASPAEKLSEAACLELGDWYRFLADKAGPAAKPNMLARARGYYKVYLERHTADDLPRAKALVAFRQVESALEKARRSGPEAGVPGFFGLPLGGAGKIVFIVDRSGSMTDSIDFVKYELKRCIAVLSQEQQFYVIFYSSGPPVELPSRTLVHATVHNRQLAFEFIDGVIAQGETDPSKALERAFALGPDAICLLTDGEFDRAIIDLVRRLNVSATVRVHTLGFLYKTGESVLRQIAQENNGVYKFVSEADLADLAKPSRR

pLDDT: mean 76.59, std 21.01, range [23.28, 97.25]

Radius of gyration: 34.44 Å; chains: 1; bounding box: 90×113×74 Å